Protein AF-D7FQ27-F1 (afdb_monomer)

Solvent-accessible surface area (backbone atoms only — not comparable to full-atom values): 25413 Å² total; per-residue (Å²): 143,83,87,89,86,83,81,86,86,86,84,80,91,81,80,89,83,89,81,88,86,87,84,91,89,88,88,84,84,91,89,86,85,89,80,92,85,90,87,81,89,82,86,86,88,87,86,89,83,84,88,85,88,82,82,84,93,84,79,90,87,87,83,90,86,84,89,85,87,82,87,84,84,90,81,89,81,88,81,91,85,88,88,84,88,77,92,75,63,63,62,58,55,52,53,48,57,51,50,53,50,50,52,51,50,49,53,51,48,52,54,46,53,66,64,62,55,74,78,73,78,45,69,66,61,51,50,57,48,53,60,51,45,51,52,53,36,51,50,27,49,50,64,32,37,82,37,44,47,36,61,59,38,76,33,63,72,68,56,90,71,74,83,53,78,61,25,76,72,72,77,41,68,51,21,54,44,58,48,58,41,47,56,50,46,32,59,40,21,30,75,43,49,64,74,39,96,62,42,76,66,83,58,66,91,67,50,51,78,48,81,54,82,88,77,93,73,79,83,83,64,72,83,76,82,87,75,60,44,71,58,51,54,48,46,40,66,74,51,46,41,68,68,64,18,53,86,54,75,74,86,53,57,72,62,40,45,53,26,48,45,52,30,52,53,37,46,44,33,56,24,54,45,20,45,61,53,34,51,52,53,38,72,74,43,51,61,65,55,44,55,33,43,73,69,65,35,63,64,63,48,52,57,73,72,55,51,67,80,55,50,54,54,47,42,55,48,49,26,55,49,32,51,61,72,24,40,58,82,85,73,56,76,77,83,68,92,82,72,86,85,74,98,69,82,71,75,77,79,78,72,41,77,43,60,29,62,58,57,29,48,46,40,64,73,45,47,50,50,51,17,50,51,37,22,51,47,41,52,18,46,67,66,73,38,82,68,76,87,66,83,70,67,86,67,127

Sequence (396 aa):
MSFYTMSPAVVRRTGFPTTVVPSAGAAGAAAGGGVTGIAAGRQDMLGVNGVDVLQPESSEDLEEEPSSSLSPDIAALNNSGSNANNGGRTNRVRAAAAKDRAAAATAAATTADARNRQPTRSLESVRGSLIRQEETIIFALIEREQFRCNNAIYTDRTFRVNRSDAADIYGRDASFLEYMLSETEKLHATVRRYMSLEELAFFPMFLPEPILPPLDFPRLLAPNDVNVNDQILKRYVSEIVPMICEPGDDDQHGSSVVCDVNALQALSRRVHLGKFVAESKFQEDSKTYQDLCRAGDARGVLELLTNKAVEEKVLKRAFMKASTYGSDINDVPVSTEDAKGGDGAAKAEQNFKVNPQFIVDIYRDTVIPLTKDVEILYLFQRTGYPCPSLEGIHDI

Nearest PDB structures (foldseek):
  4ppu-assembly1_A-2  TM=9.181E-01  e=6.751E-18  Arabidopsis thaliana
  5w6y-assembly1_B  TM=9.352E-01  e=1.942E-17  Physcomitrium patens
  4ppv-assembly1_A-2  TM=9.156E-01  e=1.119E-17  Arabidopsis thaliana
  6h3p-assembly1_B  TM=9.216E-01  e=1.399E-16  Zea mays
  6hjw-assembly1_A  TM=9.129E-01  e=6.669E-16  Zea mays

InterPro domains:
  IPR002701 Chorismate mutase II, prokaryotic-type [PF01817] (259-375)
  IPR008238 Chorismate mutase, AroQ class, eukaryotic type [PS51169] (114-384)
  IPR008238 Chorismate mutase, AroQ class, eukaryotic type [PTHR21145] (99-382)
  IPR008238 Chorismate mutase, AroQ class, eukaryotic type [TIGR01802] (122-382)
  IPR036263 Chorismate mutase type II superfamily [SSF48600] (116-383)
  IPR037039 Chorismate mutase, AroQ class superfamily, eukaryotic [G3DSA:1.10.590.10] (116-383)

Radius of gyration: 35.0 Å; Cα contacts (8 Å, |Δi|>4): 319; chains: 1; bounding box: 78×102×113 Å

Mean predicted aligned error: 17.61 Å

Secondary structure (DSSP, 8-state):
-------PPPPPP-------------------------------------------------------------------------TTSHHHHHHHHHHHHHHHHHHHHHHHHHHHS-----HHHHHHHHHHHHHHHHHHHHHHHTS---GGGTSTTSS-----THHHHHSSPPPHHHHHHHHHHHHHHHTTGGGSTT---SSGGGPPPPSSPP------S-S-----HHHHHHHIIIIIHHHHSPSS--S-HHHHHHHHHHHHHHHHHHHHTHHHHHHHHHHHSHHHHHHHHHHT-HHHHHHHH--HHHHHHHHHHHHHHHHHHHS-GGGS----S-----S---------SS-HHHHHHHIIIIIHHHHHHHHHHHHHHHHTPPPPP-TTTT--

Structure (mmCIF, N/CA/C/O backbone):
data_AF-D7FQ27-F1
#
_entry.id   AF-D7FQ27-F1
#
loop_
_atom_site.group_PDB
_atom_site.id
_atom_site.type_symbol
_atom_site.label_atom_id
_atom_site.label_alt_id
_atom_site.label_comp_id
_atom_site.label_asym_id
_atom_site.label_entity_id
_atom_site.label_seq_id
_atom_site.pdbx_PDB_ins_code
_atom_site.Cartn_x
_atom_site.Cartn_y
_atom_site.Cartn_z
_atom_site.occupancy
_atom_site.B_iso_or_equiv
_atom_site.auth_seq_id
_atom_site.auth_comp_id
_atom_site.auth_asym_id
_atom_site.auth_atom_id
_atom_site.pdbx_PDB_model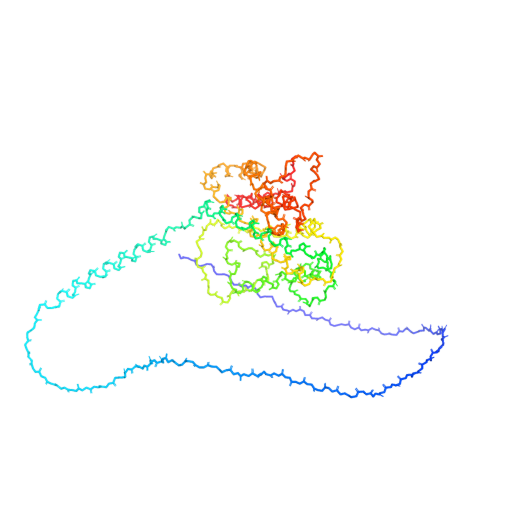_num
ATOM 1 N N . MET A 1 1 ? -2.662 -19.033 41.186 1.00 40.09 1 MET A N 1
ATOM 2 C CA . MET A 1 1 ? -1.761 -20.193 41.030 1.00 40.09 1 MET A CA 1
ATOM 3 C C . MET A 1 1 ? -2.568 -21.384 40.546 1.00 40.09 1 MET A C 1
ATOM 5 O O . MET A 1 1 ? -3.298 -21.952 41.341 1.00 40.09 1 MET A O 1
ATOM 9 N N . SER A 1 2 ? -2.453 -21.740 39.269 1.00 31.52 2 SER A N 1
ATOM 10 C CA . SER A 1 2 ? -2.391 -23.137 38.822 1.00 31.52 2 SER A CA 1
ATOM 11 C C . SER A 1 2 ? -1.921 -23.125 37.369 1.00 31.52 2 SER A C 1
ATOM 13 O O . SER A 1 2 ? -2.433 -22.338 36.576 1.00 31.52 2 SER A O 1
ATOM 15 N N . PHE A 1 3 ? -0.897 -23.908 37.049 1.00 30.98 3 PHE A N 1
ATOM 16 C CA . PHE A 1 3 ? -0.310 -23.957 35.711 1.00 30.98 3 PHE A CA 1
ATOM 17 C C . PHE A 1 3 ? -1.022 -25.024 34.877 1.00 30.98 3 PHE A C 1
ATOM 19 O O . PHE A 1 3 ? -1.246 -26.125 35.371 1.00 30.98 3 PHE A O 1
ATOM 26 N N . TYR A 1 4 ? -1.296 -24.728 33.607 1.00 34.34 4 TYR A N 1
ATOM 27 C CA . TYR A 1 4 ? -1.531 -25.757 32.596 1.00 34.34 4 TYR A CA 1
ATOM 28 C C . TYR A 1 4 ? -0.365 -25.745 31.613 1.00 34.34 4 TYR A C 1
ATOM 30 O O . TYR A 1 4 ? -0.224 -24.837 30.798 1.00 34.34 4 TYR A O 1
ATOM 38 N N . THR A 1 5 ? 0.489 -26.756 31.727 1.00 33.31 5 THR A N 1
ATOM 39 C CA . THR A 1 5 ? 1.552 -27.064 30.775 1.00 33.31 5 THR A CA 1
ATOM 40 C C . THR A 1 5 ? 1.141 -28.292 29.971 1.00 33.31 5 THR A C 1
ATOM 42 O O . THR A 1 5 ? 0.840 -29.341 30.536 1.00 33.31 5 THR A O 1
ATOM 45 N N . MET A 1 6 ? 1.168 -28.193 28.643 1.00 32.47 6 MET A N 1
ATOM 46 C CA . MET A 1 6 ? 1.220 -29.362 27.767 1.00 32.47 6 MET A CA 1
ATOM 47 C C . MET A 1 6 ? 2.307 -29.155 26.716 1.00 32.47 6 MET A C 1
ATOM 49 O O . MET A 1 6 ? 2.423 -28.087 26.123 1.00 32.47 6 MET A O 1
ATOM 53 N N . SER A 1 7 ? 3.134 -30.185 26.553 1.00 31.98 7 SER A N 1
ATOM 54 C CA . SER A 1 7 ? 4.252 -30.248 25.607 1.00 31.98 7 SER A CA 1
ATOM 55 C C . SER A 1 7 ? 3.889 -31.152 24.416 1.00 31.98 7 SER A C 1
ATOM 57 O O . SER A 1 7 ? 2.922 -31.912 24.514 1.00 31.98 7 SER A O 1
ATOM 59 N N . PRO A 1 8 ? 4.609 -31.065 23.283 1.00 37.03 8 PRO A N 1
ATOM 60 C CA . PRO A 1 8 ? 4.125 -31.560 21.996 1.00 37.03 8 PRO A CA 1
ATOM 61 C C . PRO A 1 8 ? 4.276 -33.077 21.811 1.00 37.03 8 PRO A C 1
ATOM 63 O O . PRO A 1 8 ? 5.175 -33.717 22.358 1.00 37.03 8 PRO A O 1
ATOM 66 N N . ALA A 1 9 ? 3.404 -33.648 20.975 1.00 33.50 9 ALA A N 1
ATOM 67 C CA . ALA A 1 9 ? 3.423 -35.064 20.626 1.00 33.50 9 ALA A CA 1
ATOM 68 C C . ALA A 1 9 ? 4.476 -35.388 19.549 1.00 33.50 9 ALA A C 1
ATOM 70 O O . ALA A 1 9 ? 4.582 -34.721 18.522 1.00 33.50 9 ALA A O 1
ATOM 71 N N . VAL A 1 10 ? 5.225 -36.469 19.776 1.00 32.28 10 VAL A N 1
ATOM 72 C CA . VAL A 1 10 ? 6.249 -37.000 18.865 1.00 32.28 10 VAL A CA 1
ATOM 73 C C . VAL A 1 10 ? 5.612 -37.923 17.823 1.00 32.28 10 VAL A C 1
ATOM 75 O O . VAL A 1 10 ? 5.011 -38.931 18.190 1.00 32.28 10 VAL A O 1
ATOM 78 N N . VAL A 1 11 ? 5.830 -37.660 16.531 1.00 35.66 11 VAL A N 1
ATOM 79 C CA . VAL A 1 11 ? 5.485 -38.597 15.444 1.00 35.66 11 VAL A CA 1
ATOM 80 C C . VAL A 1 11 ? 6.742 -39.342 14.986 1.00 35.66 11 VAL A C 1
ATOM 82 O O . VAL A 1 11 ? 7.701 -38.744 14.500 1.00 35.66 11 VAL A O 1
ATOM 85 N N . ARG A 1 12 ? 6.758 -40.671 15.159 1.00 30.08 12 ARG A N 1
ATOM 86 C CA . ARG A 1 12 ? 7.869 -41.547 14.745 1.00 30.08 12 ARG A CA 1
ATOM 87 C C . ARG A 1 12 ? 7.712 -42.031 13.301 1.00 30.08 12 ARG A C 1
ATOM 89 O O . ARG A 1 12 ? 6.626 -42.406 12.876 1.00 30.08 12 ARG A O 1
ATOM 96 N N . ARG A 1 13 ? 8.843 -42.122 12.592 1.00 34.22 13 ARG A N 1
ATOM 97 C CA . ARG A 1 13 ? 8.965 -42.753 11.267 1.00 34.22 13 ARG A CA 1
ATOM 98 C C . ARG A 1 13 ? 8.701 -44.266 11.314 1.00 34.22 13 ARG A C 1
ATOM 100 O O . ARG A 1 13 ? 9.317 -44.968 12.110 1.00 34.22 13 ARG A O 1
ATOM 107 N N . THR A 1 14 ? 7.914 -44.746 10.355 1.00 35.16 14 THR A N 1
ATOM 108 C CA . THR A 1 14 ? 7.923 -46.096 9.746 1.00 35.16 14 THR A CA 1
ATOM 109 C C . THR A 1 14 ? 7.471 -45.897 8.284 1.00 35.16 14 THR A C 1
ATOM 111 O O . THR A 1 14 ? 6.772 -44.925 8.022 1.00 35.16 14 THR A O 1
ATOM 114 N N . GLY A 1 15 ? 7.824 -46.675 7.262 1.00 30.20 15 GLY A N 1
ATOM 115 C CA . GLY A 1 15 ? 8.772 -47.779 7.092 1.00 30.20 15 GLY A CA 1
ATOM 116 C C . GLY A 1 15 ? 8.634 -48.276 5.637 1.00 30.20 15 GLY A C 1
ATOM 117 O O . GLY A 1 15 ? 7.512 -48.412 5.158 1.00 30.20 15 GLY A O 1
ATOM 118 N N . PHE A 1 16 ? 9.734 -48.487 4.906 1.00 33.41 16 PHE A N 1
ATOM 119 C CA . PHE A 1 16 ? 9.689 -48.973 3.512 1.00 33.41 16 PHE A CA 1
ATOM 120 C C . PHE A 1 16 ? 9.173 -50.420 3.420 1.00 33.41 16 PHE A C 1
ATOM 122 O O . PHE A 1 16 ? 9.433 -51.219 4.323 1.00 33.41 16 PHE A O 1
ATOM 129 N N . PRO A 1 17 ? 8.598 -50.797 2.264 1.00 41.12 17 PRO A N 1
ATOM 130 C CA . PRO A 1 17 ? 8.969 -52.080 1.672 1.00 41.12 17 PRO A CA 1
ATOM 131 C C . PRO A 1 17 ? 9.395 -51.970 0.198 1.00 41.12 17 PRO A C 1
ATOM 133 O O . PRO A 1 17 ? 8.747 -51.341 -0.635 1.00 41.12 17 PRO A O 1
ATOM 136 N N . THR A 1 18 ? 10.493 -52.649 -0.121 1.00 33.69 18 THR A N 1
ATOM 137 C CA . THR A 1 18 ? 10.964 -52.979 -1.471 1.00 33.69 18 THR A CA 1
ATOM 138 C C . THR A 1 18 ? 10.206 -54.181 -2.042 1.00 33.69 18 THR A C 1
ATOM 140 O O . THR A 1 18 ? 9.961 -55.146 -1.323 1.00 33.69 18 THR A O 1
ATOM 143 N N . THR A 1 19 ? 9.917 -54.192 -3.348 1.00 31.52 19 THR A N 1
ATOM 144 C CA . THR A 1 19 ? 9.784 -55.415 -4.184 1.00 31.52 19 THR A CA 1
ATOM 145 C C . THR A 1 19 ? 9.756 -54.996 -5.665 1.00 31.52 19 THR A C 1
ATOM 147 O O . THR A 1 19 ? 8.938 -54.180 -6.059 1.00 31.52 19 THR A O 1
ATOM 150 N N . VAL A 1 20 ? 10.820 -55.275 -6.426 1.00 31.94 20 VAL A N 1
ATOM 151 C CA . VAL A 1 20 ? 11.024 -56.440 -7.324 1.00 31.94 20 VAL A CA 1
ATOM 152 C C . VAL A 1 20 ? 10.566 -56.184 -8.769 1.00 31.94 20 VAL A C 1
ATOM 154 O O . VAL A 1 20 ? 9.407 -55.912 -9.057 1.00 31.94 20 VAL A O 1
ATOM 157 N N . VAL A 1 21 ? 11.538 -56.311 -9.674 1.00 37.84 21 VAL A N 1
ATOM 158 C CA . VAL A 1 21 ? 11.440 -56.211 -11.137 1.00 37.84 21 VAL A CA 1
ATOM 159 C C . VAL A 1 21 ? 11.125 -57.589 -11.735 1.00 37.84 21 VAL A C 1
ATOM 161 O O . VAL A 1 21 ? 11.664 -58.583 -11.247 1.00 37.84 21 VAL A O 1
ATOM 164 N N . PRO A 1 22 ? 10.390 -57.658 -12.856 1.00 39.38 22 PRO A N 1
ATOM 165 C CA . PRO A 1 22 ? 10.634 -58.673 -13.875 1.00 39.38 22 PRO A CA 1
ATOM 166 C C . PRO A 1 22 ? 11.103 -58.047 -15.199 1.00 39.38 22 PRO A C 1
ATOM 168 O O . PRO A 1 22 ? 10.721 -56.936 -15.565 1.00 39.38 22 PRO A O 1
ATOM 171 N N . SER A 1 23 ? 11.957 -58.774 -15.914 1.00 30.67 23 SER A N 1
ATOM 172 C CA . SER A 1 23 ? 12.535 -58.389 -17.204 1.00 30.67 23 SER A CA 1
ATOM 173 C C . SER A 1 23 ? 11.988 -59.247 -18.359 1.00 30.67 23 SER A C 1
ATOM 175 O O . SER A 1 23 ? 11.254 -60.206 -18.131 1.00 30.67 23 SER A O 1
ATOM 177 N N . ALA A 1 24 ? 12.453 -58.925 -19.575 1.00 33.84 24 ALA A N 1
ATOM 178 C CA . ALA A 1 24 ? 12.356 -59.674 -20.839 1.00 33.84 24 ALA A CA 1
ATOM 179 C C . ALA A 1 24 ? 11.156 -59.385 -21.770 1.00 33.84 24 ALA A C 1
ATOM 181 O O . ALA A 1 24 ? 9.997 -59.384 -21.370 1.00 33.84 24 ALA A O 1
ATOM 182 N N . GLY A 1 25 ? 11.479 -59.191 -23.058 1.00 27.12 25 GLY A N 1
ATOM 183 C CA . GLY A 1 25 ? 10.533 -58.978 -24.163 1.00 27.12 25 GLY A CA 1
ATOM 184 C C . GLY A 1 25 ? 11.149 -58.144 -25.295 1.00 27.12 25 GLY A C 1
ATOM 185 O O . GLY A 1 25 ? 10.970 -56.933 -25.327 1.00 27.12 25 GLY A O 1
ATOM 186 N N . ALA A 1 26 ? 11.917 -58.770 -26.196 1.00 29.94 26 ALA A N 1
ATOM 187 C CA . ALA A 1 26 ? 12.673 -58.088 -27.257 1.00 29.94 26 ALA A CA 1
ATOM 188 C C . ALA A 1 26 ? 12.098 -58.315 -28.670 1.00 29.94 26 ALA A C 1
ATOM 190 O O . ALA A 1 26 ? 11.632 -59.415 -28.954 1.00 29.94 26 ALA A O 1
ATOM 191 N N . ALA A 1 27 ? 12.213 -57.291 -29.533 1.00 30.86 27 ALA A N 1
ATOM 192 C CA . ALA A 1 27 ? 12.220 -57.251 -31.018 1.00 30.86 27 ALA A CA 1
ATOM 193 C C . ALA A 1 27 ? 11.734 -55.844 -31.439 1.00 30.86 27 ALA A C 1
ATOM 195 O O . ALA A 1 27 ? 10.810 -55.336 -30.818 1.00 30.86 27 ALA A O 1
ATOM 196 N N . GLY A 1 28 ? 12.221 -55.112 -32.442 1.00 27.56 28 GLY A N 1
ATOM 197 C CA . GLY A 1 28 ? 13.230 -55.228 -33.506 1.00 27.56 28 GLY A CA 1
ATOM 198 C C . GLY A 1 28 ? 13.033 -53.945 -34.360 1.00 27.56 28 GLY A C 1
ATOM 199 O O . GLY A 1 28 ? 11.899 -53.510 -34.507 1.00 27.56 28 GLY A O 1
ATOM 200 N N . ALA A 1 29 ? 14.044 -53.143 -34.709 1.00 29.28 29 ALA A N 1
ATOM 201 C CA . ALA A 1 29 ? 15.122 -53.344 -35.692 1.00 29.28 29 ALA A CA 1
ATOM 202 C C . ALA A 1 29 ? 14.848 -52.617 -37.041 1.00 29.28 29 ALA A C 1
ATOM 204 O O . ALA A 1 29 ? 13.771 -52.771 -37.605 1.00 29.28 29 ALA A O 1
ATOM 205 N N . ALA A 1 30 ? 15.875 -51.910 -37.560 1.00 30.28 30 ALA A N 1
ATOM 206 C CA . ALA A 1 30 ? 15.967 -51.182 -38.854 1.00 30.28 30 ALA A CA 1
ATOM 207 C C . ALA A 1 30 ? 15.065 -49.927 -39.045 1.00 30.28 30 ALA A C 1
ATOM 209 O O . ALA A 1 30 ? 14.033 -49.817 -38.399 1.00 30.28 30 ALA A O 1
ATOM 210 N N . ALA A 1 31 ? 15.316 -48.963 -39.954 1.00 32.12 31 ALA A N 1
ATOM 211 C CA . ALA A 1 31 ? 16.516 -48.319 -40.563 1.00 32.12 31 ALA A CA 1
ATOM 212 C C . ALA A 1 31 ? 15.993 -47.178 -41.496 1.00 32.12 31 ALA A C 1
ATOM 214 O O . ALA A 1 31 ? 14.862 -47.289 -41.956 1.00 32.12 31 ALA A O 1
ATOM 215 N N . GLY A 1 32 ? 16.665 -46.078 -41.878 1.00 27.55 32 GLY A N 1
ATOM 216 C CA . GLY A 1 32 ? 17.968 -45.433 -41.592 1.00 27.55 32 GLY A CA 1
ATOM 217 C C . GLY A 1 32 ? 17.823 -43.916 -41.921 1.00 27.55 32 GLY A C 1
ATOM 218 O O . GLY A 1 32 ? 16.707 -43.417 -41.850 1.00 27.55 32 GLY A O 1
ATOM 219 N N . GLY A 1 33 ? 18.812 -43.097 -42.314 1.00 28.41 33 GLY A N 1
ATOM 220 C CA . GLY A 1 33 ? 20.268 -43.242 -42.450 1.00 28.41 33 GLY A CA 1
ATOM 221 C C . GLY A 1 33 ? 20.886 -42.105 -43.311 1.00 28.41 33 GLY A C 1
ATOM 222 O O . GLY A 1 33 ? 20.531 -41.978 -44.476 1.00 28.41 33 GLY A O 1
ATOM 223 N N . GLY A 1 34 ? 21.855 -41.346 -42.770 1.00 27.83 34 GLY A N 1
ATOM 224 C CA . GLY A 1 34 ? 22.835 -40.528 -43.527 1.00 27.83 34 GLY A CA 1
ATOM 225 C C . GLY A 1 34 ? 22.491 -39.061 -43.879 1.00 27.83 34 GLY A C 1
ATOM 226 O O . GLY A 1 34 ? 21.342 -38.658 -43.773 1.00 27.83 34 GLY A O 1
ATOM 227 N N . VAL A 1 35 ? 23.447 -38.210 -44.307 1.00 33.97 35 VAL A N 1
ATOM 228 C CA . VAL A 1 35 ? 24.923 -38.378 -44.421 1.00 33.97 35 VAL A CA 1
ATOM 229 C C . VAL A 1 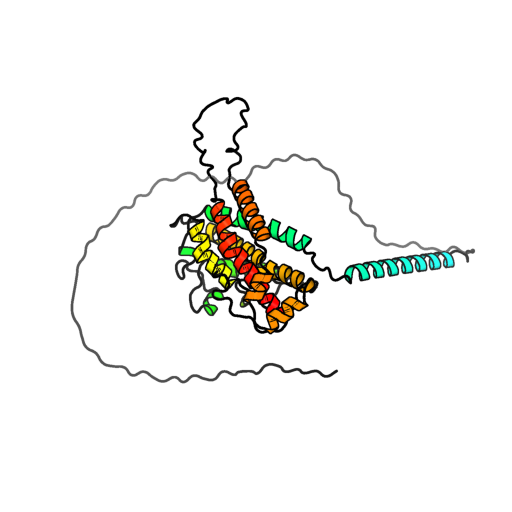35 ? 25.641 -36.997 -44.577 1.00 33.97 35 VAL A C 1
ATOM 231 O O . VAL A 1 35 ? 25.228 -36.189 -45.395 1.00 33.97 35 VAL A O 1
ATOM 234 N N . THR A 1 36 ? 26.708 -36.767 -43.787 1.00 30.84 36 THR A N 1
ATOM 235 C CA . THR A 1 36 ? 27.935 -35.913 -43.962 1.00 30.84 36 THR A CA 1
ATOM 236 C C . THR A 1 36 ? 27.956 -34.467 -44.524 1.00 30.84 36 THR A C 1
ATOM 238 O O . THR A 1 36 ? 27.322 -34.163 -45.525 1.00 30.84 36 THR A O 1
ATOM 241 N N . GLY A 1 37 ? 28.925 -33.666 -44.028 1.00 28.31 37 GLY A N 1
ATOM 242 C CA . GLY A 1 37 ? 29.553 -32.524 -44.741 1.00 28.31 37 GLY A CA 1
ATOM 243 C C . GLY A 1 37 ? 30.063 -31.405 -43.808 1.00 28.31 37 GLY A C 1
ATOM 244 O O . GLY A 1 37 ? 29.329 -30.471 -43.531 1.00 28.31 37 GLY A O 1
ATOM 245 N N . ILE A 1 38 ? 31.195 -31.553 -43.106 1.00 28.12 38 ILE A N 1
ATOM 246 C CA . ILE A 1 38 ? 32.561 -31.115 -43.501 1.00 28.12 38 ILE A CA 1
ATOM 247 C C . ILE A 1 38 ? 32.692 -29.618 -43.862 1.00 28.12 38 ILE A C 1
ATOM 249 O O . ILE A 1 38 ? 32.350 -29.220 -44.969 1.00 28.12 38 ILE A O 1
ATOM 253 N N . ALA A 1 39 ? 33.369 -28.852 -42.995 1.00 29.41 39 ALA A N 1
ATOM 254 C CA . ALA A 1 39 ? 34.344 -27.813 -43.364 1.00 29.41 39 ALA A CA 1
ATOM 255 C C . ALA A 1 39 ? 35.241 -27.495 -42.149 1.00 29.41 39 ALA A C 1
ATOM 257 O O . ALA A 1 39 ? 34.772 -27.531 -41.013 1.00 29.41 39 ALA A O 1
ATOM 258 N N . ALA A 1 40 ? 36.525 -27.207 -42.371 1.00 29.20 40 ALA A N 1
ATOM 259 C CA . ALA A 1 40 ? 37.505 -26.974 -41.310 1.00 29.20 40 ALA A CA 1
ATOM 260 C C . ALA A 1 40 ? 38.336 -25.708 -41.559 1.00 29.20 40 ALA A C 1
ATOM 262 O O . ALA A 1 40 ? 38.627 -25.375 -42.704 1.00 29.20 40 ALA A O 1
ATOM 263 N N . GLY A 1 41 ? 38.811 -25.106 -40.465 1.00 26.94 41 GLY A N 1
ATOM 264 C CA . GLY A 1 41 ? 40.075 -24.369 -40.429 1.00 26.94 41 GLY A CA 1
ATOM 265 C C . GLY A 1 41 ? 40.039 -22.866 -40.722 1.00 26.94 41 GLY A C 1
ATOM 266 O O . GLY A 1 41 ? 39.946 -22.447 -41.871 1.00 26.94 41 GLY A O 1
ATOM 267 N N . ARG A 1 42 ? 40.370 -22.075 -39.694 1.00 29.02 42 ARG A N 1
ATOM 268 C CA . ARG A 1 42 ? 41.592 -21.257 -39.744 1.00 29.02 42 ARG A CA 1
ATOM 269 C C . ARG A 1 42 ? 42.083 -20.888 -38.343 1.00 29.02 42 ARG A C 1
ATOM 271 O O . ARG A 1 42 ? 41.311 -20.423 -37.512 1.00 29.02 42 ARG A O 1
ATOM 278 N N . GLN A 1 43 ? 43.370 -21.115 -38.102 1.00 27.05 43 GLN A N 1
ATOM 279 C CA . GLN A 1 43 ? 44.131 -20.382 -37.094 1.00 27.05 43 GLN A CA 1
ATOM 280 C C . GLN A 1 43 ? 44.539 -19.044 -37.711 1.00 27.05 43 GLN A C 1
ATOM 282 O O . GLN A 1 43 ? 44.827 -19.019 -38.904 1.00 27.05 43 GLN A O 1
ATOM 287 N N . ASP A 1 44 ? 44.666 -18.004 -36.894 1.00 28.20 44 ASP A N 1
ATOM 288 C CA . ASP A 1 44 ? 45.766 -17.048 -37.021 1.00 28.20 44 ASP A CA 1
ATOM 289 C C . ASP A 1 44 ? 46.125 -16.530 -35.618 1.00 28.20 44 ASP A C 1
ATOM 291 O O . ASP A 1 44 ? 45.259 -16.156 -34.826 1.00 28.20 44 ASP A O 1
ATOM 295 N N . MET A 1 45 ? 47.416 -16.579 -35.293 1.00 29.58 45 MET A N 1
ATOM 296 C CA . MET A 1 45 ? 48.020 -15.918 -34.133 1.00 29.58 45 MET A CA 1
ATOM 297 C C . MET A 1 45 ? 48.795 -14.695 -34.624 1.00 29.58 45 MET A C 1
ATOM 299 O O . MET A 1 45 ? 49.388 -14.771 -35.697 1.00 29.58 45 MET A O 1
ATOM 303 N N . LEU A 1 46 ? 48.883 -13.665 -33.771 1.00 29.95 46 LEU A N 1
ATOM 304 C CA . LEU A 1 46 ? 50.039 -12.783 -33.484 1.00 29.95 46 LEU A CA 1
ATOM 305 C C . LEU A 1 46 ? 49.560 -11.349 -33.200 1.00 29.95 46 LEU A C 1
ATOM 307 O O . LEU A 1 46 ? 48.786 -10.790 -33.969 1.00 29.95 46 LEU A O 1
ATOM 311 N N . GLY A 1 47 ? 50.054 -10.735 -32.119 1.00 26.98 47 GLY A N 1
ATOM 312 C CA . GLY A 1 47 ? 49.716 -9.345 -31.777 1.00 26.98 47 GLY A CA 1
ATOM 313 C C . GLY A 1 47 ? 49.925 -8.995 -30.304 1.00 26.98 47 GLY A C 1
ATOM 314 O O . GLY A 1 47 ? 48.970 -8.701 -29.598 1.00 26.98 47 GLY A O 1
ATOM 315 N N . VAL A 1 48 ? 51.168 -9.069 -29.825 1.00 29.53 48 VAL A N 1
ATOM 316 C CA . VAL A 1 48 ? 51.546 -8.681 -28.453 1.00 29.53 48 VAL A CA 1
ATOM 317 C C . VAL A 1 48 ? 51.619 -7.153 -28.342 1.00 29.53 48 VAL A C 1
ATOM 319 O O . VAL A 1 48 ? 52.180 -6.544 -29.250 1.00 29.53 48 VAL A O 1
ATOM 322 N N . ASN A 1 49 ? 51.115 -6.558 -27.249 1.00 29.41 49 ASN A N 1
ATOM 323 C CA . ASN A 1 49 ? 51.750 -5.476 -26.456 1.00 29.41 49 ASN A CA 1
ATOM 324 C C . ASN A 1 49 ? 50.759 -4.808 -25.482 1.00 29.41 49 ASN A C 1
ATOM 326 O O . ASN A 1 49 ? 49.573 -4.717 -25.779 1.00 29.41 49 ASN A O 1
ATOM 330 N N . GLY A 1 50 ? 51.275 -4.267 -24.369 1.00 28.09 50 GLY A N 1
ATOM 331 C CA . GLY A 1 50 ? 50.545 -3.319 -23.512 1.00 28.09 50 GLY A CA 1
ATOM 332 C C . GLY A 1 50 ? 50.088 -3.874 -22.162 1.00 28.09 50 GLY A C 1
ATOM 333 O O . GLY A 1 50 ? 48.895 -4.021 -21.923 1.00 28.09 50 GLY A O 1
ATOM 334 N N . VAL A 1 51 ? 51.038 -4.146 -21.264 1.00 28.58 51 VAL A N 1
ATOM 335 C CA . VAL A 1 51 ? 50.754 -4.156 -19.821 1.00 28.58 51 VAL A CA 1
ATOM 336 C C . VAL A 1 51 ? 50.804 -2.707 -19.357 1.00 28.58 51 VAL A C 1
ATOM 338 O O . VAL A 1 51 ? 51.820 -2.063 -19.595 1.00 28.58 51 VAL A O 1
ATOM 341 N N . ASP A 1 52 ? 49.778 -2.230 -18.657 1.00 28.84 52 ASP A N 1
ATOM 342 C CA . ASP A 1 52 ? 49.963 -1.125 -17.717 1.00 28.84 52 ASP A CA 1
ATOM 343 C C . ASP A 1 52 ? 49.065 -1.304 -16.490 1.00 28.84 52 ASP A C 1
ATOM 345 O O . ASP A 1 52 ? 47.848 -1.472 -16.585 1.00 28.84 52 ASP A O 1
ATOM 349 N N . VAL A 1 53 ? 49.710 -1.328 -15.326 1.00 29.92 53 VAL A N 1
ATOM 350 C CA . VAL A 1 53 ? 49.101 -1.458 -14.002 1.00 29.92 53 VAL A CA 1
ATOM 351 C C . VAL A 1 53 ? 49.524 -0.225 -13.224 1.00 29.92 53 VAL A C 1
ATOM 353 O O . VAL A 1 53 ? 50.695 -0.098 -12.878 1.00 29.92 53 VAL A O 1
ATOM 356 N N . LEU A 1 54 ? 48.576 0.660 -12.922 1.00 26.97 54 LEU A N 1
ATOM 357 C CA . LEU A 1 54 ? 48.814 1.827 -12.076 1.00 26.97 54 LEU A CA 1
ATOM 358 C C . LEU A 1 54 ? 47.751 1.898 -10.973 1.00 26.97 54 LEU A C 1
ATOM 360 O O . LEU A 1 54 ? 46.603 2.274 -11.206 1.00 26.97 54 LEU A O 1
ATOM 364 N N . GLN A 1 55 ? 48.162 1.514 -9.762 1.00 29.64 55 GLN A N 1
ATOM 365 C CA . GLN A 1 55 ? 47.627 2.086 -8.520 1.00 29.64 55 GLN A CA 1
ATOM 366 C C . GLN A 1 55 ? 48.598 3.204 -8.041 1.00 29.64 55 GLN A C 1
ATOM 368 O O . GLN A 1 55 ? 49.449 3.607 -8.834 1.00 29.64 55 GLN A O 1
ATOM 373 N N . PRO A 1 56 ? 48.446 3.830 -6.857 1.00 33.94 56 PRO A N 1
ATOM 374 C CA . PRO A 1 56 ? 48.192 5.264 -6.818 1.00 33.94 56 PRO A CA 1
ATOM 375 C C . PRO A 1 56 ? 49.397 6.068 -6.312 1.00 33.94 56 PRO A C 1
ATOM 377 O O . PRO A 1 56 ? 50.077 5.661 -5.374 1.00 33.94 56 PRO A O 1
ATOM 380 N N . GLU A 1 57 ? 49.603 7.258 -6.871 1.00 28.58 57 GLU A N 1
ATOM 381 C CA . GLU A 1 57 ? 50.578 8.219 -6.345 1.00 28.58 57 GLU A CA 1
ATOM 382 C C . GLU A 1 57 ? 49.992 8.976 -5.142 1.00 28.58 57 GLU A C 1
ATOM 384 O O . GLU A 1 57 ? 48.847 9.436 -5.166 1.00 28.58 57 GLU A O 1
ATOM 389 N N . SER A 1 58 ? 50.799 9.103 -4.091 1.00 27.75 58 SER A N 1
ATOM 390 C CA . SER A 1 58 ? 50.467 9.754 -2.824 1.00 27.75 58 SER A CA 1
ATOM 391 C C . SER A 1 58 ? 51.443 10.887 -2.511 1.00 27.75 58 SER A C 1
ATOM 393 O O . SER A 1 58 ? 52.651 10.667 -2.519 1.00 27.75 58 SER A O 1
ATOM 395 N N . SER A 1 59 ? 50.918 12.045 -2.119 1.00 33.69 59 SER A N 1
ATOM 396 C CA . SER A 1 59 ? 51.628 13.096 -1.375 1.00 33.69 59 SER A CA 1
ATOM 397 C C . SER A 1 59 ? 50.570 13.821 -0.535 1.00 33.69 59 SER A C 1
ATOM 399 O O . SER A 1 59 ? 49.613 14.352 -1.094 1.00 33.69 59 SER A O 1
ATOM 401 N N . GLU A 1 60 ? 50.514 13.622 0.780 1.00 32.72 60 GLU A N 1
ATOM 402 C CA . GLU A 1 60 ? 51.374 14.291 1.772 1.00 32.72 60 GLU A CA 1
ATOM 403 C C . GLU A 1 60 ? 51.241 15.818 1.729 1.00 32.72 60 GLU A C 1
ATOM 405 O O . GLU A 1 60 ? 51.850 16.474 0.895 1.00 32.72 60 GLU A O 1
ATOM 410 N N . ASP A 1 61 ? 50.477 16.352 2.684 1.00 30.62 61 ASP A N 1
ATOM 411 C CA . ASP A 1 61 ? 50.827 17.569 3.416 1.00 30.62 61 ASP A CA 1
ATOM 412 C C . ASP A 1 61 ? 50.307 17.418 4.859 1.00 30.62 61 ASP A C 1
ATOM 414 O O . ASP A 1 61 ? 49.246 16.830 5.098 1.00 30.62 61 ASP A O 1
ATOM 418 N N . LEU A 1 62 ? 51.110 17.866 5.826 1.00 30.31 62 LEU A N 1
ATOM 419 C CA . LEU A 1 62 ? 50.979 17.584 7.260 1.00 30.31 62 LEU A CA 1
ATOM 420 C C . LEU A 1 62 ? 50.658 18.863 8.043 1.00 30.31 62 LEU A C 1
ATOM 422 O O . LEU A 1 62 ? 51.361 19.855 7.880 1.00 30.31 62 LEU A O 1
ATOM 426 N N . GLU A 1 63 ? 49.720 18.796 8.992 1.00 34.06 63 GLU A N 1
ATOM 427 C CA . GLU A 1 63 ? 49.717 19.682 10.168 1.00 34.06 63 GLU A CA 1
ATOM 428 C C . GLU A 1 63 ? 49.434 18.858 11.443 1.00 34.06 63 GLU A C 1
ATOM 430 O O . GLU A 1 63 ? 48.376 18.243 11.591 1.00 34.06 63 GLU A O 1
ATOM 435 N N . GLU A 1 64 ? 50.420 18.816 12.347 1.00 31.62 64 GLU A N 1
ATOM 436 C CA . GLU A 1 64 ? 50.358 18.221 13.696 1.00 31.62 64 GLU A CA 1
ATOM 437 C C . GLU A 1 64 ? 49.681 19.212 14.677 1.00 31.62 64 GLU A C 1
ATOM 439 O O . GLU A 1 64 ? 49.732 20.423 14.474 1.00 31.62 64 GLU A O 1
ATOM 444 N N . GLU A 1 65 ? 48.930 18.795 15.703 1.00 30.52 65 GLU A N 1
ATOM 445 C CA . GLU A 1 65 ? 49.383 18.556 17.097 1.00 30.52 65 GLU A CA 1
ATOM 446 C C . GLU A 1 65 ? 48.115 18.548 18.013 1.00 3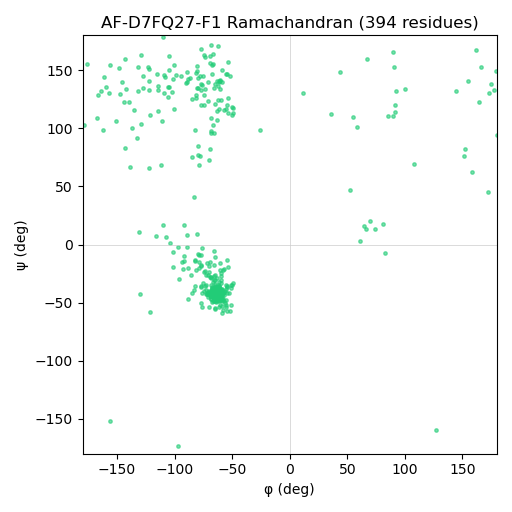0.52 65 GLU A C 1
ATOM 448 O O . GLU A 1 65 ? 47.083 19.102 17.622 1.00 30.52 65 GLU A O 1
ATOM 453 N N . PRO A 1 66 ? 48.144 18.105 19.289 1.00 35.56 66 PRO A N 1
ATOM 454 C CA . PRO A 1 66 ? 48.688 16.849 19.797 1.00 35.56 66 PRO A CA 1
ATOM 455 C C . PRO A 1 66 ? 47.702 16.075 20.705 1.00 35.56 66 PRO A C 1
ATOM 457 O O . PRO A 1 66 ? 46.764 16.609 21.304 1.00 35.56 66 PRO A O 1
ATOM 460 N N . SER A 1 67 ? 47.977 14.787 20.908 1.00 28.72 67 SER A N 1
ATOM 461 C CA . SER A 1 67 ? 47.295 13.947 21.902 1.00 28.72 67 SER A CA 1
ATOM 462 C C . SER A 1 67 ? 47.788 14.190 23.336 1.00 28.72 67 SER A C 1
ATOM 464 O O . SER A 1 67 ? 48.992 14.299 23.559 1.00 28.72 67 SER A O 1
ATOM 466 N N . SER A 1 68 ? 46.901 14.106 24.336 1.00 29.17 68 SER A N 1
ATOM 467 C CA . SER A 1 68 ? 47.312 13.836 25.726 1.00 29.17 68 SER A CA 1
ATOM 468 C C . SER A 1 68 ? 46.392 12.820 26.411 1.00 29.17 68 SER A C 1
ATOM 470 O O . SER A 1 68 ? 45.301 13.121 26.888 1.00 29.17 68 SER A O 1
ATOM 472 N N . SER A 1 69 ? 46.866 11.578 26.468 1.00 28.88 69 SER A N 1
ATOM 473 C CA . SER A 1 69 ? 46.404 10.560 27.408 1.00 28.88 69 SER A CA 1
ATOM 474 C C . SER A 1 69 ? 47.419 10.449 28.546 1.00 28.88 69 SER A C 1
ATOM 476 O O . SER A 1 69 ? 48.616 10.551 28.295 1.00 28.88 69 SER A O 1
ATOM 478 N N . LEU A 1 70 ? 46.950 10.239 29.783 1.00 28.86 70 LEU A N 1
ATOM 479 C CA . LEU A 1 70 ? 47.505 9.272 30.747 1.00 28.86 70 LEU A CA 1
ATOM 480 C C . LEU A 1 70 ? 46.809 9.370 32.115 1.00 28.86 70 LEU A C 1
ATOM 482 O O . LEU A 1 70 ? 46.549 10.449 32.644 1.00 28.86 70 LEU A O 1
ATOM 486 N N . SER A 1 71 ? 46.535 8.200 32.687 1.00 35.56 71 SER A N 1
ATOM 487 C CA . SER A 1 71 ? 46.149 7.999 34.087 1.00 35.56 71 SER A CA 1
ATOM 488 C C . SER A 1 71 ? 47.317 8.298 35.040 1.00 35.56 71 SER A C 1
ATOM 490 O O . SER A 1 71 ? 48.467 8.361 34.604 1.00 35.56 71 SER A O 1
ATOM 492 N N . PRO A 1 72 ? 47.065 8.324 36.359 1.00 36.12 72 PRO A N 1
ATOM 493 C CA . PRO A 1 72 ? 48.071 7.856 37.307 1.00 36.12 72 PRO A CA 1
ATOM 494 C C . PRO A 1 72 ? 47.567 6.719 38.208 1.00 36.12 72 PRO A C 1
ATOM 496 O O . PRO A 1 72 ? 46.432 6.719 38.687 1.00 36.12 72 PRO A O 1
ATOM 499 N N . ASP A 1 73 ? 48.467 5.767 38.444 1.00 28.16 73 ASP A N 1
ATOM 500 C CA . ASP A 1 73 ? 48.290 4.609 39.318 1.00 28.16 73 ASP A CA 1
ATOM 501 C C . ASP A 1 73 ? 48.418 4.926 40.819 1.00 28.16 73 ASP A C 1
ATOM 503 O O . ASP A 1 73 ? 48.880 5.984 41.252 1.00 28.16 73 ASP A O 1
ATOM 507 N N . ILE A 1 74 ? 48.023 3.940 41.625 1.00 32.56 74 ILE A N 1
ATOM 508 C CA . ILE A 1 74 ? 48.116 3.919 43.088 1.00 32.56 74 ILE A CA 1
ATOM 509 C C . ILE A 1 74 ? 49.565 3.687 43.555 1.00 32.56 74 ILE A C 1
ATOM 511 O O . ILE A 1 74 ? 50.137 2.649 43.231 1.00 32.56 74 ILE A O 1
ATOM 515 N N . ALA A 1 75 ? 50.090 4.527 44.462 1.00 28.97 75 ALA A N 1
ATOM 516 C CA . ALA A 1 75 ? 51.023 4.075 45.510 1.00 28.97 75 ALA A CA 1
ATOM 517 C C . ALA A 1 75 ? 51.123 5.024 46.727 1.00 28.97 75 ALA A C 1
ATOM 519 O O . ALA A 1 75 ? 51.237 6.238 46.612 1.00 28.97 75 ALA A O 1
ATOM 520 N N . ALA A 1 76 ? 51.104 4.401 47.904 1.00 30.86 76 ALA A N 1
ATOM 521 C CA . ALA A 1 76 ? 51.119 4.931 49.268 1.00 30.86 76 ALA A CA 1
ATOM 522 C C . ALA A 1 76 ? 52.242 5.914 49.679 1.00 30.86 76 ALA A C 1
ATOM 524 O O . ALA A 1 76 ? 53.382 5.787 49.246 1.00 30.86 76 ALA A O 1
ATOM 525 N N . LEU A 1 77 ? 51.956 6.713 50.723 1.00 30.25 77 LEU A N 1
ATOM 526 C CA . LEU A 1 77 ? 52.922 7.054 51.783 1.00 30.25 77 LEU A CA 1
ATOM 527 C C . LEU A 1 77 ? 52.244 7.119 53.174 1.00 30.25 77 LEU A C 1
ATOM 529 O O . LEU A 1 77 ? 51.189 7.728 53.337 1.00 30.25 77 LEU A O 1
ATOM 533 N N . ASN A 1 78 ? 52.875 6.494 54.178 1.00 29.72 78 ASN A N 1
ATOM 534 C CA . ASN A 1 78 ? 52.580 6.650 55.619 1.00 29.72 78 ASN A CA 1
ATOM 535 C C . ASN A 1 78 ? 53.003 8.069 56.086 1.00 29.72 78 ASN A C 1
ATOM 537 O O . ASN A 1 78 ? 53.907 8.646 55.493 1.00 29.72 78 ASN A O 1
ATOM 541 N N . ASN A 1 79 ? 52.482 8.685 57.159 1.00 32.28 79 ASN A N 1
ATOM 542 C CA . ASN A 1 79 ? 52.652 8.252 58.554 1.00 32.28 79 ASN A CA 1
ATOM 543 C C . ASN A 1 79 ? 51.933 9.208 59.554 1.00 32.28 79 ASN A C 1
ATOM 545 O O . ASN A 1 79 ? 51.859 10.406 59.313 1.00 32.28 79 ASN A O 1
ATOM 549 N N . SER A 1 80 ? 51.474 8.655 60.684 1.00 31.75 80 SER A N 1
ATOM 550 C CA . SER A 1 80 ? 51.197 9.233 62.026 1.00 31.75 80 SER A CA 1
ATOM 551 C C . SER A 1 80 ? 51.171 10.762 62.270 1.00 31.75 80 SER A C 1
ATOM 553 O O . SER A 1 80 ? 52.172 11.446 62.079 1.00 31.75 80 SER A O 1
ATOM 555 N N . GLY A 1 81 ? 50.104 11.267 62.918 1.00 28.98 81 GLY A N 1
ATOM 556 C CA . GLY A 1 81 ? 50.065 12.634 63.479 1.00 28.98 81 GLY A CA 1
ATOM 557 C C . GLY A 1 81 ? 48.765 13.020 64.213 1.00 28.98 81 GLY A C 1
ATOM 558 O O . GLY A 1 81 ? 47.755 13.323 63.594 1.00 28.98 81 GLY A O 1
ATOM 559 N N . SER A 1 82 ? 48.804 13.017 65.543 1.00 31.20 82 SER A N 1
ATOM 560 C CA . SER A 1 82 ? 47.722 13.229 66.521 1.00 31.20 82 SER A CA 1
ATOM 561 C C . SER A 1 82 ? 46.809 14.484 66.421 1.00 31.20 82 SER A C 1
ATOM 563 O O . SER A 1 82 ? 47.294 15.605 66.322 1.00 31.20 82 SER A O 1
ATOM 565 N N . ASN A 1 83 ? 45.529 14.270 66.788 1.00 32.44 83 ASN A N 1
ATOM 566 C CA . ASN A 1 83 ? 44.664 15.118 67.651 1.00 32.44 83 ASN A CA 1
ATOM 567 C C . ASN A 1 83 ? 43.754 16.246 67.063 1.00 32.44 83 ASN A C 1
ATOM 569 O O . ASN A 1 83 ? 44.066 16.901 66.079 1.00 32.44 83 ASN A O 1
ATOM 573 N N . ALA A 1 84 ? 42.664 16.503 67.814 1.00 35.56 84 ALA A N 1
ATOM 574 C CA . ALA A 1 84 ? 41.735 17.654 67.848 1.00 35.56 84 ALA A CA 1
ATOM 575 C C . ALA A 1 84 ? 40.459 17.699 66.951 1.00 35.56 84 ALA A C 1
ATOM 577 O O . ALA A 1 84 ? 40.492 17.956 65.755 1.00 35.56 84 ALA A O 1
ATOM 578 N N . ASN A 1 85 ? 39.302 17.591 67.631 1.00 41.31 85 ASN A N 1
ATOM 579 C CA . ASN A 1 85 ? 38.006 18.272 67.410 1.00 41.31 85 ASN A CA 1
ATOM 580 C C . ASN A 1 85 ? 37.491 18.584 65.981 1.00 41.31 85 ASN A C 1
ATOM 582 O O . ASN A 1 85 ? 37.862 19.609 65.414 1.00 41.31 85 ASN A O 1
ATOM 586 N N . ASN A 1 86 ? 36.398 17.916 65.553 1.00 41.03 86 ASN A N 1
ATOM 587 C CA . ASN A 1 86 ? 35.194 18.636 65.072 1.00 41.03 86 ASN A CA 1
ATOM 588 C C . ASN A 1 86 ? 33.893 17.788 65.031 1.00 41.03 86 ASN A C 1
ATOM 590 O O . ASN A 1 86 ? 33.611 17.095 64.053 1.00 41.03 86 ASN A O 1
ATOM 594 N N . GLY A 1 87 ? 33.035 17.903 66.051 1.00 40.53 87 GLY A N 1
ATOM 595 C CA . GLY A 1 87 ? 31.735 17.208 66.108 1.00 40.53 87 GLY A CA 1
ATOM 596 C C . GLY A 1 87 ? 30.612 17.795 65.230 1.00 40.53 87 GLY A C 1
ATOM 597 O O . GLY A 1 87 ? 29.519 17.237 65.195 1.00 40.53 87 GLY A O 1
ATOM 598 N N . GLY A 1 88 ? 30.836 18.915 64.527 1.00 45.72 88 GLY A N 1
ATOM 599 C CA . GLY A 1 88 ? 29.771 19.653 63.825 1.00 45.72 88 GLY A CA 1
ATOM 600 C C . GLY A 1 88 ? 29.532 19.279 62.355 1.00 45.72 88 GLY A C 1
ATOM 601 O O . GLY A 1 88 ? 28.567 19.749 61.749 1.00 45.72 88 GLY A O 1
ATOM 602 N N . ARG A 1 89 ? 30.405 18.470 61.739 1.00 44.84 89 ARG A N 1
ATOM 603 C CA . ARG A 1 89 ? 30.458 18.321 60.267 1.00 44.84 89 ARG A CA 1
ATOM 604 C C . ARG A 1 89 ? 29.609 17.168 59.706 1.00 44.84 89 ARG A C 1
ATOM 606 O O . ARG A 1 89 ? 29.211 17.215 58.546 1.00 44.84 89 ARG A O 1
ATOM 613 N N . THR A 1 90 ? 29.271 16.169 60.521 1.00 49.97 90 THR A N 1
ATOM 614 C CA . THR A 1 90 ? 28.577 14.934 60.095 1.00 49.97 90 THR A CA 1
ATOM 615 C C . THR A 1 90 ? 27.074 15.112 59.851 1.00 49.97 90 THR A C 1
ATOM 617 O O . THR A 1 90 ? 26.535 14.538 58.903 1.00 49.97 90 THR A O 1
ATOM 620 N N . ASN A 1 91 ? 26.386 15.942 60.643 1.00 48.12 91 ASN A N 1
ATOM 621 C CA . ASN A 1 91 ? 24.935 16.136 60.506 1.00 48.12 91 ASN A CA 1
ATOM 622 C C . ASN A 1 91 ? 24.543 16.948 59.260 1.00 48.12 91 ASN A C 1
ATOM 624 O O . ASN A 1 91 ? 23.535 16.632 58.629 1.00 48.12 91 ASN A O 1
ATOM 628 N N . ARG A 1 92 ? 25.350 17.937 58.840 1.00 49.53 92 ARG A N 1
ATOM 629 C CA . ARG A 1 92 ? 25.095 18.687 57.592 1.00 49.53 92 ARG A CA 1
ATOM 630 C C . ARG A 1 92 ? 25.231 17.810 56.343 1.00 49.53 92 ARG A C 1
ATOM 632 O O . ARG A 1 92 ? 24.393 17.911 55.455 1.00 49.53 92 ARG A O 1
ATOM 639 N N . VAL A 1 93 ? 26.218 16.910 56.305 1.00 52.75 93 VAL A N 1
ATOM 640 C CA . VAL A 1 93 ? 26.404 15.968 55.184 1.00 52.75 93 VAL A CA 1
ATOM 641 C C . VAL A 1 93 ? 25.248 14.962 55.106 1.00 52.75 93 VAL A C 1
ATOM 643 O O . VAL A 1 93 ? 24.739 14.703 54.020 1.00 52.75 93 VAL A O 1
ATOM 646 N N . ARG A 1 94 ? 24.763 14.452 56.249 1.00 53.16 94 ARG A N 1
ATOM 647 C CA . ARG A 1 94 ? 23.579 13.570 56.287 1.00 53.16 94 ARG A CA 1
ATOM 648 C C . ARG A 1 94 ? 22.296 14.277 55.835 1.00 53.16 94 ARG A C 1
ATOM 650 O O . ARG A 1 94 ? 21.517 13.679 55.100 1.00 53.16 94 ARG A O 1
ATOM 657 N N . ALA A 1 95 ? 22.090 15.535 56.229 1.00 55.62 95 ALA A N 1
ATOM 658 C CA . ALA A 1 95 ? 20.930 16.321 55.805 1.00 55.62 95 ALA A CA 1
ATOM 659 C C . ALA A 1 95 ? 20.954 16.652 54.300 1.00 55.62 95 ALA A C 1
ATOM 661 O O . ALA A 1 95 ? 19.916 16.559 53.646 1.00 55.62 95 ALA A O 1
ATOM 662 N N . ALA A 1 96 ? 22.127 16.974 53.740 1.00 55.50 96 ALA A N 1
ATOM 663 C CA . ALA A 1 96 ? 22.303 17.158 52.298 1.00 55.50 96 ALA A CA 1
ATOM 664 C C . ALA A 1 96 ? 21.990 15.861 51.531 1.00 55.50 96 ALA A C 1
ATOM 666 O O . ALA A 1 96 ? 21.064 15.838 50.726 1.00 55.50 96 ALA A O 1
ATOM 667 N N . ALA A 1 97 ? 22.631 14.745 51.897 1.00 55.69 97 ALA A N 1
ATOM 668 C CA . ALA A 1 97 ? 22.408 13.448 51.253 1.00 55.69 97 ALA A CA 1
ATOM 669 C C . ALA A 1 97 ? 20.949 12.948 51.344 1.00 55.69 97 ALA A C 1
ATOM 671 O O . ALA A 1 97 ? 20.476 12.245 50.451 1.00 55.69 97 ALA A O 1
ATOM 672 N N . ALA A 1 98 ? 20.214 13.305 52.405 1.00 61.41 98 ALA A N 1
ATOM 673 C CA . ALA A 1 98 ? 18.782 13.022 52.513 1.00 61.41 98 ALA A CA 1
ATOM 674 C C . ALA A 1 98 ? 17.940 13.882 51.552 1.00 61.41 98 ALA A C 1
ATOM 676 O O . ALA A 1 98 ? 17.018 13.366 50.920 1.00 61.41 98 ALA A O 1
ATOM 677 N N . LYS A 1 99 ? 18.278 15.171 51.400 1.00 64.56 99 LYS A N 1
ATOM 678 C CA . LYS A 1 99 ? 17.619 16.084 50.455 1.00 64.56 99 LYS A CA 1
ATOM 679 C C . LYS A 1 99 ? 17.872 15.672 49.003 1.00 64.56 99 LYS A C 1
ATOM 681 O O . LYS A 1 99 ? 16.932 15.656 48.213 1.00 64.56 99 LYS A O 1
ATOM 686 N N . ASP A 1 100 ? 19.096 15.262 48.680 1.00 62.16 100 ASP A N 1
ATOM 687 C CA . ASP A 1 100 ? 19.473 14.814 47.335 1.00 62.16 100 ASP A CA 1
ATOM 688 C C . ASP A 1 100 ? 18.780 13.491 46.971 1.00 62.16 100 ASP A C 1
ATOM 690 O O . ASP A 1 100 ? 18.275 13.340 45.861 1.00 62.16 100 ASP A O 1
ATOM 694 N N . ARG A 1 101 ? 18.643 12.559 47.929 1.00 65.69 101 ARG A N 1
ATOM 695 C CA . ARG A 1 101 ? 17.827 11.343 47.748 1.00 65.69 101 ARG A CA 1
ATOM 696 C C . ARG A 1 101 ? 16.342 11.646 47.563 1.00 65.69 101 ARG A C 1
ATOM 698 O O . ARG A 1 101 ? 15.710 10.992 46.742 1.00 65.69 101 ARG A O 1
ATOM 705 N N . ALA A 1 102 ? 15.787 12.619 48.287 1.00 63.00 102 ALA A N 1
ATOM 706 C CA . ALA A 1 102 ? 14.399 13.037 48.097 1.00 63.00 102 ALA A CA 1
ATOM 707 C C . ALA A 1 102 ? 14.191 13.688 46.719 1.00 63.00 102 ALA A C 1
ATOM 709 O O . ALA A 1 102 ? 13.231 13.359 46.032 1.00 63.00 102 ALA A O 1
ATOM 710 N N . ALA A 1 103 ? 15.118 14.539 46.268 1.00 65.12 103 ALA A N 1
ATOM 711 C CA . ALA A 1 103 ? 15.086 15.125 44.929 1.00 65.12 103 ALA A CA 1
ATOM 712 C C . ALA A 1 103 ? 15.212 14.057 43.826 1.00 65.12 103 ALA A C 1
ATOM 714 O O . ALA A 1 103 ? 14.439 14.075 42.870 1.00 65.12 103 ALA A O 1
ATOM 715 N N . ALA A 1 104 ? 16.119 13.088 43.986 1.00 61.91 104 ALA A N 1
ATOM 716 C CA . ALA A 1 104 ? 16.272 11.962 43.066 1.00 61.91 104 ALA A CA 1
ATOM 717 C C . ALA A 1 104 ? 15.035 11.046 43.044 1.00 61.91 104 ALA A C 1
ATOM 719 O O . ALA A 1 104 ? 14.614 10.626 41.970 1.00 61.91 104 ALA A O 1
ATOM 720 N N . ALA A 1 105 ? 14.411 10.778 44.197 1.00 62.69 105 ALA A N 1
ATOM 721 C CA . ALA A 1 105 ? 13.168 10.012 44.279 1.00 62.69 105 ALA A CA 1
ATOM 722 C C . ALA A 1 105 ? 11.993 10.749 43.616 1.00 62.69 105 ALA A C 1
ATOM 724 O O . ALA A 1 105 ? 11.222 10.127 42.889 1.00 62.69 105 ALA A O 1
ATOM 725 N N . THR A 1 106 ? 11.889 12.071 43.787 1.00 64.06 106 THR A N 1
ATOM 726 C CA . THR A 1 106 ? 10.891 12.891 43.086 1.00 64.06 106 THR A CA 1
ATOM 727 C C . THR A 1 106 ? 11.148 12.904 41.579 1.00 64.06 106 THR A C 1
ATOM 729 O O . THR A 1 106 ? 10.223 12.673 40.814 1.00 64.06 106 THR A O 1
ATOM 732 N N . ALA A 1 107 ? 12.393 13.076 41.122 1.00 59.56 107 ALA A N 1
ATOM 733 C CA . ALA A 1 107 ? 12.735 13.010 39.697 1.00 59.56 107 ALA A CA 1
ATOM 734 C C . ALA A 1 107 ? 12.477 11.615 39.088 1.00 59.56 107 ALA A C 1
ATOM 736 O O . ALA A 1 107 ? 12.014 11.506 37.949 1.00 59.56 107 ALA A O 1
ATOM 737 N N . ALA A 1 108 ? 12.718 10.544 39.851 1.00 55.34 108 ALA A N 1
ATOM 738 C CA . ALA A 1 108 ? 12.367 9.176 39.476 1.00 55.34 108 ALA A CA 1
ATOM 739 C C . ALA A 1 108 ? 10.843 8.972 39.403 1.00 55.34 108 ALA A C 1
ATOM 741 O O . ALA A 1 108 ? 10.365 8.321 38.478 1.00 55.34 108 ALA A O 1
ATOM 742 N N . ALA A 1 109 ? 10.072 9.571 40.316 1.00 53.12 109 ALA A N 1
ATOM 743 C CA . ALA A 1 109 ? 8.611 9.553 40.277 1.00 53.12 109 ALA A CA 1
ATOM 744 C C . ALA A 1 109 ? 8.056 10.353 39.084 1.00 53.12 109 ALA A C 1
ATOM 746 O O . ALA A 1 109 ? 7.204 9.843 38.365 1.00 53.12 109 ALA A O 1
ATOM 747 N N . THR A 1 110 ? 8.587 11.545 38.792 1.00 52.19 110 THR A N 1
ATOM 748 C CA . THR A 1 110 ? 8.181 12.348 37.624 1.00 52.19 110 THR A CA 1
ATOM 749 C C . THR A 1 110 ? 8.547 11.664 36.303 1.00 52.19 110 THR A C 1
ATOM 751 O O . THR A 1 110 ? 7.768 11.699 35.355 1.00 52.19 110 THR A O 1
ATOM 754 N N . THR A 1 111 ? 9.700 10.985 36.223 1.00 51.41 111 THR A N 1
ATOM 755 C CA . THR A 1 111 ? 10.044 10.169 35.041 1.00 51.41 111 THR A CA 1
ATOM 756 C C . THR A 1 111 ? 9.266 8.856 34.968 1.00 51.41 111 THR A C 1
ATOM 758 O O . THR A 1 111 ? 9.084 8.336 33.871 1.00 51.41 111 THR A O 1
ATOM 761 N N . ALA A 1 112 ? 8.767 8.315 36.083 1.00 44.56 112 ALA A N 1
ATOM 762 C CA . ALA A 1 112 ? 7.817 7.203 36.069 1.00 44.56 112 ALA A CA 1
ATOM 763 C C . ALA A 1 112 ? 6.425 7.654 35.592 1.00 44.56 112 ALA A C 1
ATOM 765 O O . ALA A 1 112 ? 5.845 6.990 34.741 1.00 44.56 112 ALA A O 1
ATOM 766 N N . ASP A 1 113 ? 5.928 8.806 36.046 1.00 41.62 113 ASP A N 1
ATOM 767 C CA . ASP A 1 113 ? 4.645 9.378 35.610 1.00 41.62 113 ASP A CA 1
ATOM 768 C C . ASP A 1 113 ? 4.667 9.753 34.114 1.00 41.62 113 ASP A C 1
ATOM 770 O O . ASP A 1 113 ? 3.760 9.407 33.356 1.00 41.62 113 ASP A O 1
ATOM 774 N N . ALA A 1 114 ? 5.782 10.323 33.638 1.00 47.81 114 ALA A N 1
ATOM 775 C CA . ALA A 1 114 ? 6.016 10.572 32.213 1.00 47.81 114 ALA A CA 1
ATOM 776 C C . ALA A 1 114 ? 6.071 9.288 31.356 1.00 47.81 114 ALA A C 1
ATOM 778 O O . ALA A 1 114 ? 5.712 9.336 30.182 1.00 47.81 114 ALA A O 1
ATOM 779 N N . ARG A 1 115 ? 6.483 8.143 31.924 1.00 46.09 115 ARG A N 1
ATOM 780 C CA . ARG A 1 115 ? 6.408 6.819 31.268 1.00 46.09 115 ARG A CA 1
ATOM 781 C C . ARG A 1 115 ? 5.020 6.175 31.369 1.00 46.09 115 ARG A C 1
ATOM 783 O O . ARG A 1 115 ? 4.718 5.288 30.580 1.00 46.09 115 ARG A O 1
ATOM 790 N N . ASN A 1 116 ? 4.196 6.584 32.336 1.00 40.91 116 ASN A N 1
ATOM 791 C CA . ASN A 1 116 ? 2.907 5.954 32.631 1.00 40.91 116 ASN A CA 1
ATOM 792 C C . ASN A 1 116 ? 1.724 6.587 31.876 1.00 40.91 116 ASN A C 1
ATOM 794 O O . ASN A 1 116 ? 0.664 5.972 31.753 1.00 40.91 116 ASN A O 1
ATOM 798 N N . ARG A 1 117 ? 1.898 7.779 31.286 1.00 43.66 117 ARG A N 1
ATOM 799 C CA . ARG A 1 117 ? 1.030 8.203 30.179 1.00 43.66 117 ARG A CA 1
ATOM 800 C C . ARG A 1 117 ? 1.296 7.303 28.977 1.00 43.66 117 ARG A C 1
ATOM 802 O O . ARG A 1 117 ? 2.265 7.514 28.254 1.00 43.66 117 ARG A O 1
ATOM 809 N N . GLN A 1 118 ? 0.396 6.346 28.740 1.00 46.09 118 GLN A N 1
ATOM 810 C CA . GLN A 1 118 ? 0.304 5.648 27.457 1.00 46.09 118 GLN A CA 1
ATOM 811 C C . GLN A 1 118 ? 0.291 6.707 26.339 1.00 46.09 118 GLN A C 1
ATOM 813 O O . GLN A 1 118 ? -0.615 7.550 26.329 1.00 46.09 118 GLN A O 1
ATOM 818 N N . PRO A 1 119 ? 1.287 6.731 25.434 1.00 48.28 119 PRO A N 1
ATOM 819 C CA . PRO A 1 119 ? 1.411 7.777 24.431 1.00 48.28 119 PRO A CA 1
ATOM 820 C C . PRO A 1 119 ? 0.411 7.522 23.303 1.00 48.28 119 PRO A C 1
ATOM 822 O O . PRO A 1 119 ? 0.776 7.062 22.225 1.00 48.28 119 PRO A O 1
ATOM 825 N N . THR A 1 120 ? -0.865 7.814 23.565 1.00 51.56 120 THR A N 1
ATOM 826 C CA . THR A 1 120 ? -1.914 7.854 22.540 1.00 51.56 120 THR A CA 1
ATOM 827 C C . THR A 1 120 ? -1.411 8.698 21.372 1.00 51.56 120 THR A C 1
ATOM 829 O O . THR A 1 120 ? -1.150 9.896 21.509 1.00 51.56 120 THR A O 1
ATOM 832 N N . ARG A 1 121 ? -1.188 8.060 20.219 1.00 63.28 121 ARG A N 1
ATOM 833 C CA . ARG A 1 121 ? -0.732 8.773 19.028 1.00 63.28 121 ARG A CA 1
ATOM 834 C C . ARG A 1 121 ? -1.883 9.657 18.578 1.00 63.28 121 ARG A C 1
ATOM 836 O O . ARG A 1 121 ? -2.899 9.150 18.117 1.00 63.28 121 ARG A O 1
ATOM 843 N N . SER A 1 122 ? -1.734 10.965 18.752 1.00 67.06 122 SER A N 1
ATOM 844 C CA . SER A 1 122 ? -2.780 11.913 18.383 1.00 67.06 122 SER A CA 1
ATOM 845 C C . SER A 1 122 ? -3.108 11.806 16.893 1.00 67.06 122 SER A C 1
ATOM 847 O O . SER A 1 122 ? -2.224 11.528 16.075 1.00 67.06 122 SER A O 1
ATOM 849 N N . LEU A 1 123 ? -4.361 12.099 16.526 1.00 69.31 123 LEU A N 1
ATOM 850 C CA . LEU A 1 123 ? -4.766 12.204 15.120 1.00 69.31 123 LEU A CA 1
ATOM 851 C C . LEU A 1 123 ? -3.848 13.122 14.319 1.00 69.31 123 LEU A C 1
ATOM 853 O O . LEU A 1 123 ? -3.568 12.831 13.164 1.00 69.31 123 LEU A O 1
ATOM 857 N N . GLU A 1 124 ? -3.328 14.185 14.931 1.00 73.94 124 GLU A N 1
ATOM 858 C CA . GLU A 1 124 ? -2.394 15.096 14.273 1.00 73.94 124 GLU A CA 1
ATOM 859 C C . GLU A 1 124 ? -1.050 14.418 13.945 1.00 73.94 124 GLU A C 1
ATOM 861 O O . GLU A 1 124 ? -0.510 14.585 12.853 1.00 73.94 124 GLU A O 1
ATOM 866 N N . SER A 1 125 ? -0.541 13.559 14.835 1.00 78.25 125 SER A N 1
ATOM 867 C CA . SER A 1 125 ? 0.653 12.746 14.570 1.00 78.25 125 SER A CA 1
ATOM 868 C C . SER A 1 125 ? 0.406 11.682 13.490 1.00 78.25 125 SER A C 1
ATOM 870 O O . SER A 1 125 ? 1.273 11.444 12.644 1.00 78.25 125 SER A O 1
ATOM 872 N N . VAL A 1 126 ? -0.785 11.068 13.461 1.00 82.31 126 VAL A N 1
ATOM 873 C CA . VAL A 1 126 ? -1.199 10.170 12.365 1.00 82.31 126 VAL A CA 1
ATOM 874 C C . VAL A 1 126 ? -1.285 10.948 11.046 1.00 82.31 126 VAL A C 1
ATOM 876 O O . VAL A 1 126 ? -0.675 10.543 10.061 1.00 82.31 126 VAL A O 1
ATOM 879 N N . ARG A 1 127 ? -1.949 12.108 11.037 1.00 82.19 127 ARG A N 1
ATOM 880 C CA . ARG A 1 127 ? -2.124 12.997 9.878 1.00 82.19 127 ARG A CA 1
ATOM 881 C C . ARG A 1 127 ? -0.790 13.440 9.280 1.00 82.19 127 ARG A C 1
ATOM 883 O O . ARG A 1 127 ? -0.597 13.306 8.074 1.00 82.19 127 ARG A O 1
ATOM 890 N N . GLY A 1 128 ? 0.145 13.908 10.108 1.00 86.50 128 GLY A N 1
ATOM 891 C CA . GLY A 1 128 ? 1.493 14.268 9.664 1.00 86.50 128 GLY A CA 1
ATOM 892 C C . GLY A 1 128 ? 2.257 13.080 9.066 1.00 86.50 128 GLY A C 1
ATOM 893 O O . GLY A 1 128 ? 2.976 13.237 8.082 1.00 86.50 128 GLY A O 1
ATOM 894 N N . SER A 1 129 ? 2.057 11.872 9.602 1.00 88.38 129 SER A N 1
ATOM 895 C CA . SER A 1 129 ? 2.639 1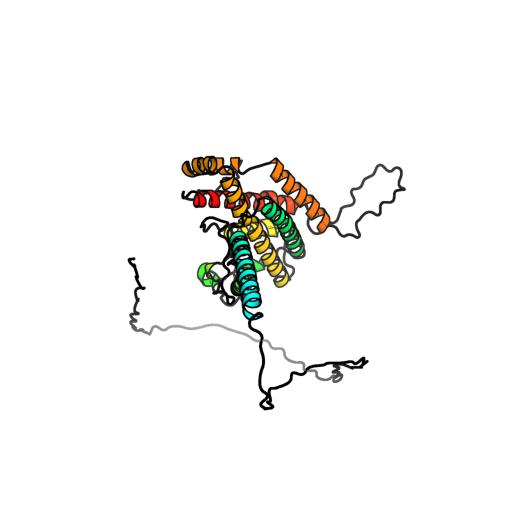0.644 9.046 1.00 88.38 129 SER A CA 1
ATOM 896 C C . SER A 1 129 ? 2.025 10.270 7.689 1.00 88.38 129 SER A C 1
ATOM 898 O O . SER A 1 129 ? 2.774 10.001 6.754 1.00 88.38 129 SER A O 1
ATOM 900 N N . LEU A 1 130 ? 0.696 10.352 7.536 1.00 90.44 130 LEU A N 1
ATOM 901 C CA . LEU A 1 130 ? -0.005 10.108 6.264 1.00 90.44 130 LEU A CA 1
ATOM 902 C C . LEU A 1 130 ? 0.478 11.047 5.144 1.00 90.44 130 LEU A C 1
ATOM 904 O O . LEU A 1 130 ? 0.680 10.598 4.019 1.00 90.44 130 LEU A O 1
ATOM 908 N N . ILE A 1 131 ? 0.692 12.334 5.450 1.00 90.38 131 ILE A N 1
ATOM 909 C CA . ILE A 1 131 ? 1.166 13.339 4.478 1.00 90.38 131 ILE A CA 1
ATOM 910 C C . ILE A 1 131 ? 2.609 13.056 4.028 1.00 90.38 131 ILE A C 1
ATOM 912 O O . ILE A 1 131 ? 2.919 13.239 2.852 1.00 90.38 131 ILE A O 1
ATOM 916 N N . ARG A 1 132 ? 3.475 12.576 4.931 1.00 91.69 132 ARG A N 1
ATOM 917 C CA . ARG A 1 132 ? 4.858 12.187 4.600 1.00 91.69 132 ARG A CA 1
ATOM 918 C C . ARG A 1 132 ? 4.927 10.887 3.798 1.00 91.69 132 ARG A C 1
ATOM 920 O O . ARG A 1 132 ? 5.679 10.804 2.837 1.00 91.69 132 ARG A O 1
ATOM 927 N N . GLN A 1 133 ? 4.135 9.880 4.164 1.00 94.44 133 GLN A N 1
ATOM 928 C CA . GLN A 1 133 ? 4.091 8.608 3.428 1.00 94.44 133 GLN A CA 1
ATOM 929 C C . GLN A 1 133 ? 3.535 8.788 2.006 1.00 94.44 133 GLN A C 1
ATOM 931 O O . GLN A 1 133 ? 3.915 8.058 1.096 1.00 94.44 133 GLN A O 1
ATOM 936 N N . GLU A 1 134 ? 2.690 9.800 1.792 1.00 94.44 134 GLU A N 1
ATOM 937 C CA . GLU A 1 134 ? 2.231 10.199 0.460 1.00 94.44 134 GLU A CA 1
ATOM 938 C C . GLU A 1 134 ? 3.372 10.689 -0.442 1.00 94.44 134 GLU A C 1
ATOM 940 O O . GLU A 1 134 ? 3.424 10.295 -1.602 1.00 94.44 134 GLU A O 1
ATOM 945 N N . GLU A 1 135 ? 4.326 11.465 0.084 1.00 93.75 135 GLU A N 1
ATOM 946 C CA . GLU A 1 135 ? 5.547 11.832 -0.655 1.00 93.75 135 GLU A CA 1
ATOM 947 C C . GLU A 1 135 ? 6.396 10.597 -0.975 1.00 93.75 135 GLU A C 1
ATOM 949 O O . GLU A 1 135 ? 6.825 10.433 -2.113 1.00 93.75 135 GLU A O 1
ATOM 954 N N . THR A 1 136 ? 6.583 9.690 -0.009 1.00 96.69 136 THR A N 1
ATOM 955 C CA . THR A 1 136 ? 7.343 8.443 -0.213 1.00 96.69 136 THR A CA 1
ATOM 956 C C . THR A 1 136 ? 6.762 7.580 -1.335 1.00 96.69 136 THR A C 1
ATOM 958 O O . THR A 1 136 ? 7.521 7.060 -2.146 1.00 96.69 136 THR A O 1
ATOM 961 N N . ILE A 1 137 ? 5.432 7.457 -1.417 1.00 97.44 137 ILE A N 1
ATOM 962 C CA . ILE A 1 137 ? 4.768 6.725 -2.507 1.00 97.44 137 ILE A CA 1
ATOM 963 C C . ILE A 1 137 ? 4.975 7.432 -3.848 1.00 97.44 137 ILE A C 1
ATOM 965 O O . ILE A 1 137 ? 5.310 6.768 -4.821 1.00 97.44 137 ILE A O 1
ATOM 969 N N . ILE A 1 138 ? 4.807 8.758 -3.911 1.00 95.75 138 ILE A N 1
ATOM 970 C CA . ILE A 1 138 ? 4.978 9.506 -5.166 1.00 95.75 138 ILE A CA 1
ATOM 971 C C . ILE A 1 138 ? 6.403 9.331 -5.706 1.00 95.75 138 ILE A C 1
ATOM 973 O O . ILE A 1 138 ? 6.558 8.989 -6.874 1.00 95.75 138 ILE A O 1
ATOM 977 N N . PHE A 1 139 ? 7.429 9.479 -4.862 1.00 96.25 139 PHE A N 1
ATOM 978 C CA . PHE A 1 139 ? 8.812 9.241 -5.283 1.00 96.25 139 PHE A CA 1
ATOM 979 C C . PHE A 1 139 ? 9.052 7.785 -5.698 1.00 96.25 139 PHE A C 1
ATOM 981 O O . PHE A 1 139 ? 9.614 7.560 -6.760 1.00 96.25 139 PHE A O 1
ATOM 988 N N . ALA A 1 140 ? 8.574 6.791 -4.941 1.00 97.56 140 ALA A N 1
ATOM 989 C CA . ALA A 1 140 ? 8.759 5.383 -5.308 1.00 97.56 140 ALA A CA 1
ATOM 990 C C . ALA A 1 140 ? 8.111 5.013 -6.659 1.00 97.56 140 ALA A C 1
ATOM 992 O O . ALA A 1 140 ? 8.636 4.164 -7.375 1.00 97.56 140 ALA A O 1
ATOM 993 N N . LEU A 1 141 ? 6.994 5.653 -7.025 1.00 96.81 141 LEU A N 1
ATOM 994 C CA . LEU A 1 141 ? 6.345 5.457 -8.324 1.00 96.81 141 LEU A CA 1
ATOM 995 C C . LEU A 1 141 ? 7.071 6.202 -9.461 1.00 96.81 141 LEU A C 1
ATOM 997 O O . LEU A 1 141 ? 7.178 5.645 -10.548 1.00 96.81 141 LEU A O 1
ATOM 1001 N N . ILE A 1 142 ? 7.635 7.391 -9.206 1.00 94.38 142 ILE A N 1
ATOM 1002 C CA . ILE A 1 142 ? 8.516 8.103 -10.159 1.00 94.38 142 ILE A CA 1
ATOM 1003 C C . ILE A 1 142 ? 9.815 7.318 -10.413 1.00 94.38 142 ILE A C 1
ATOM 1005 O O . ILE A 1 142 ? 10.265 7.215 -11.549 1.00 94.38 142 ILE A O 1
ATOM 1009 N N . GLU A 1 143 ? 10.401 6.694 -9.388 1.00 96.31 143 GLU A N 1
ATOM 1010 C CA . GLU A 1 143 ? 11.575 5.826 -9.569 1.00 96.31 143 GLU A CA 1
ATOM 1011 C C . GLU A 1 143 ? 11.243 4.506 -10.286 1.00 96.31 143 GLU A C 1
ATOM 1013 O O . GLU A 1 143 ? 12.124 3.894 -10.888 1.00 96.31 143 GLU A O 1
ATOM 1018 N N . ARG A 1 144 ? 9.983 4.044 -10.251 1.00 97.62 144 ARG A N 1
ATOM 1019 C CA . ARG A 1 144 ? 9.562 2.838 -10.982 1.00 97.62 144 ARG A CA 1
ATOM 1020 C C . ARG A 1 144 ? 9.241 3.109 -12.453 1.00 97.62 144 ARG A C 1
ATOM 1022 O O . ARG A 1 144 ? 9.506 2.238 -13.281 1.00 97.62 144 ARG A O 1
ATOM 1029 N N . GLU A 1 145 ? 8.665 4.265 -12.769 1.00 94.88 145 GLU A N 1
ATOM 1030 C CA . GLU A 1 145 ? 8.231 4.626 -14.128 1.00 94.88 145 GLU A CA 1
ATOM 1031 C C . GLU A 1 145 ? 9.394 4.763 -15.125 1.00 94.88 145 GLU A C 1
ATOM 1033 O O . GLU A 1 145 ? 9.218 4.423 -16.290 1.00 94.88 145 GLU A O 1
ATOM 1038 N N . GLN A 1 146 ? 10.606 5.083 -14.653 1.00 94.62 146 GLN A N 1
ATOM 1039 C CA . GLN A 1 146 ? 11.846 5.100 -15.451 1.00 94.62 146 GLN A CA 1
ATOM 1040 C C . GLN A 1 146 ? 12.170 3.783 -16.190 1.00 94.62 146 GLN A C 1
ATOM 1042 O O . GLN A 1 146 ? 13.049 3.773 -17.053 1.00 94.62 146 GLN A O 1
ATOM 1047 N N . PHE A 1 147 ? 11.497 2.678 -15.851 1.00 97.44 147 PHE A N 1
ATOM 1048 C CA . PHE A 1 147 ? 11.657 1.373 -16.491 1.00 97.44 147 PHE A CA 1
ATOM 1049 C C . PHE A 1 147 ? 10.328 0.859 -17.044 1.00 97.44 147 PHE A C 1
ATOM 1051 O O . PHE A 1 147 ? 9.249 1.106 -16.494 1.00 97.44 147 PHE A O 1
ATOM 1058 N N . ARG A 1 148 ? 10.404 0.036 -18.087 1.00 97.62 148 ARG A N 1
ATOM 1059 C CA . ARG A 1 148 ? 9.248 -0.623 -18.702 1.00 97.62 148 ARG A CA 1
ATOM 1060 C C . ARG A 1 148 ? 8.523 -1.572 -17.750 1.00 97.62 148 ARG A C 1
ATOM 1062 O O . ARG A 1 148 ? 8.976 -1.893 -16.647 1.00 97.62 148 ARG A O 1
ATOM 1069 N N . CYS A 1 149 ? 7.362 -2.048 -18.195 1.00 97.25 149 CYS A N 1
ATOM 1070 C CA . CYS A 1 149 ? 6.561 -3.037 -17.475 1.00 97.25 149 CYS A CA 1
ATOM 1071 C C . CYS A 1 149 ? 7.383 -4.267 -17.062 1.00 97.25 149 CYS A C 1
ATOM 1073 O O . CYS A 1 149 ? 7.178 -4.762 -15.962 1.00 97.25 149 CYS A O 1
ATOM 1075 N N . ASN A 1 150 ? 8.329 -4.735 -17.891 1.00 96.69 150 ASN A N 1
ATOM 1076 C CA . ASN A 1 150 ? 9.290 -5.782 -17.524 1.00 96.69 150 ASN A CA 1
ATOM 1077 C C . ASN A 1 150 ? 8.610 -7.042 -16.946 1.00 96.69 150 ASN A C 1
ATOM 1079 O O . ASN A 1 150 ? 9.011 -7.593 -15.922 1.00 96.69 150 ASN A O 1
ATOM 1083 N N . ASN A 1 151 ? 7.558 -7.513 -17.632 1.00 95.06 151 ASN A N 1
ATOM 1084 C CA . ASN A 1 151 ? 6.656 -8.591 -17.185 1.00 95.06 151 ASN A CA 1
ATOM 1085 C C . ASN A 1 151 ? 7.362 -9.907 -16.790 1.00 95.06 151 ASN A C 1
ATOM 1087 O O . ASN A 1 151 ? 6.793 -10.720 -16.057 1.00 95.06 151 ASN A O 1
ATOM 1091 N N . ALA A 1 152 ? 8.602 -10.114 -17.244 1.00 92.62 152 ALA A N 1
ATOM 1092 C CA . ALA A 1 152 ? 9.502 -11.168 -16.786 1.00 92.62 152 ALA A CA 1
ATOM 1093 C C . ALA A 1 152 ? 9.641 -11.228 -15.249 1.00 92.62 152 ALA A C 1
ATOM 1095 O O . ALA A 1 152 ? 9.777 -12.316 -14.690 1.00 92.62 152 ALA A O 1
ATOM 1096 N N . ILE A 1 153 ? 9.600 -10.077 -14.564 1.00 94.88 153 ILE A N 1
ATOM 1097 C CA . ILE A 1 153 ? 9.788 -9.944 -13.109 1.00 94.88 153 ILE A CA 1
ATOM 1098 C C . ILE A 1 153 ? 8.649 -10.615 -12.326 1.00 94.88 153 ILE A C 1
ATOM 1100 O O . ILE A 1 153 ? 8.889 -11.240 -11.291 1.00 94.88 153 ILE A O 1
ATOM 1104 N N . TYR A 1 154 ? 7.417 -10.489 -12.827 1.00 92.81 154 TYR A N 1
ATOM 1105 C CA . TYR A 1 154 ? 6.179 -10.898 -12.149 1.00 92.81 154 TYR A CA 1
ATOM 1106 C C . TYR A 1 154 ? 5.679 -12.282 -12.572 1.00 92.81 154 TYR A C 1
ATOM 1108 O O . TYR A 1 154 ? 4.656 -12.751 -12.078 1.00 92.81 154 TYR A O 1
ATOM 1116 N N . THR A 1 155 ? 6.370 -12.925 -13.512 1.00 84.44 155 THR A N 1
ATOM 1117 C CA . THR A 1 155 ? 5.979 -14.215 -14.080 1.00 84.44 155 THR A CA 1
ATOM 1118 C C . THR A 1 155 ? 6.860 -15.340 -13.558 1.00 84.44 155 THR A C 1
ATOM 1120 O O . THR A 1 155 ? 8.087 -15.240 -13.507 1.00 84.44 155 THR A O 1
ATOM 1123 N N . ASP A 1 156 ? 6.221 -16.446 -13.187 1.00 66.94 156 ASP A N 1
ATOM 1124 C CA . ASP A 1 156 ? 6.923 -17.652 -12.765 1.00 66.94 156 ASP A CA 1
ATOM 1125 C C . ASP A 1 156 ? 7.814 -18.173 -13.901 1.00 66.94 156 ASP A C 1
ATOM 1127 O O . ASP A 1 156 ? 7.381 -18.257 -15.054 1.00 66.94 156 ASP A O 1
ATOM 1131 N N . ARG A 1 157 ? 9.012 -18.655 -13.542 1.00 60.34 157 ARG A N 1
ATOM 1132 C CA . ARG A 1 157 ? 9.977 -19.390 -14.394 1.00 60.34 157 ARG A CA 1
ATOM 1133 C C . ARG A 1 157 ? 10.901 -18.563 -15.295 1.00 60.34 157 ARG A C 1
ATOM 1135 O O . ARG A 1 157 ? 11.809 -19.165 -15.869 1.00 60.34 157 ARG A O 1
ATOM 1142 N N . THR A 1 158 ? 10.741 -17.244 -15.420 1.00 60.16 158 THR A N 1
ATOM 1143 C CA . THR A 1 158 ? 11.644 -16.442 -16.278 1.00 60.16 158 THR A CA 1
ATOM 1144 C C . THR A 1 158 ? 13.055 -16.366 -15.690 1.00 60.16 158 THR A C 1
ATOM 1146 O O . THR A 1 158 ? 14.044 -16.605 -16.385 1.00 60.16 158 THR A O 1
ATOM 1149 N N . PHE A 1 159 ? 13.153 -16.140 -14.378 1.00 66.62 159 PHE A N 1
ATOM 1150 C CA . PHE A 1 159 ? 14.416 -16.119 -13.645 1.00 66.62 159 PHE A CA 1
ATOM 1151 C C . PHE A 1 159 ? 14.618 -17.418 -12.869 1.00 66.62 159 PHE A C 1
ATOM 1153 O O . PHE A 1 159 ? 13.749 -17.856 -12.118 1.00 66.62 159 PHE A O 1
ATOM 1160 N N . ARG A 1 160 ? 15.804 -18.025 -13.004 1.00 61.81 160 ARG A N 1
ATOM 1161 C CA . ARG A 1 160 ? 16.218 -19.182 -12.194 1.00 61.81 160 ARG A CA 1
ATOM 1162 C C . ARG A 1 160 ? 16.673 -18.741 -10.807 1.00 61.81 160 ARG A C 1
ATOM 1164 O O . ARG A 1 160 ? 17.847 -18.845 -10.458 1.00 61.81 160 ARG A O 1
ATOM 1171 N N . VAL A 1 161 ? 15.722 -18.258 -10.020 1.00 61.22 161 VAL A N 1
ATOM 1172 C CA . VAL A 1 161 ? 15.895 -18.102 -8.580 1.00 61.22 161 VAL A CA 1
ATOM 1173 C C . VAL A 1 161 ? 16.049 -19.503 -7.980 1.00 61.22 161 VAL A C 1
ATOM 1175 O O . VAL A 1 161 ? 15.171 -20.352 -8.136 1.00 61.22 161 VAL A O 1
ATOM 1178 N N . ASN A 1 162 ? 17.173 -19.780 -7.312 1.00 52.47 162 ASN A N 1
ATOM 1179 C CA . ASN A 1 162 ? 17.298 -21.008 -6.524 1.00 52.47 162 ASN A CA 1
ATOM 1180 C C . ASN A 1 162 ? 16.256 -20.962 -5.406 1.00 52.47 162 ASN A C 1
ATOM 1182 O O . ASN A 1 162 ? 16.265 -19.998 -4.648 1.00 52.47 162 ASN A O 1
ATOM 1186 N N . ARG A 1 163 ? 15.397 -21.992 -5.332 1.00 51.78 163 ARG A N 1
ATOM 1187 C CA . ARG A 1 163 ? 14.281 -22.141 -4.379 1.00 51.78 163 ARG A CA 1
ATOM 1188 C C . ARG A 1 163 ? 14.491 -21.370 -3.071 1.00 51.78 163 ARG A C 1
ATOM 1190 O O . ARG A 1 163 ? 15.159 -21.864 -2.164 1.00 51.78 163 ARG A O 1
ATOM 1197 N N . SER A 1 164 ? 13.883 -20.192 -2.983 1.00 53.72 164 SER A N 1
ATOM 1198 C CA . SER A 1 164 ? 13.562 -19.584 -1.699 1.00 53.72 164 SER A CA 1
ATOM 1199 C C . SER A 1 164 ? 12.379 -20.327 -1.084 1.00 53.72 164 SER A C 1
ATOM 1201 O O . SER A 1 164 ? 11.609 -20.987 -1.789 1.00 53.72 164 SER A O 1
ATOM 1203 N N . ASP A 1 165 ? 12.197 -20.177 0.226 1.00 54.78 165 ASP A N 1
ATOM 1204 C CA . ASP A 1 165 ? 11.101 -20.811 0.973 1.00 54.78 165 ASP A CA 1
ATOM 1205 C C . ASP A 1 165 ? 9.707 -20.439 0.409 1.00 54.78 165 ASP A C 1
ATOM 1207 O O . ASP A 1 165 ? 8.744 -21.188 0.564 1.00 54.78 165 ASP A O 1
ATOM 1211 N N . ALA A 1 166 ? 9.608 -19.324 -0.334 1.00 50.12 166 ALA A N 1
ATOM 1212 C CA . ALA A 1 166 ? 8.417 -18.904 -1.079 1.00 50.12 166 ALA A CA 1
ATOM 1213 C C . ALA A 1 166 ? 7.893 -19.968 -2.062 1.00 50.12 166 ALA A C 1
ATOM 1215 O O . ALA A 1 166 ? 6.677 -20.108 -2.216 1.00 50.12 166 ALA A O 1
ATOM 1216 N N . ALA A 1 167 ? 8.780 -20.751 -2.686 1.00 54.25 167 ALA A N 1
ATOM 1217 C CA . ALA A 1 167 ? 8.383 -21.789 -3.638 1.00 54.25 167 ALA A CA 1
ATOM 1218 C C . ALA A 1 167 ? 7.587 -22.934 -2.976 1.00 54.25 167 ALA A C 1
ATOM 1220 O O . ALA A 1 167 ? 6.695 -23.517 -3.597 1.00 54.25 167 ALA A O 1
ATOM 1221 N N . ASP A 1 168 ? 7.863 -23.224 -1.700 1.00 54.62 168 ASP A N 1
ATOM 1222 C CA . ASP A 1 168 ? 7.180 -24.283 -0.951 1.00 54.62 168 ASP A CA 1
ATOM 1223 C C . ASP A 1 168 ? 5.768 -23.865 -0.489 1.00 54.62 168 ASP A C 1
ATOM 1225 O O . ASP A 1 168 ? 4.941 -24.731 -0.201 1.00 54.62 168 ASP A O 1
ATOM 1229 N N . ILE A 1 169 ? 5.451 -22.561 -0.465 1.00 54.75 169 ILE A N 1
ATOM 1230 C CA . ILE A 1 169 ? 4.123 -22.049 -0.072 1.00 54.75 169 ILE A CA 1
ATOM 1231 C C . ILE A 1 169 ? 3.153 -21.966 -1.243 1.00 54.75 169 ILE A C 1
ATOM 1233 O O . ILE A 1 169 ? 2.014 -22.418 -1.125 1.00 54.75 169 ILE A O 1
ATOM 1237 N N . TYR A 1 170 ? 3.577 -21.408 -2.377 1.00 58.88 170 TYR A N 1
ATOM 1238 C CA . TYR A 1 170 ? 2.679 -21.247 -3.524 1.00 58.88 170 TYR A CA 1
ATOM 1239 C C . TYR A 1 170 ? 2.506 -22.534 -4.343 1.00 58.88 170 TYR A C 1
ATOM 1241 O O . TYR A 1 170 ? 1.675 -22.573 -5.250 1.00 58.88 170 TYR A O 1
ATOM 1249 N N . GLY A 1 171 ? 3.282 -23.589 -4.056 1.00 63.28 171 GLY A N 1
ATOM 1250 C CA . GLY A 1 171 ? 3.285 -24.830 -4.842 1.00 63.28 171 GLY A CA 1
ATOM 1251 C C . GLY A 1 171 ? 3.789 -24.636 -6.280 1.00 63.28 171 GLY A C 1
ATOM 1252 O O . GLY A 1 171 ? 3.561 -25.488 -7.141 1.00 63.28 171 GLY A O 1
ATOM 1253 N N . ARG A 1 172 ? 4.456 -23.507 -6.536 1.00 72.31 172 ARG A N 1
ATOM 1254 C CA . ARG A 1 172 ? 5.038 -23.068 -7.808 1.00 72.31 172 ARG A CA 1
ATOM 1255 C C . ARG A 1 172 ? 6.354 -22.349 -7.530 1.00 72.31 172 ARG A C 1
ATOM 1257 O O . ARG A 1 172 ? 6.566 -21.858 -6.425 1.00 72.31 172 ARG A O 1
ATOM 1264 N N . ASP A 1 173 ? 7.213 -22.259 -8.539 1.00 72.12 173 ASP A N 1
ATOM 1265 C CA . ASP A 1 173 ? 8.395 -21.402 -8.462 1.00 72.12 173 ASP A CA 1
ATOM 1266 C C . ASP A 1 173 ? 7.955 -19.944 -8.250 1.00 72.12 173 ASP A C 1
ATOM 1268 O O . ASP A 1 173 ? 7.038 -19.473 -8.923 1.00 72.12 173 ASP A O 1
ATOM 1272 N N . ALA A 1 174 ? 8.595 -19.247 -7.310 1.00 78.69 174 ALA A N 1
ATOM 1273 C CA . ALA A 1 174 ? 8.316 -17.841 -7.044 1.00 78.69 174 ALA A CA 1
ATOM 1274 C C . ALA A 1 174 ? 8.761 -16.957 -8.222 1.00 78.69 174 ALA A C 1
ATOM 1276 O O . ALA A 1 174 ? 9.777 -17.226 -8.872 1.00 78.69 174 ALA A O 1
ATOM 1277 N N . SER A 1 175 ? 8.029 -15.871 -8.460 1.00 88.44 175 SER A N 1
ATOM 1278 C CA . SER A 1 175 ? 8.455 -14.800 -9.361 1.00 88.44 175 SER A CA 1
ATOM 1279 C C . SER A 1 175 ? 9.685 -14.069 -8.805 1.00 88.44 175 SER A C 1
ATOM 1281 O O . SER A 1 175 ? 10.018 -14.162 -7.616 1.00 88.44 175 SER A O 1
ATOM 1283 N N . PHE A 1 176 ? 10.376 -13.307 -9.655 1.00 91.56 176 PHE A N 1
ATOM 1284 C CA . PHE A 1 176 ? 11.559 -12.559 -9.225 1.00 91.56 176 PHE A CA 1
ATOM 1285 C C . PHE A 1 176 ? 11.201 -11.449 -8.224 1.00 91.56 176 PHE A C 1
ATOM 1287 O O . PHE A 1 176 ? 11.960 -11.220 -7.281 1.00 91.56 176 PHE A O 1
ATOM 1294 N N . LEU A 1 177 ? 10.011 -10.847 -8.353 1.00 93.94 177 LEU A N 1
ATOM 1295 C CA . LEU A 1 177 ? 9.465 -9.927 -7.352 1.00 93.94 177 LEU A CA 1
ATOM 1296 C C . LEU A 1 177 ? 9.282 -10.591 -5.984 1.00 93.94 177 LEU A C 1
ATOM 1298 O O . LEU A 1 177 ? 9.765 -10.070 -4.982 1.00 93.94 177 LEU A O 1
ATOM 1302 N N . GLU A 1 178 ? 8.603 -11.738 -5.926 1.00 91.19 178 GLU A N 1
ATOM 1303 C CA . GLU A 1 178 ? 8.328 -12.433 -4.659 1.00 91.19 178 GLU A CA 1
ATOM 1304 C C . GLU A 1 178 ? 9.625 -12.874 -3.968 1.00 91.19 178 GLU A C 1
ATOM 1306 O O . GLU A 1 178 ? 9.762 -12.728 -2.751 1.00 91.19 178 GLU A O 1
ATOM 1311 N N . TYR A 1 179 ? 10.615 -13.332 -4.740 1.00 89.19 179 TYR A N 1
ATOM 1312 C CA . TYR A 1 179 ? 11.958 -13.599 -4.229 1.00 89.19 179 TYR A CA 1
ATOM 1313 C C . TYR A 1 179 ? 12.606 -12.349 -3.619 1.00 89.19 179 TYR A C 1
ATOM 1315 O O . TYR A 1 179 ? 12.927 -12.344 -2.431 1.00 89.19 179 TYR A O 1
ATOM 1323 N N . MET A 1 180 ? 12.766 -11.281 -4.406 1.00 93.38 180 MET A N 1
ATOM 1324 C CA . MET A 1 180 ? 13.462 -10.065 -3.970 1.00 93.38 180 MET A CA 1
ATOM 1325 C C . MET A 1 180 ? 12.780 -9.406 -2.773 1.00 93.38 180 MET A C 1
ATOM 1327 O O . MET A 1 180 ? 13.458 -8.940 -1.854 1.00 93.38 180 MET A O 1
ATOM 1331 N N . LEU A 1 181 ? 11.446 -9.412 -2.748 1.00 94.69 181 LEU A N 1
ATOM 1332 C CA . LEU A 1 181 ? 10.664 -8.936 -1.619 1.00 94.69 181 LEU A CA 1
ATOM 1333 C C . LEU A 1 181 ? 10.910 -9.815 -0.385 1.00 94.69 181 LEU A C 1
ATOM 1335 O O . LEU A 1 181 ? 11.362 -9.284 0.626 1.00 94.69 181 LEU A O 1
ATOM 1339 N N . SER A 1 182 ? 10.711 -11.138 -0.467 1.00 91.88 182 SER A N 1
ATOM 1340 C CA . SER A 1 182 ? 10.862 -12.055 0.679 1.00 91.88 182 SER A CA 1
ATOM 1341 C C . SER A 1 182 ? 12.264 -12.045 1.308 1.00 91.88 182 SER A C 1
ATOM 1343 O O . SER A 1 182 ? 12.377 -11.976 2.533 1.00 91.88 182 SER A O 1
ATOM 1345 N N . GLU A 1 183 ? 13.339 -12.022 0.514 1.00 92.38 183 GLU A N 1
ATOM 1346 C CA . GLU A 1 183 ? 14.710 -11.916 1.040 1.00 92.38 183 GLU A CA 1
ATOM 1347 C C . GLU A 1 183 ? 14.986 -10.540 1.673 1.00 92.38 183 GLU A C 1
ATOM 1349 O O . GLU A 1 183 ? 15.643 -10.444 2.715 1.00 92.38 183 GLU A O 1
ATOM 1354 N N . THR A 1 184 ? 14.406 -9.470 1.119 1.00 96.31 184 THR A N 1
ATOM 1355 C CA . THR A 1 184 ? 14.449 -8.134 1.733 1.00 96.31 184 THR A CA 1
ATOM 1356 C C . THR A 1 184 ? 13.700 -8.105 3.071 1.00 96.31 184 THR A C 1
ATOM 1358 O O . THR A 1 184 ? 14.156 -7.470 4.026 1.00 96.31 184 THR A O 1
ATOM 1361 N N . GLU A 1 185 ? 12.574 -8.813 3.190 1.00 96.69 185 GLU A N 1
ATOM 1362 C CA . GLU A 1 185 ? 11.833 -8.924 4.452 1.00 96.69 185 GLU A CA 1
ATOM 1363 C C . GLU A 1 185 ? 12.626 -9.710 5.501 1.00 96.69 185 GLU A C 1
ATOM 1365 O O . GLU A 1 185 ? 12.740 -9.263 6.645 1.00 96.69 185 GLU A O 1
ATOM 1370 N N . LYS A 1 186 ? 13.257 -10.827 5.116 1.00 94.81 186 LYS A N 1
ATOM 1371 C CA . LYS A 1 186 ? 14.147 -11.594 6.001 1.00 94.81 186 LYS A CA 1
ATOM 1372 C C . LYS A 1 186 ? 15.262 -10.719 6.570 1.00 94.81 186 LYS A C 1
ATOM 1374 O O . LYS A 1 186 ? 15.460 -10.699 7.785 1.00 94.81 186 LYS A O 1
ATOM 1379 N N . LEU A 1 187 ? 15.941 -9.944 5.719 1.00 96.38 187 LEU A N 1
ATOM 1380 C CA . LEU A 1 187 ? 16.982 -9.005 6.144 1.00 96.38 187 LEU A CA 1
ATOM 1381 C C . LEU A 1 187 ? 16.432 -7.970 7.140 1.00 96.38 187 LEU A C 1
ATOM 1383 O O . LEU A 1 187 ? 17.000 -7.780 8.218 1.00 96.38 187 LEU A O 1
ATOM 1387 N N . HIS A 1 188 ? 15.298 -7.341 6.829 1.00 97.56 188 HIS A N 1
ATOM 1388 C CA . HIS A 1 188 ? 14.683 -6.331 7.692 1.00 97.56 188 HIS A CA 1
ATOM 1389 C C . HIS A 1 188 ? 14.115 -6.881 9.015 1.00 97.56 188 HIS A C 1
ATOM 1391 O O . HIS A 1 188 ? 14.076 -6.158 10.018 1.00 97.56 188 HIS A O 1
ATOM 1397 N N . ALA A 1 189 ? 13.702 -8.149 9.060 1.00 96.50 189 ALA A N 1
ATOM 1398 C CA . ALA A 1 189 ? 13.259 -8.804 10.287 1.00 96.50 189 ALA A CA 1
ATOM 1399 C C . ALA A 1 189 ? 14.388 -8.904 11.322 1.00 96.50 189 ALA A C 1
ATOM 1401 O O . ALA A 1 189 ? 14.155 -8.610 12.497 1.00 96.50 189 ALA A O 1
ATOM 1402 N N . THR A 1 190 ? 15.625 -9.193 10.888 1.00 96.25 190 THR A N 1
ATOM 1403 C CA . THR A 1 190 ? 16.790 -9.275 11.793 1.00 96.25 190 THR A CA 1
ATOM 1404 C C . THR A 1 190 ? 16.970 -7.994 12.622 1.00 96.25 190 THR A C 1
ATOM 1406 O O . THR A 1 190 ? 17.266 -8.057 13.817 1.00 96.25 190 THR A O 1
ATOM 1409 N N . VAL A 1 191 ? 16.689 -6.825 12.032 1.00 95.94 191 VAL A N 1
ATOM 1410 C CA . VAL A 1 191 ? 16.793 -5.502 12.674 1.00 95.94 191 VAL A CA 1
ATOM 1411 C C . VAL A 1 191 ? 15.489 -5.017 13.335 1.00 95.94 191 VAL A C 1
ATOM 1413 O O . VAL A 1 191 ? 15.380 -3.847 13.708 1.00 95.94 191 VAL A O 1
ATOM 1416 N N . ARG A 1 192 ? 14.526 -5.924 13.571 1.00 94.06 192 ARG A N 1
ATOM 1417 C CA . ARG A 1 192 ? 13.221 -5.703 14.238 1.00 94.06 192 ARG A CA 1
ATOM 1418 C C . ARG A 1 192 ? 12.203 -4.859 13.459 1.00 94.06 192 ARG A C 1
ATOM 1420 O O . ARG A 1 192 ? 11.269 -4.355 14.083 1.00 94.06 192 ARG A O 1
ATOM 1427 N N . ARG A 1 193 ? 12.318 -4.705 12.131 1.00 94.94 193 ARG A N 1
ATOM 1428 C CA . ARG A 1 193 ? 11.371 -3.878 11.347 1.00 94.94 193 ARG A CA 1
ATOM 1429 C C . ARG A 1 193 ? 9.910 -4.246 11.634 1.00 94.94 193 ARG A C 1
ATOM 1431 O O . ARG A 1 193 ? 9.133 -3.392 12.047 1.00 94.94 193 ARG A O 1
ATOM 1438 N N . TYR A 1 194 ? 9.585 -5.532 11.529 1.00 93.75 194 TYR A N 1
ATOM 1439 C CA . TYR A 1 194 ? 8.235 -6.077 11.715 1.00 93.75 194 TYR A CA 1
ATOM 1440 C C . TYR A 1 194 ? 7.819 -6.281 13.185 1.00 93.75 194 TYR A C 1
ATOM 1442 O O . TYR A 1 194 ? 6.768 -6.852 13.455 1.00 93.75 194 TYR A O 1
ATOM 1450 N N . MET A 1 195 ? 8.609 -5.798 14.157 1.00 89.31 195 MET A N 1
ATOM 1451 C CA . MET A 1 195 ? 8.112 -5.585 15.527 1.00 89.31 195 MET A CA 1
ATOM 1452 C C . MET A 1 195 ? 7.370 -4.243 15.664 1.00 89.31 195 MET A C 1
ATOM 1454 O O . MET A 1 195 ? 6.701 -4.007 16.670 1.00 89.31 195 MET A O 1
ATOM 1458 N N . SER A 1 196 ? 7.499 -3.348 14.677 1.00 88.69 196 SER A N 1
ATOM 1459 C CA . SER A 1 196 ? 6.750 -2.095 14.605 1.00 88.69 196 SER A CA 1
ATOM 1460 C C . SER A 1 196 ? 5.294 -2.350 14.218 1.00 88.69 196 SER A C 1
ATOM 1462 O O . SER A 1 196 ? 5.022 -3.008 13.220 1.00 88.69 196 SER A O 1
ATOM 1464 N N . LEU A 1 197 ? 4.355 -1.725 14.932 1.00 87.94 197 LEU A N 1
ATOM 1465 C CA . LEU A 1 197 ? 2.923 -1.759 14.596 1.00 87.94 197 LEU A CA 1
ATOM 1466 C C . LEU A 1 197 ? 2.579 -1.079 13.250 1.00 87.94 197 LEU A C 1
ATOM 1468 O O . LEU A 1 197 ? 1.445 -1.193 12.791 1.00 87.94 197 LEU A O 1
ATOM 1472 N N . GLU A 1 198 ? 3.519 -0.346 12.639 1.00 88.06 198 GLU A N 1
ATOM 1473 C CA . GLU A 1 198 ? 3.347 0.290 11.321 1.00 88.06 198 GLU A CA 1
ATOM 1474 C C . GLU A 1 198 ? 3.853 -0.562 10.141 1.00 88.06 198 GLU A C 1
ATOM 1476 O O . GLU A 1 198 ? 3.542 -0.238 8.999 1.00 88.06 198 GLU A O 1
ATOM 1481 N N . GLU A 1 199 ? 4.648 -1.609 10.378 1.00 92.88 199 GLU A N 1
ATOM 1482 C CA . GLU A 1 199 ? 5.347 -2.354 9.320 1.00 92.88 199 GLU A CA 1
ATOM 1483 C C . GLU A 1 199 ? 4.805 -3.788 9.241 1.00 92.88 199 GLU A C 1
ATOM 1485 O O . GLU A 1 199 ? 4.972 -4.566 10.180 1.00 92.88 199 GLU A O 1
ATOM 1490 N N . LEU A 1 200 ? 4.170 -4.154 8.123 1.00 95.81 200 LEU A N 1
ATOM 1491 C CA . LEU A 1 200 ? 3.638 -5.502 7.898 1.00 95.81 200 LEU A CA 1
ATOM 1492 C C . LEU A 1 200 ? 4.381 -6.198 6.764 1.00 95.81 200 LEU A C 1
ATOM 1494 O O . LEU A 1 200 ? 4.557 -5.627 5.689 1.00 95.81 200 LEU A O 1
ATOM 1498 N N . ALA A 1 201 ? 4.764 -7.449 7.005 1.00 96.06 201 ALA A N 1
ATOM 1499 C CA . ALA A 1 201 ? 5.397 -8.292 6.004 1.00 96.06 201 ALA A CA 1
ATOM 1500 C C . ALA A 1 201 ? 4.388 -8.808 4.971 1.00 96.06 201 ALA A C 1
ATOM 1502 O O . ALA A 1 201 ? 3.227 -9.085 5.299 1.00 96.06 201 ALA A O 1
ATOM 1503 N N . PHE A 1 202 ? 4.832 -8.943 3.726 1.00 95.69 202 PHE A N 1
ATOM 1504 C CA . PHE A 1 202 ? 4.120 -9.674 2.676 1.00 95.69 202 PHE A CA 1
ATOM 1505 C C . PHE A 1 202 ? 4.223 -11.188 2.911 1.00 95.69 202 PHE A C 1
ATOM 1507 O O . PHE A 1 202 ? 3.241 -11.898 2.729 1.00 95.69 202 PHE A O 1
ATOM 1514 N N . PHE A 1 203 ? 5.359 -11.669 3.427 1.00 92.69 203 PHE A N 1
ATOM 1515 C CA . PHE A 1 203 ? 5.601 -13.083 3.727 1.00 92.69 203 PHE A CA 1
ATOM 1516 C C . PHE A 1 203 ? 5.948 -13.299 5.216 1.00 92.69 203 PHE A C 1
ATOM 1518 O O . PHE A 1 203 ? 7.066 -13.701 5.557 1.00 92.69 203 PHE A O 1
ATOM 1525 N N . PRO A 1 204 ? 5.002 -13.044 6.146 1.00 92.06 204 PRO A N 1
ATOM 1526 C CA . PRO A 1 204 ? 5.259 -13.065 7.592 1.00 92.06 204 PRO A CA 1
ATOM 1527 C C . PRO A 1 204 ? 5.746 -14.422 8.126 1.00 92.06 204 PRO A C 1
ATOM 1529 O O . PRO A 1 204 ? 6.374 -14.485 9.179 1.00 92.06 204 PRO A O 1
ATOM 1532 N N . MET A 1 205 ? 5.475 -15.508 7.404 1.00 87.94 205 MET A N 1
ATOM 1533 C CA . MET A 1 205 ? 5.852 -16.873 7.766 1.00 87.94 205 MET A CA 1
ATOM 1534 C C . MET A 1 205 ? 7.322 -17.232 7.481 1.00 87.94 205 MET A C 1
ATOM 1536 O O . MET A 1 205 ? 7.771 -18.281 7.936 1.00 87.94 205 MET A O 1
ATOM 1540 N N . PHE A 1 206 ? 8.075 -16.381 6.772 1.00 86.50 206 PHE A N 1
ATOM 1541 C CA . PHE A 1 206 ? 9.513 -16.579 6.512 1.00 86.50 206 PHE A CA 1
ATOM 1542 C C . PHE A 1 206 ? 10.428 -15.685 7.354 1.00 86.50 206 PHE A C 1
ATOM 1544 O O . PHE A 1 206 ? 11.646 -15.724 7.179 1.00 86.50 206 PHE A O 1
ATOM 1551 N N . LEU A 1 207 ? 9.871 -14.850 8.233 1.00 92.00 207 LEU A N 1
ATOM 1552 C CA . LEU A 1 207 ? 10.669 -13.887 8.986 1.00 92.00 207 LEU A CA 1
ATOM 1553 C C . LEU A 1 207 ? 11.528 -14.602 10.050 1.00 92.00 207 LEU A C 1
ATOM 1555 O O . LEU A 1 207 ? 10.972 -15.294 10.906 1.00 92.00 207 LEU A O 1
ATOM 1559 N N . PRO A 1 208 ? 12.864 -14.430 10.047 1.00 94.12 208 PRO A N 1
ATOM 1560 C CA . PRO A 1 208 ? 13.725 -14.931 11.112 1.00 94.12 208 PRO A CA 1
ATOM 1561 C C . PRO A 1 208 ? 13.510 -14.163 12.424 1.00 94.12 208 PRO A C 1
ATOM 1563 O O . PRO A 1 208 ? 13.021 -13.030 12.437 1.00 94.12 208 PRO A O 1
ATOM 1566 N N . GLU A 1 209 ? 13.950 -14.755 13.538 1.00 93.56 209 GLU A N 1
ATOM 1567 C CA . GLU A 1 209 ? 14.004 -14.047 14.820 1.00 93.56 209 GLU A CA 1
ATOM 1568 C C . GLU A 1 209 ? 14.948 -12.825 14.741 1.00 93.56 209 GLU A C 1
ATOM 1570 O O . GLU A 1 209 ? 16.027 -12.912 14.141 1.00 93.56 209 GLU A O 1
ATOM 1575 N N . PRO A 1 210 ? 14.591 -11.676 15.348 1.00 95.50 210 PRO A N 1
ATOM 1576 C CA . PRO A 1 210 ? 15.464 -10.509 15.363 1.00 95.50 210 PRO A CA 1
ATOM 1577 C C . PRO A 1 210 ? 16.764 -10.742 16.142 1.00 95.50 210 PRO A C 1
ATOM 1579 O O . PRO A 1 210 ? 16.747 -11.251 17.261 1.00 95.50 210 PRO A O 1
ATOM 1582 N N . ILE A 1 211 ? 17.892 -10.268 15.603 1.00 95.56 211 ILE A N 1
ATOM 1583 C CA . ILE A 1 211 ? 19.202 -10.325 16.283 1.00 95.56 211 ILE A CA 1
ATOM 1584 C C . ILE A 1 211 ? 19.361 -9.236 17.356 1.00 95.56 211 ILE A C 1
ATOM 1586 O O . ILE A 1 211 ? 20.276 -9.287 18.177 1.00 95.56 211 ILE A O 1
ATOM 1590 N N . LEU A 1 212 ? 18.495 -8.219 17.333 1.00 92.69 212 LEU A N 1
ATOM 1591 C CA . LEU A 1 212 ? 18.496 -7.117 18.291 1.00 92.69 212 LEU A CA 1
ATOM 1592 C C . LEU A 1 212 ? 17.510 -7.398 19.442 1.00 92.69 212 LEU A C 1
ATOM 1594 O O . LEU A 1 212 ? 16.421 -7.913 19.182 1.00 92.69 212 LEU A O 1
ATOM 1598 N N . PRO A 1 213 ? 17.810 -6.986 20.692 1.00 91.12 213 PRO A N 1
ATOM 1599 C CA . PRO A 1 213 ? 16.920 -7.204 21.836 1.00 91.12 213 PRO A CA 1
ATOM 1600 C C . PRO A 1 213 ? 15.498 -6.651 21.619 1.00 91.12 213 PRO A C 1
ATOM 1602 O O . PRO A 1 213 ? 15.358 -5.598 20.985 1.00 91.12 213 PRO A O 1
ATOM 1605 N N . PRO A 1 214 ? 14.444 -7.282 22.173 1.00 86.31 214 PRO A N 1
ATOM 1606 C CA . PRO A 1 214 ? 13.076 -6.775 22.074 1.00 86.31 214 PRO A CA 1
ATOM 1607 C C . PRO A 1 214 ? 12.928 -5.329 22.568 1.00 86.31 214 PRO A C 1
ATOM 1609 O O . PRO A 1 214 ? 13.600 -4.906 23.510 1.00 86.31 214 PRO A O 1
ATOM 1612 N N . LEU A 1 215 ? 12.016 -4.582 21.945 1.00 84.25 215 LEU A N 1
ATOM 1613 C CA . LEU A 1 215 ? 11.585 -3.262 22.405 1.00 84.25 215 LEU A CA 1
ATOM 1614 C C . LEU A 1 215 ? 10.200 -3.376 23.044 1.00 84.25 215 LEU A C 1
ATOM 1616 O O . LEU A 1 215 ? 9.314 -4.022 22.486 1.00 84.25 215 LEU A O 1
ATOM 1620 N N . ASP A 1 216 ? 10.012 -2.726 24.191 1.00 81.69 216 ASP A N 1
ATOM 1621 C CA . ASP A 1 216 ? 8.694 -2.580 24.809 1.00 81.69 216 ASP A CA 1
ATOM 1622 C C . ASP A 1 216 ? 7.961 -1.408 24.142 1.00 81.69 216 ASP A C 1
ATOM 1624 O O . ASP A 1 216 ? 8.234 -0.236 24.416 1.00 81.69 216 ASP A O 1
ATOM 1628 N N . PHE A 1 217 ? 7.088 -1.728 23.186 1.00 73.94 217 PHE A N 1
ATOM 1629 C CA . PHE A 1 217 ? 6.275 -0.741 22.482 1.00 73.94 217 PHE A CA 1
ATOM 1630 C C . PHE A 1 217 ? 4.944 -0.506 23.214 1.00 73.94 217 PHE A C 1
ATOM 1632 O O . PHE A 1 217 ? 4.296 -1.464 23.645 1.00 73.94 217 PHE A O 1
ATOM 1639 N N . PRO A 1 218 ? 4.467 0.751 23.302 1.00 79.31 218 PRO A N 1
ATOM 1640 C CA . PRO A 1 218 ? 3.154 1.042 23.863 1.00 79.31 218 PRO A CA 1
ATOM 1641 C C . PRO A 1 218 ? 2.053 0.358 23.042 1.00 79.31 218 PRO A C 1
ATOM 1643 O O . PRO A 1 218 ? 2.096 0.328 21.809 1.00 79.31 218 PRO A O 1
ATOM 1646 N N . ARG A 1 219 ? 1.034 -0.177 23.723 1.00 80.69 219 ARG A N 1
ATOM 1647 C CA . ARG A 1 219 ? -0.085 -0.891 23.085 1.00 80.69 219 ARG A CA 1
ATOM 1648 C C . ARG A 1 219 ? -1.098 0.101 22.514 1.00 80.69 219 ARG A C 1
ATOM 1650 O O . ARG A 1 219 ? -2.133 0.359 23.117 1.00 80.69 219 ARG A O 1
ATOM 1657 N N . LEU A 1 220 ? -0.756 0.686 21.366 1.00 87.12 220 LEU A N 1
ATOM 1658 C CA . LEU A 1 220 ? -1.557 1.720 20.696 1.00 87.12 220 LEU A CA 1
ATOM 1659 C C . LEU A 1 220 ? -2.756 1.175 19.913 1.00 87.12 220 LEU A C 1
ATOM 1661 O O . LEU A 1 220 ? -3.672 1.932 19.615 1.00 87.12 220 LEU A O 1
ATOM 1665 N N . LEU A 1 221 ? -2.729 -0.111 19.564 1.00 91.94 221 LEU A N 1
ATOM 1666 C CA . LEU A 1 221 ? -3.785 -0.814 18.842 1.00 91.94 221 LEU A CA 1
ATOM 1667 C C . LEU A 1 221 ? -4.266 -1.999 19.684 1.00 91.94 221 LEU A C 1
ATOM 1669 O O . LEU A 1 221 ? -3.489 -2.589 20.444 1.00 91.94 221 LEU A O 1
ATOM 1673 N N . ALA A 1 222 ? -5.529 -2.383 19.520 1.00 92.75 222 ALA A N 1
ATOM 1674 C CA . ALA A 1 222 ? -6.017 -3.656 20.032 1.00 92.75 222 ALA A CA 1
ATOM 1675 C C . ALA A 1 222 ? -5.354 -4.832 19.285 1.00 92.75 222 ALA A C 1
ATOM 1677 O O . ALA A 1 222 ? -4.936 -4.663 18.134 1.00 92.75 222 ALA A O 1
ATOM 1678 N N . PRO A 1 223 ? -5.261 -6.027 19.899 1.00 93.25 223 PRO A N 1
ATOM 1679 C CA . PRO A 1 223 ? -4.807 -7.231 19.207 1.00 93.25 223 PRO A CA 1
ATOM 1680 C C . PRO A 1 223 ? -5.628 -7.475 17.936 1.00 93.25 223 PRO A C 1
ATOM 1682 O O . PRO A 1 223 ? -6.855 -7.486 17.988 1.00 93.25 223 PRO A O 1
ATOM 1685 N N . ASN A 1 224 ? -4.940 -7.625 16.807 1.00 94.38 224 ASN A N 1
ATOM 1686 C CA . ASN A 1 224 ? -5.519 -7.811 15.479 1.00 94.38 224 ASN A CA 1
ATOM 1687 C C . ASN A 1 224 ? -4.500 -8.529 14.580 1.00 94.38 224 ASN A C 1
ATOM 1689 O O . ASN A 1 224 ? -3.295 -8.388 14.801 1.00 94.38 224 ASN A O 1
ATOM 1693 N N . ASP A 1 225 ? -4.973 -9.238 13.558 1.00 94.19 225 ASP A N 1
ATOM 1694 C CA . ASP A 1 225 ? -4.143 -9.891 12.531 1.00 94.19 225 ASP A CA 1
ATOM 1695 C C . ASP A 1 225 ? -4.359 -9.310 11.118 1.00 94.19 225 ASP A C 1
ATOM 1697 O O . ASP A 1 225 ? -3.776 -9.794 10.151 1.00 94.19 225 ASP A O 1
ATOM 1701 N N . VAL A 1 226 ? -5.134 -8.220 11.006 1.00 96.38 226 VAL A N 1
ATOM 1702 C CA . VAL A 1 226 ? -5.480 -7.542 9.743 1.00 96.38 226 VAL A CA 1
ATOM 1703 C C . VAL A 1 226 ? -4.238 -7.261 8.893 1.00 96.38 226 VAL A C 1
ATOM 1705 O O . VAL A 1 226 ? -3.431 -6.390 9.229 1.00 96.38 226 VAL A O 1
ATOM 1708 N N . ASN A 1 227 ? -4.116 -7.952 7.764 1.00 95.94 227 ASN A N 1
ATOM 1709 C CA . ASN A 1 227 ? -3.085 -7.731 6.759 1.00 95.94 227 ASN A CA 1
ATOM 1710 C C . ASN A 1 227 ? -3.721 -7.866 5.368 1.00 95.94 227 ASN A C 1
ATOM 1712 O O . ASN A 1 227 ? -4.310 -8.897 5.058 1.00 95.94 227 ASN A O 1
ATOM 1716 N N . VAL A 1 228 ? -3.626 -6.821 4.543 1.00 97.06 228 VAL A N 1
ATOM 1717 C CA . VAL A 1 228 ? -4.140 -6.794 3.161 1.00 97.06 228 VAL A CA 1
ATOM 1718 C C . VAL A 1 228 ? -3.015 -6.775 2.118 1.00 97.06 228 VAL A C 1
ATOM 1720 O O . VAL A 1 228 ? -3.260 -6.456 0.956 1.00 97.06 228 VAL A O 1
ATOM 1723 N N . ASN A 1 229 ? -1.783 -7.127 2.506 1.00 97.56 229 ASN A N 1
ATOM 1724 C CA . ASN A 1 229 ? -0.617 -7.140 1.616 1.00 97.56 229 ASN A CA 1
ATOM 1725 C C . ASN A 1 229 ? -0.820 -7.974 0.339 1.00 97.56 229 ASN A C 1
ATOM 1727 O O . ASN A 1 229 ? -0.400 -7.524 -0.722 1.00 97.56 229 ASN A O 1
ATOM 1731 N N . ASP A 1 230 ? -1.541 -9.098 0.391 1.00 95.06 230 ASP A N 1
ATOM 1732 C CA . ASP A 1 230 ? -1.888 -9.887 -0.805 1.00 95.06 230 ASP A CA 1
ATOM 1733 C C . ASP A 1 230 ? -2.695 -9.071 -1.832 1.00 95.06 230 ASP A C 1
ATOM 1735 O O . ASP A 1 230 ? -2.467 -9.154 -3.040 1.00 95.06 230 ASP A O 1
ATOM 1739 N N . GLN A 1 231 ? -3.624 -8.236 -1.354 1.00 96.38 231 GLN A N 1
ATOM 1740 C CA . GLN A 1 231 ? -4.429 -7.359 -2.205 1.00 96.38 231 GLN A CA 1
ATOM 1741 C C . GLN A 1 231 ? -3.592 -6.200 -2.754 1.00 96.38 231 GLN A C 1
ATOM 1743 O O . GLN A 1 231 ? -3.727 -5.863 -3.928 1.00 96.38 231 GLN A O 1
ATOM 1748 N N . ILE A 1 232 ? -2.699 -5.630 -1.935 1.00 98.25 232 ILE A N 1
ATOM 1749 C CA . ILE A 1 232 ? -1.758 -4.580 -2.358 1.00 98.25 232 ILE A CA 1
ATOM 1750 C C . ILE A 1 232 ? -0.826 -5.113 -3.450 1.00 98.25 232 ILE A C 1
ATOM 1752 O O . ILE A 1 232 ? -0.705 -4.476 -4.490 1.00 98.25 232 ILE A O 1
ATOM 1756 N N . LEU A 1 233 ? -0.219 -6.288 -3.250 1.00 97.50 233 LEU A N 1
ATOM 1757 C CA . LEU A 1 233 ? 0.674 -6.931 -4.216 1.00 97.50 233 LEU A CA 1
ATOM 1758 C C . LEU A 1 233 ? -0.048 -7.215 -5.536 1.00 97.50 233 LEU A C 1
ATOM 1760 O O . LEU A 1 233 ? 0.455 -6.863 -6.602 1.00 97.50 233 LEU A O 1
ATOM 1764 N N . LYS A 1 234 ? -1.258 -7.789 -5.463 1.00 96.12 234 LYS A N 1
ATOM 1765 C CA . LYS A 1 234 ? -2.092 -8.058 -6.638 1.00 96.12 234 LYS A CA 1
ATOM 1766 C C . LYS A 1 234 ? -2.394 -6.774 -7.415 1.00 96.12 234 LYS A C 1
ATOM 1768 O O . LYS A 1 234 ? -2.057 -6.707 -8.591 1.00 96.12 234 LYS A O 1
ATOM 1773 N N . ARG A 1 235 ? -2.974 -5.756 -6.760 1.00 97.44 235 ARG A N 1
ATOM 1774 C CA . ARG A 1 235 ? -3.308 -4.454 -7.375 1.00 97.44 235 ARG A CA 1
ATOM 1775 C C . ARG A 1 235 ? -2.065 -3.774 -7.954 1.00 97.44 235 ARG A C 1
ATOM 1777 O O . ARG A 1 235 ? -2.114 -3.235 -9.054 1.00 97.44 235 ARG A O 1
ATOM 1784 N N . TYR A 1 236 ? -0.937 -3.836 -7.247 1.00 98.50 236 TYR A N 1
ATOM 1785 C CA . TYR A 1 236 ? 0.318 -3.251 -7.704 1.00 98.50 236 TYR A CA 1
ATOM 1786 C C . TYR A 1 236 ? 0.765 -3.832 -9.052 1.00 98.50 236 TYR A C 1
ATOM 1788 O O . TYR A 1 236 ? 0.962 -3.086 -10.009 1.00 98.50 236 TYR A O 1
ATOM 1796 N N . VAL A 1 237 ? 0.845 -5.161 -9.147 1.00 97.56 237 VAL A N 1
ATOM 1797 C CA . VAL A 1 237 ? 1.290 -5.854 -10.363 1.00 97.56 237 VAL A CA 1
ATOM 1798 C C . VAL A 1 237 ? 0.261 -5.760 -11.495 1.00 97.56 237 VAL A C 1
ATOM 1800 O O . VAL A 1 237 ? 0.646 -5.560 -12.644 1.00 97.56 237 VAL A O 1
ATOM 1803 N N . SER A 1 238 ? -1.040 -5.907 -11.210 1.00 96.69 238 SER A N 1
ATOM 1804 C CA . SER A 1 238 ? -2.064 -5.992 -12.264 1.00 96.69 238 SER A CA 1
ATOM 1805 C C . SER A 1 238 ? -2.638 -4.652 -12.725 1.00 96.69 238 SER A C 1
ATOM 1807 O O . SER A 1 238 ? -3.230 -4.606 -13.800 1.00 96.69 238 SER A O 1
ATOM 1809 N N . GLU A 1 239 ? -2.516 -3.587 -11.928 1.00 96.75 239 GLU A N 1
ATOM 1810 C CA . GLU A 1 239 ? -3.167 -2.294 -12.196 1.00 96.75 239 GLU A CA 1
ATOM 1811 C C . GLU A 1 239 ? -2.197 -1.110 -12.108 1.00 96.75 239 GLU A C 1
ATOM 1813 O O . GLU A 1 239 ? -2.233 -0.250 -12.983 1.00 96.75 239 GLU A O 1
ATOM 1818 N N . ILE A 1 240 ? -1.303 -1.060 -11.111 1.00 97.81 240 ILE A N 1
ATOM 1819 C CA . ILE A 1 240 ? -0.396 0.091 -10.928 1.00 97.81 240 ILE A CA 1
ATOM 1820 C C . ILE A 1 240 ? 0.754 0.074 -11.943 1.00 97.81 240 ILE A C 1
ATOM 1822 O O . ILE A 1 240 ? 0.940 1.061 -12.653 1.00 97.81 240 ILE A O 1
ATOM 1826 N N . VAL A 1 241 ? 1.512 -1.025 -12.044 1.00 97.88 241 VAL A N 1
ATOM 1827 C CA . VAL A 1 241 ? 2.658 -1.109 -12.971 1.00 97.88 241 VAL A CA 1
ATOM 1828 C C . VAL A 1 241 ? 2.234 -0.879 -14.434 1.00 97.88 241 VAL A C 1
ATOM 1830 O O . VAL A 1 241 ? 2.845 -0.026 -15.076 1.00 97.88 241 VAL A O 1
ATOM 1833 N N . PRO A 1 242 ? 1.160 -1.506 -14.966 1.00 96.69 242 PRO A N 1
ATOM 1834 C CA . PRO A 1 242 ? 0.711 -1.259 -16.342 1.00 96.69 242 PRO A CA 1
ATOM 1835 C C . PRO A 1 242 ? 0.109 0.134 -16.583 1.00 96.69 242 PRO A C 1
ATOM 1837 O O . PRO A 1 242 ? -0.077 0.515 -17.736 1.00 96.69 242 PRO A O 1
ATOM 1840 N N . MET A 1 243 ? -0.247 0.874 -15.524 1.00 95.38 243 MET A N 1
ATOM 1841 C CA . MET A 1 243 ? -0.749 2.249 -15.625 1.00 95.38 243 MET A CA 1
ATOM 1842 C C . MET A 1 243 ? 0.391 3.266 -15.724 1.00 95.38 243 MET A C 1
ATOM 1844 O O . MET A 1 243 ? 0.255 4.240 -16.459 1.00 95.38 243 MET A O 1
ATOM 1848 N N . ILE A 1 244 ? 1.483 3.068 -14.975 1.00 94.94 244 ILE A N 1
ATOM 1849 C CA . ILE A 1 244 ? 2.577 4.049 -14.895 1.00 94.94 244 ILE A CA 1
ATOM 1850 C C . ILE A 1 244 ? 3.740 3.757 -15.847 1.00 94.94 244 ILE A C 1
ATOM 1852 O O . ILE A 1 244 ? 4.385 4.702 -16.274 1.00 94.94 244 ILE A O 1
ATOM 1856 N N . CYS A 1 245 ? 4.017 2.493 -16.181 1.00 96.06 245 CYS A N 1
ATOM 1857 C CA . CYS A 1 245 ? 5.184 2.104 -16.980 1.00 96.06 245 CYS A CA 1
ATOM 1858 C C . CYS A 1 245 ? 4.837 1.885 -18.458 1.00 96.06 245 CYS A C 1
ATOM 1860 O O . CYS A 1 245 ? 3.798 1.309 -18.784 1.00 96.06 245 CYS A O 1
ATOM 1862 N N . GLU A 1 246 ? 5.761 2.216 -19.366 1.00 95.69 246 GLU A N 1
ATOM 1863 C CA . GLU A 1 246 ? 5.612 1.833 -20.775 1.00 95.69 246 GLU A CA 1
ATOM 1864 C C . GLU A 1 246 ? 5.546 0.297 -20.954 1.00 95.69 246 GLU A C 1
ATOM 1866 O O . GLU A 1 246 ? 6.298 -0.445 -20.306 1.00 95.69 246 GLU A O 1
ATOM 1871 N N . PRO A 1 247 ? 4.702 -0.224 -21.867 1.00 97.06 247 PRO A N 1
ATOM 1872 C CA . PRO A 1 247 ? 4.700 -1.640 -22.216 1.00 97.06 247 PRO A CA 1
ATOM 1873 C C . PRO A 1 247 ? 6.016 -2.104 -22.852 1.00 97.06 247 PRO A C 1
ATOM 1875 O O . PRO A 1 247 ? 6.578 -1.445 -23.725 1.00 97.06 247 PRO A O 1
ATOM 1878 N N . GLY A 1 248 ? 6.447 -3.311 -22.490 1.00 96.62 248 GLY A N 1
ATOM 1879 C CA . GLY A 1 248 ? 7.581 -3.995 -23.108 1.00 96.62 248 GLY A CA 1
ATOM 1880 C C . GLY A 1 248 ? 8.614 -4.464 -22.093 1.00 96.62 248 GLY A C 1
ATOM 1881 O O . GLY A 1 248 ? 8.312 -4.615 -20.907 1.00 96.62 248 GLY A O 1
ATOM 1882 N N . ASP A 1 249 ? 9.817 -4.696 -22.607 1.00 96.50 249 ASP A N 1
ATOM 1883 C CA . ASP A 1 249 ? 11.007 -5.059 -21.847 1.00 96.50 249 ASP A CA 1
ATOM 1884 C C . ASP A 1 249 ? 12.157 -4.101 -22.224 1.00 96.50 249 ASP A C 1
ATOM 1886 O O . ASP A 1 249 ? 12.212 -3.624 -23.370 1.00 96.50 249 ASP A O 1
ATOM 1890 N N . ASP A 1 250 ? 13.008 -3.761 -21.259 1.00 97.38 250 ASP A N 1
ATOM 1891 C CA . ASP A 1 250 ? 14.215 -2.929 -21.409 1.00 97.38 250 ASP A CA 1
ATOM 1892 C C . ASP A 1 250 ? 15.472 -3.556 -20.766 1.00 97.38 250 ASP A C 1
ATOM 1894 O O . ASP A 1 250 ? 16.498 -2.886 -20.631 1.00 97.38 250 ASP A O 1
ATOM 1898 N N . ASP A 1 251 ? 15.392 -4.831 -20.367 1.00 95.56 251 ASP A N 1
ATOM 1899 C CA . ASP A 1 251 ? 16.417 -5.592 -19.643 1.00 95.56 251 ASP A CA 1
ATOM 1900 C C . ASP A 1 251 ? 16.811 -5.033 -18.248 1.00 95.56 251 ASP A C 1
ATOM 1902 O O . ASP A 1 251 ? 17.654 -5.615 -17.557 1.00 95.56 251 ASP A O 1
ATOM 1906 N N . GLN A 1 252 ? 16.178 -3.960 -17.744 1.00 97.12 252 GLN A N 1
ATOM 1907 C CA . GLN A 1 252 ? 16.459 -3.361 -16.423 1.00 97.12 252 GLN A CA 1
ATOM 1908 C C . GLN A 1 252 ? 15.722 -4.072 -15.273 1.00 97.12 252 GLN A C 1
ATOM 1910 O O . GLN A 1 252 ? 15.217 -3.440 -14.336 1.00 97.12 252 GLN A O 1
ATOM 1915 N N . HIS A 1 253 ? 15.663 -5.407 -15.308 1.00 95.88 253 HIS A N 1
ATOM 1916 C CA . HIS A 1 253 ? 14.875 -6.215 -14.365 1.00 95.88 253 HIS A CA 1
ATOM 1917 C C . HIS A 1 253 ? 15.299 -6.014 -12.906 1.00 95.88 253 HIS A C 1
ATOM 1919 O O . HIS A 1 253 ? 14.452 -5.940 -12.017 1.00 95.88 253 HIS A O 1
ATOM 1925 N N . GLY A 1 254 ? 16.609 -5.902 -12.660 1.00 95.94 254 GLY A N 1
ATOM 1926 C CA . GLY A 1 254 ? 17.176 -5.697 -11.323 1.00 95.94 254 GLY A CA 1
ATOM 1927 C C . GLY A 1 254 ? 16.862 -4.319 -10.733 1.00 95.94 254 GLY A C 1
ATOM 1928 O O . GLY A 1 254 ? 16.532 -4.217 -9.555 1.00 95.94 254 GLY A O 1
ATOM 1929 N N . SER A 1 255 ? 16.911 -3.267 -11.552 1.00 98.12 255 SER A N 1
ATOM 1930 C CA . SER A 1 255 ? 16.561 -1.902 -11.142 1.00 98.12 255 SER A CA 1
ATOM 1931 C C . SER A 1 255 ? 15.056 -1.794 -10.867 1.00 98.12 255 SER A C 1
ATOM 1933 O O . SER A 1 255 ? 14.641 -1.345 -9.798 1.00 98.12 255 SER A O 1
ATOM 1935 N N . SER A 1 256 ? 14.246 -2.328 -11.786 1.00 98.31 256 SER A N 1
ATOM 1936 C CA . SER A 1 256 ? 12.782 -2.367 -11.694 1.00 98.31 256 SER A CA 1
ATOM 1937 C C . SER A 1 256 ? 12.294 -3.046 -10.412 1.00 98.31 256 SER A C 1
ATOM 1939 O O . SER A 1 256 ? 11.506 -2.459 -9.676 1.00 98.31 256 SER A O 1
ATOM 1941 N N . VAL A 1 257 ? 12.804 -4.245 -10.093 1.00 97.62 257 VAL A N 1
ATOM 1942 C CA . VAL A 1 257 ? 12.340 -5.011 -8.923 1.00 97.62 257 VAL A CA 1
ATOM 1943 C C . VAL A 1 257 ? 12.737 -4.365 -7.588 1.00 97.62 257 VAL A C 1
ATOM 1945 O O . VAL A 1 257 ? 12.024 -4.502 -6.596 1.00 97.62 257 VAL A O 1
ATOM 1948 N N . VAL A 1 258 ? 13.841 -3.610 -7.544 1.00 98.38 258 VAL A N 1
ATOM 1949 C CA . VAL A 1 258 ? 14.210 -2.812 -6.361 1.00 98.38 258 VAL A CA 1
ATOM 1950 C C . VAL A 1 258 ? 13.238 -1.642 -6.181 1.00 98.38 258 VAL A C 1
ATOM 1952 O O . VAL A 1 258 ? 12.789 -1.392 -5.058 1.00 98.38 258 VAL A O 1
ATOM 1955 N N . CYS A 1 259 ? 12.841 -0.970 -7.267 1.00 98.62 259 CYS A N 1
ATOM 1956 C CA . CYS A 1 259 ? 11.782 0.041 -7.221 1.00 98.62 259 CYS A CA 1
ATOM 1957 C C . CYS A 1 259 ? 10.428 -0.563 -6.808 1.00 98.62 259 CYS A C 1
ATOM 1959 O O . CYS A 1 259 ? 9.749 0.015 -5.957 1.00 98.62 259 CYS A O 1
ATOM 1961 N N . ASP A 1 260 ? 10.079 -1.753 -7.312 1.00 98.69 260 ASP A N 1
ATOM 1962 C CA . ASP A 1 260 ? 8.858 -2.478 -6.934 1.00 98.69 260 ASP A CA 1
ATOM 1963 C C . ASP A 1 260 ? 8.807 -2.768 -5.423 1.00 98.69 260 ASP A C 1
ATOM 1965 O O . ASP A 1 260 ? 7.811 -2.472 -4.760 1.00 98.69 260 ASP A O 1
ATOM 1969 N N . VAL A 1 261 ? 9.896 -3.291 -4.841 1.00 98.56 261 VAL A N 1
ATOM 1970 C CA . VAL A 1 261 ? 9.994 -3.573 -3.396 1.00 98.56 261 VAL A CA 1
ATOM 1971 C C . VAL A 1 261 ? 9.830 -2.298 -2.559 1.00 98.56 261 VAL A C 1
ATOM 1973 O O . VAL A 1 261 ? 9.117 -2.311 -1.550 1.00 98.56 261 VAL A O 1
ATOM 1976 N N . ASN A 1 262 ? 10.433 -1.183 -2.983 1.00 98.56 262 ASN A N 1
ATOM 1977 C CA . ASN A 1 262 ? 10.292 0.109 -2.306 1.00 98.56 262 ASN A CA 1
ATOM 1978 C C . ASN A 1 262 ? 8.848 0.637 -2.374 1.00 98.56 262 ASN A C 1
ATOM 1980 O O . ASN A 1 262 ? 8.295 1.062 -1.354 1.00 98.56 262 ASN A O 1
ATOM 1984 N N . ALA A 1 263 ? 8.214 0.571 -3.549 1.00 98.50 263 ALA A N 1
ATOM 1985 C CA . ALA A 1 263 ? 6.833 0.999 -3.749 1.00 98.50 263 ALA A CA 1
ATOM 1986 C C . ALA A 1 263 ? 5.847 0.150 -2.931 1.00 98.50 263 ALA A C 1
ATOM 1988 O O . ALA A 1 263 ? 5.005 0.701 -2.220 1.00 98.50 263 ALA A O 1
ATOM 1989 N N . LEU A 1 264 ? 5.988 -1.179 -2.949 1.00 98.75 264 LEU A N 1
ATOM 1990 C CA . LEU A 1 264 ? 5.151 -2.109 -2.184 1.00 98.75 264 LEU A CA 1
ATOM 1991 C C . LEU A 1 264 ? 5.251 -1.887 -0.672 1.00 98.75 264 LEU A C 1
ATOM 1993 O O . LEU A 1 264 ? 4.228 -1.865 0.013 1.00 98.75 264 LEU A O 1
ATOM 1997 N N . GLN A 1 265 ? 6.455 -1.661 -0.140 1.00 98.44 265 GLN A N 1
ATOM 1998 C CA . GLN A 1 265 ? 6.638 -1.349 1.281 1.00 98.44 265 GLN A CA 1
ATOM 1999 C C . GLN A 1 265 ? 6.014 0.004 1.662 1.00 98.44 265 GLN A C 1
ATOM 2001 O O . GLN A 1 265 ? 5.371 0.110 2.710 1.00 98.44 265 GLN A O 1
ATOM 2006 N N . ALA A 1 266 ? 6.154 1.028 0.813 1.00 98.31 266 ALA A N 1
ATOM 2007 C CA . ALA A 1 266 ? 5.543 2.339 1.039 1.00 98.31 266 ALA A CA 1
ATOM 2008 C C . ALA A 1 266 ? 4.003 2.274 0.998 1.00 98.31 266 ALA A C 1
ATOM 2010 O O . ALA A 1 266 ? 3.335 2.816 1.884 1.00 98.31 266 ALA A O 1
ATOM 2011 N N . LEU A 1 267 ? 3.441 1.557 0.017 1.00 98.50 267 LEU A N 1
ATOM 2012 C CA . LEU A 1 267 ? 2.005 1.292 -0.110 1.00 98.50 267 LEU A CA 1
ATOM 2013 C C . LEU A 1 267 ? 1.469 0.500 1.088 1.00 98.50 267 LEU A C 1
ATOM 2015 O O . LEU A 1 267 ? 0.479 0.916 1.690 1.00 98.50 267 LEU A O 1
AT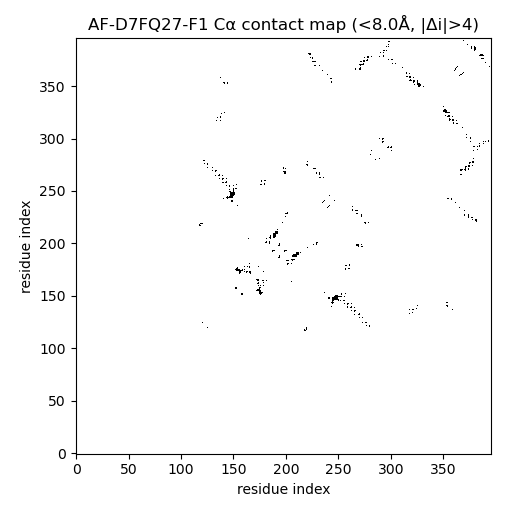OM 2019 N N . SER A 1 268 ? 2.148 -0.585 1.479 1.00 98.50 268 SER A N 1
ATOM 2020 C CA . SER A 1 268 ? 1.780 -1.408 2.637 1.00 98.50 268 SER A CA 1
ATOM 2021 C C . SER A 1 268 ? 1.673 -0.578 3.908 1.00 98.50 268 SER A C 1
ATOM 2023 O O . SER A 1 268 ? 0.617 -0.565 4.546 1.00 98.50 268 SER A O 1
ATOM 2025 N N . ARG A 1 269 ? 2.720 0.185 4.243 1.00 97.50 269 ARG A N 1
ATOM 2026 C CA . ARG A 1 269 ? 2.729 1.044 5.431 1.00 97.50 269 ARG A CA 1
ATOM 2027 C C . ARG A 1 269 ? 1.608 2.084 5.394 1.00 97.50 269 ARG A C 1
ATOM 2029 O O . ARG A 1 269 ? 0.925 2.282 6.399 1.00 97.50 269 ARG A O 1
ATOM 2036 N N . ARG A 1 270 ? 1.375 2.713 4.236 1.00 97.56 270 ARG A N 1
ATOM 2037 C CA . ARG A 1 270 ? 0.341 3.745 4.070 1.00 97.56 270 ARG A CA 1
ATOM 2038 C C . ARG A 1 270 ? -1.071 3.202 4.203 1.00 97.56 270 ARG A C 1
ATOM 2040 O O . ARG A 1 270 ? -1.888 3.848 4.859 1.00 97.56 270 ARG A O 1
ATOM 2047 N N . VAL A 1 271 ? -1.365 2.062 3.589 1.00 97.88 271 VAL A N 1
ATOM 2048 C CA . VAL A 1 271 ? -2.674 1.404 3.674 1.00 97.88 271 VAL A CA 1
ATOM 2049 C C . VAL A 1 271 ? -2.924 0.923 5.105 1.00 97.88 271 VAL A C 1
ATOM 2051 O O . VAL A 1 271 ? -3.948 1.253 5.703 1.00 97.88 271 VAL A O 1
ATOM 2054 N N . HIS A 1 272 ? -1.949 0.245 5.717 1.00 97.62 272 HIS A N 1
ATOM 2055 C CA . HIS A 1 272 ? -2.098 -0.295 7.068 1.00 97.62 272 HIS A CA 1
ATOM 2056 C C . HIS A 1 272 ? -2.094 0.758 8.183 1.00 97.62 272 HIS A C 1
ATOM 2058 O O . HIS A 1 272 ? -2.602 0.482 9.273 1.00 97.62 272 HIS A O 1
ATOM 2064 N N . LEU A 1 273 ? -1.641 1.991 7.922 1.00 95.06 273 LEU A N 1
ATOM 2065 C CA . LEU A 1 273 ? -1.833 3.104 8.858 1.00 95.06 273 LEU A CA 1
ATOM 2066 C C . LEU A 1 273 ? -3.323 3.408 9.124 1.00 95.06 273 LEU A C 1
ATOM 2068 O O . LEU A 1 273 ? -3.640 4.023 10.145 1.00 95.06 273 LEU A O 1
ATOM 2072 N N . GLY A 1 274 ? -4.234 2.898 8.280 1.00 95.88 274 GLY A N 1
ATOM 2073 C CA . GLY A 1 274 ? -5.674 2.839 8.538 1.00 95.88 274 GLY A CA 1
ATOM 2074 C C . GLY A 1 274 ? -6.027 2.259 9.914 1.00 95.88 274 GLY A C 1
ATOM 2075 O O . GLY A 1 274 ? -6.929 2.774 10.561 1.00 95.88 274 GLY A O 1
ATOM 2076 N N . LYS A 1 275 ? -5.259 1.302 10.462 1.00 96.06 275 LYS A N 1
ATOM 2077 C CA . LYS A 1 275 ? -5.492 0.773 11.826 1.00 96.06 275 LYS A CA 1
ATOM 2078 C C . LYS A 1 275 ? -5.481 1.867 12.903 1.00 96.06 275 LYS A C 1
ATOM 2080 O O . LYS A 1 275 ? -6.310 1.860 13.807 1.00 96.06 275 LYS A O 1
ATOM 2085 N N . PHE A 1 276 ? -4.567 2.836 12.793 1.00 94.31 276 PHE A N 1
ATOM 2086 C CA . PHE A 1 276 ? -4.469 3.959 13.734 1.00 94.31 276 PHE A CA 1
ATOM 2087 C C . PHE A 1 276 ? -5.572 5.000 13.511 1.00 94.31 276 PHE A C 1
ATOM 2089 O O . PHE A 1 276 ? -6.043 5.609 14.471 1.00 94.31 276 PHE A O 1
ATOM 2096 N N . VAL A 1 277 ? -5.999 5.191 12.258 1.00 93.56 277 VAL A N 1
ATOM 2097 C CA . VAL A 1 277 ? -7.154 6.037 11.919 1.00 93.56 277 VAL A CA 1
ATOM 2098 C C . VAL A 1 277 ? -8.431 5.436 12.515 1.00 93.56 277 VAL A C 1
ATOM 2100 O O . VAL A 1 277 ? -9.168 6.136 13.207 1.00 93.56 277 VAL A O 1
ATOM 2103 N N . ALA A 1 278 ? -8.646 4.133 12.321 1.00 95.38 278 ALA A N 1
ATOM 2104 C CA . ALA A 1 278 ? -9.775 3.384 12.854 1.00 95.38 278 ALA A CA 1
ATOM 2105 C C . ALA A 1 278 ? -9.804 3.352 14.385 1.00 95.38 278 ALA A C 1
ATOM 2107 O O . ALA A 1 278 ? -10.850 3.643 14.957 1.00 95.38 278 ALA A O 1
ATOM 2108 N N . GLU A 1 279 ? -8.684 3.066 15.066 1.00 95.12 279 GLU A N 1
ATOM 2109 C CA . GLU A 1 279 ? -8.649 3.121 16.535 1.00 95.12 279 GLU A CA 1
ATOM 2110 C C . GLU A 1 279 ? -9.010 4.520 17.036 1.00 95.12 279 GLU A C 1
ATOM 2112 O O . GLU A 1 279 ? -9.812 4.644 17.955 1.00 95.12 279 GLU A O 1
ATOM 2117 N N . SER A 1 280 ? -8.492 5.586 16.420 1.00 92.31 280 SER A N 1
ATOM 2118 C CA . SER A 1 280 ? -8.825 6.934 16.879 1.00 92.31 280 SER A CA 1
ATOM 2119 C C . SER A 1 280 ? -10.291 7.300 16.634 1.00 92.31 280 SER A C 1
ATOM 2121 O O . SER A 1 280 ? -10.925 7.833 17.541 1.00 92.31 280 SER A O 1
ATOM 2123 N N . LYS A 1 281 ? -10.856 6.972 15.463 1.00 92.31 281 LYS A N 1
ATOM 2124 C CA . LYS A 1 281 ? -12.296 7.139 15.194 1.00 92.31 281 LYS A CA 1
ATOM 2125 C C . LYS A 1 281 ? -13.141 6.320 16.180 1.00 92.31 281 LYS A C 1
ATOM 2127 O O . LYS A 1 281 ? -14.161 6.797 16.672 1.00 92.31 281 LYS A O 1
ATOM 2132 N N . PHE A 1 282 ? -12.698 5.107 16.521 1.00 95.12 282 PHE A N 1
ATOM 2133 C CA . PHE A 1 282 ? -13.351 4.259 17.516 1.00 95.12 282 PHE A CA 1
ATOM 2134 C C . PHE A 1 282 ? -13.317 4.873 18.918 1.00 95.12 282 PHE A C 1
ATOM 2136 O O . PHE A 1 282 ? -14.292 4.748 19.649 1.00 95.12 282 PHE A O 1
ATOM 2143 N N . GLN A 1 283 ? -12.234 5.538 19.319 1.00 92.25 283 GLN A N 1
ATOM 2144 C CA . GLN A 1 283 ? -12.170 6.227 20.615 1.00 92.25 283 GLN A CA 1
ATOM 2145 C C . GLN A 1 283 ? -13.062 7.483 20.659 1.00 92.25 283 GLN A C 1
ATOM 2147 O O . GLN A 1 283 ? -13.525 7.855 21.734 1.00 92.25 283 GLN A O 1
ATOM 2152 N N . GLU A 1 284 ? -13.339 8.113 19.512 1.00 92.25 284 GLU A N 1
ATOM 2153 C CA . GLU A 1 284 ? -14.252 9.263 19.404 1.00 92.25 284 GLU A CA 1
ATOM 2154 C C . GLU A 1 284 ? -15.738 8.864 19.484 1.00 92.25 284 GLU A C 1
ATOM 2156 O O . GLU A 1 284 ? -16.500 9.528 20.186 1.00 92.25 284 GLU A O 1
ATOM 2161 N N . ASP A 1 285 ? -16.154 7.770 18.830 1.00 94.38 285 ASP A N 1
ATOM 2162 C CA . ASP A 1 285 ? -17.534 7.251 18.899 1.00 94.38 285 ASP A CA 1
ATOM 2163 C C . ASP A 1 285 ? -17.595 5.717 19.000 1.00 94.38 285 ASP A C 1
ATOM 2165 O O . ASP A 1 285 ? -18.076 5.002 18.116 1.00 94.38 285 ASP A O 1
ATOM 2169 N N . SER A 1 286 ? -17.119 5.176 20.125 1.00 95.88 286 SER A N 1
ATOM 2170 C CA . SER A 1 286 ? -17.060 3.722 20.335 1.00 95.88 286 SER A CA 1
ATOM 2171 C C . SER A 1 286 ? -18.423 3.038 20.259 1.00 95.88 286 SER A C 1
ATOM 2173 O O . SER A 1 286 ? -18.476 1.830 20.021 1.00 95.88 286 SER A O 1
ATOM 2175 N N . LYS A 1 287 ? -19.517 3.765 20.522 1.00 97.19 287 LYS A N 1
ATOM 2176 C CA . LYS A 1 287 ? -20.859 3.186 20.593 1.00 97.19 287 LYS A CA 1
ATOM 2177 C C . LYS A 1 287 ? -21.404 2.911 19.195 1.00 97.19 287 LYS A C 1
ATOM 2179 O O . LYS A 1 287 ? -21.813 1.782 18.938 1.00 97.19 287 LYS A O 1
ATOM 2184 N N . THR A 1 288 ? -21.360 3.893 18.295 1.00 97.00 288 THR A N 1
ATOM 2185 C CA . THR A 1 288 ? -21.894 3.725 16.936 1.00 97.00 288 THR A CA 1
ATOM 2186 C C . THR A 1 288 ? -21.152 2.619 16.186 1.00 97.00 288 THR A C 1
ATOM 2188 O O . THR A 1 288 ? -21.793 1.736 15.617 1.00 97.00 288 THR A O 1
ATOM 2191 N N . TYR A 1 289 ? -19.816 2.563 16.276 1.00 97.38 289 TYR A N 1
ATOM 2192 C CA . TYR A 1 289 ? -19.048 1.463 15.676 1.00 97.38 289 TYR A CA 1
ATOM 2193 C C . TYR A 1 289 ? -19.370 0.094 16.299 1.00 97.38 289 TYR A C 1
ATOM 2195 O O . TYR A 1 289 ? -19.461 -0.889 15.568 1.00 97.38 289 TYR A O 1
ATOM 2203 N N . GLN A 1 290 ? -19.586 -0.000 17.619 1.00 96.94 290 GLN A N 1
ATOM 2204 C CA . GLN A 1 290 ? -20.008 -1.258 18.259 1.00 96.94 290 GLN A CA 1
ATOM 2205 C C . GLN A 1 290 ? -21.386 -1.727 17.793 1.00 96.94 290 GLN A C 1
ATOM 2207 O O . GLN A 1 290 ? -21.576 -2.927 17.593 1.00 96.94 290 GLN A O 1
ATOM 2212 N N . ASP A 1 291 ? -22.342 -0.810 17.645 1.00 97.69 291 ASP A N 1
ATOM 2213 C CA . ASP A 1 291 ? -23.704 -1.142 17.231 1.00 97.69 291 ASP A CA 1
ATOM 2214 C C . ASP A 1 291 ? -23.739 -1.572 15.746 1.00 97.69 291 ASP A C 1
ATOM 2216 O O . ASP A 1 291 ? -24.373 -2.582 15.432 1.00 97.69 291 ASP A O 1
ATOM 2220 N N . LEU A 1 292 ? -22.969 -0.914 14.865 1.00 97.31 292 LEU A N 1
ATOM 2221 C CA . LEU A 1 292 ? -22.784 -1.319 13.459 1.00 97.31 292 LEU A CA 1
ATOM 2222 C C . LEU A 1 292 ? -22.076 -2.679 13.318 1.00 97.31 292 LEU A C 1
ATOM 2224 O O . LEU A 1 292 ? -22.567 -3.563 12.614 1.00 97.31 292 LEU A O 1
ATOM 2228 N N . CYS A 1 293 ? -20.958 -2.894 14.025 1.00 97.06 293 CYS A N 1
ATOM 2229 C CA . CYS A 1 293 ? -20.230 -4.168 13.962 1.00 97.06 293 CYS A CA 1
ATOM 2230 C C . CYS A 1 293 ? -21.068 -5.331 14.524 1.00 97.06 293 CYS A C 1
ATOM 2232 O O . CYS A 1 293 ? -21.046 -6.426 13.965 1.00 97.06 293 CYS A O 1
ATOM 2234 N N . ARG A 1 294 ? -21.881 -5.092 15.570 1.00 96.50 294 ARG A N 1
ATOM 2235 C CA . ARG A 1 294 ? -22.838 -6.086 16.095 1.00 96.50 294 ARG A CA 1
ATOM 2236 C C . ARG A 1 294 ? -23.903 -6.468 15.067 1.00 96.50 294 ARG A C 1
ATOM 2238 O O . ARG A 1 294 ? -24.339 -7.616 15.052 1.00 96.50 294 ARG A O 1
ATOM 2245 N N . ALA A 1 295 ? -24.333 -5.521 14.235 1.00 96.25 295 ALA A N 1
ATOM 2246 C CA . ALA A 1 295 ? -25.295 -5.759 13.163 1.00 96.25 295 ALA A CA 1
ATOM 2247 C C . ALA A 1 295 ? -24.685 -6.460 11.932 1.00 96.25 295 ALA A C 1
ATOM 2249 O O . ALA A 1 295 ? -25.430 -6.866 11.043 1.00 96.25 295 ALA A O 1
ATOM 2250 N N . GLY A 1 296 ? -23.354 -6.610 11.864 1.00 95.19 296 GLY A N 1
ATOM 2251 C CA . GLY A 1 296 ? -22.663 -7.087 10.662 1.00 95.19 296 GLY A CA 1
ATOM 2252 C C . GLY A 1 296 ? -22.594 -6.045 9.539 1.00 95.19 296 GLY A C 1
ATOM 2253 O O . GLY A 1 296 ? -22.279 -6.393 8.403 1.00 95.19 296 GLY A O 1
ATOM 2254 N N . ASP A 1 297 ? -22.901 -4.777 9.830 1.00 95.38 297 ASP A N 1
ATOM 2255 C CA . ASP A 1 297 ? -23.137 -3.746 8.818 1.00 95.38 297 ASP A CA 1
ATOM 2256 C C . ASP A 1 297 ? -21.838 -3.086 8.333 1.00 95.38 297 ASP A C 1
ATOM 2258 O O . ASP A 1 297 ? -21.493 -1.955 8.682 1.00 95.38 297 ASP A O 1
ATOM 2262 N N . ALA A 1 298 ? -21.094 -3.818 7.505 1.00 95.19 298 ALA A N 1
ATOM 2263 C CA . ALA A 1 298 ? -19.864 -3.329 6.889 1.00 95.19 298 ALA A CA 1
ATOM 2264 C C . ALA A 1 298 ? -20.088 -2.082 6.009 1.00 95.19 298 ALA A C 1
ATOM 2266 O O . ALA A 1 298 ? -19.215 -1.215 5.951 1.00 95.19 298 ALA A O 1
ATOM 2267 N N . ARG A 1 299 ? -21.255 -1.968 5.352 1.00 94.06 299 ARG A N 1
ATOM 2268 C CA . ARG A 1 299 ? -21.607 -0.825 4.493 1.00 94.06 299 ARG A CA 1
ATOM 2269 C C . ARG A 1 299 ? -21.866 0.422 5.345 1.00 94.06 299 ARG A C 1
ATOM 2271 O O . ARG A 1 299 ? -21.281 1.460 5.058 1.00 94.06 299 ARG A O 1
ATOM 2278 N N . GLY A 1 300 ? -22.621 0.308 6.437 1.00 95.19 300 GLY A N 1
ATOM 2279 C CA . GLY A 1 300 ? -22.818 1.394 7.402 1.00 95.19 300 GLY A CA 1
ATOM 2280 C C . GLY A 1 300 ? -21.514 1.852 8.067 1.00 95.19 300 GLY A C 1
ATOM 2281 O O . GLY A 1 300 ? -21.310 3.053 8.255 1.00 95.19 300 GLY A O 1
ATOM 2282 N N . VAL A 1 301 ? -20.574 0.934 8.344 1.00 96.12 301 VAL A N 1
ATOM 2283 C CA . VAL A 1 301 ? -19.210 1.318 8.762 1.00 96.12 301 VAL A CA 1
ATOM 2284 C C . VAL A 1 301 ? -18.496 2.085 7.642 1.00 96.12 301 VAL A C 1
ATOM 2286 O O . VAL A 1 301 ? -17.981 3.169 7.901 1.00 96.12 301 VAL A O 1
ATOM 2289 N N . LEU A 1 302 ? -18.491 1.589 6.398 1.00 95.62 302 LEU A N 1
ATOM 2290 C CA . LEU A 1 302 ? -17.859 2.272 5.259 1.00 95.62 302 LEU A CA 1
ATOM 2291 C C . LEU A 1 302 ? -18.413 3.692 5.040 1.00 95.62 302 LEU A C 1
ATOM 2293 O O . LEU A 1 302 ? -17.641 4.628 4.808 1.00 95.62 302 LEU A O 1
ATOM 2297 N N . GLU A 1 303 ? -19.731 3.863 5.131 1.00 95.25 303 GLU A N 1
ATOM 2298 C CA . GLU A 1 303 ? -20.413 5.155 5.018 1.00 95.25 303 GLU A CA 1
ATOM 2299 C C . GLU A 1 303 ? -19.989 6.115 6.136 1.00 95.25 303 GLU A C 1
ATOM 2301 O O . GLU A 1 303 ? -19.605 7.249 5.849 1.00 95.25 303 GLU A O 1
ATOM 2306 N N . LEU A 1 304 ? -19.963 5.649 7.391 1.00 95.31 304 LEU A N 1
ATOM 2307 C CA . LEU A 1 304 ? -19.536 6.444 8.548 1.00 95.31 304 LEU A CA 1
ATOM 2308 C C . LEU A 1 304 ? -18.047 6.834 8.492 1.00 95.31 304 LEU A C 1
ATOM 2310 O O . LEU A 1 304 ? -17.668 7.926 8.920 1.00 95.31 304 LEU A O 1
ATOM 2314 N N . LEU A 1 305 ? -17.191 5.967 7.943 1.00 93.44 305 LEU A N 1
ATOM 2315 C CA . LEU A 1 305 ? -15.764 6.245 7.756 1.00 93.44 305 LEU A CA 1
ATOM 2316 C C . LEU A 1 305 ? -15.478 7.231 6.613 1.00 93.44 305 LEU A C 1
ATOM 2318 O O . LEU A 1 305 ? -14.400 7.837 6.604 1.00 93.44 305 LEU A O 1
ATOM 2322 N N . THR A 1 306 ? -16.398 7.363 5.652 1.00 92.62 306 THR A N 1
ATOM 2323 C CA . THR A 1 306 ? -16.209 8.103 4.398 1.00 92.62 306 THR A CA 1
ATOM 2324 C C . THR A 1 306 ? -16.425 9.601 4.584 1.00 92.62 306 THR A C 1
ATOM 2326 O O . THR A 1 306 ? -17.483 10.060 5.006 1.00 92.62 306 THR A O 1
ATOM 2329 N N . ASN A 1 307 ? -15.437 10.402 4.181 1.00 92.75 307 ASN A N 1
ATOM 2330 C CA . ASN A 1 307 ? -15.548 11.857 4.183 1.00 92.75 307 ASN A CA 1
ATOM 2331 C C . ASN A 1 307 ? -15.062 12.401 2.839 1.00 92.75 307 ASN A C 1
ATOM 2333 O O . ASN A 1 307 ? -13.879 12.698 2.658 1.00 92.75 307 ASN A O 1
ATOM 2337 N N . LYS A 1 308 ? -16.006 12.560 1.903 1.00 92.44 308 LYS A N 1
ATOM 2338 C CA . LYS A 1 308 ? -15.737 12.985 0.519 1.00 92.44 308 LYS A CA 1
ATOM 2339 C C . LYS A 1 308 ? -14.907 14.274 0.449 1.00 92.44 308 LYS A C 1
ATOM 2341 O O . LYS A 1 308 ? -13.922 14.327 -0.276 1.00 92.44 308 LYS A O 1
ATOM 2346 N N . ALA A 1 309 ? -15.201 15.261 1.298 1.00 93.75 309 ALA A N 1
ATOM 2347 C CA . ALA A 1 309 ? -14.462 16.527 1.346 1.00 93.75 309 ALA A CA 1
ATOM 2348 C C . ALA A 1 309 ? -13.026 16.405 1.907 1.00 93.75 309 ALA A C 1
ATOM 2350 O O . ALA A 1 309 ? -12.209 17.309 1.711 1.00 93.75 309 ALA A O 1
ATOM 2351 N N . VAL A 1 310 ? -12.699 15.330 2.634 1.00 90.81 310 VAL A N 1
ATOM 2352 C CA . VAL A 1 310 ? -11.318 14.990 3.021 1.00 90.81 310 VAL A CA 1
ATOM 2353 C C . VAL A 1 310 ? -10.634 14.202 1.906 1.00 90.81 310 VAL A C 1
ATOM 2355 O O . VAL A 1 310 ? -9.489 14.510 1.584 1.00 90.81 310 VAL A O 1
ATOM 2358 N N . GLU A 1 311 ? -11.331 13.255 1.281 1.00 93.56 311 GLU A N 1
ATOM 2359 C CA . GLU A 1 311 ? -10.827 12.450 0.159 1.00 93.56 311 GLU A CA 1
ATOM 2360 C C . GLU A 1 311 ? -10.462 13.337 -1.046 1.00 93.56 311 GLU A C 1
ATOM 2362 O O . GLU A 1 311 ? -9.326 13.295 -1.511 1.00 93.56 311 GLU A O 1
ATOM 2367 N N . GLU A 1 312 ? -11.329 14.270 -1.448 1.00 94.69 312 GLU A N 1
ATOM 2368 C CA . GLU A 1 312 ? -11.041 15.295 -2.467 1.00 94.69 312 GLU A CA 1
ATOM 2369 C C . GLU A 1 312 ? -9.788 16.129 -2.138 1.00 94.69 312 GLU A C 1
ATOM 2371 O O . GLU A 1 312 ? -8.986 16.444 -3.019 1.00 94.69 312 GLU A O 1
ATOM 2376 N N . LYS A 1 313 ? -9.570 16.467 -0.857 1.00 94.69 313 LYS A N 1
ATOM 2377 C CA . LYS A 1 313 ? -8.367 17.193 -0.402 1.00 94.69 313 LYS A CA 1
ATOM 2378 C C . LYS A 1 313 ? -7.110 16.323 -0.403 1.00 94.69 313 LYS A C 1
ATOM 2380 O O . LYS A 1 313 ? -6.015 16.874 -0.502 1.00 94.69 313 LYS A O 1
ATOM 2385 N N . VAL A 1 314 ? -7.236 15.002 -0.262 1.00 94.00 314 VAL A N 1
ATOM 2386 C CA . VAL A 1 314 ? -6.129 14.052 -0.458 1.00 94.00 314 VAL A CA 1
ATOM 2387 C C . VAL A 1 314 ? -5.785 13.992 -1.943 1.00 94.00 314 VAL A C 1
ATOM 2389 O O . VAL A 1 314 ? -4.650 14.299 -2.292 1.00 94.00 314 VAL A O 1
ATOM 2392 N N . LEU A 1 315 ? -6.764 13.727 -2.813 1.00 96.19 315 LEU A N 1
ATOM 2393 C CA . LEU A 1 315 ? -6.560 13.630 -4.264 1.00 96.19 315 LEU A CA 1
ATOM 2394 C C . LEU A 1 315 ? -5.973 14.921 -4.855 1.00 96.19 315 LEU A C 1
ATOM 2396 O O . LEU A 1 315 ? -4.961 14.878 -5.550 1.00 96.19 315 LEU A O 1
ATOM 2400 N N . LYS A 1 316 ? -6.525 16.091 -4.501 1.00 95.44 316 LYS A N 1
ATOM 2401 C CA . LYS A 1 316 ? -5.990 17.386 -4.951 1.00 95.44 316 LYS A CA 1
ATOM 2402 C C . LYS A 1 316 ? -4.554 17.630 -4.475 1.00 95.44 316 LYS A C 1
ATOM 2404 O O . LYS A 1 316 ? -3.765 18.217 -5.208 1.00 95.44 316 LYS A O 1
ATOM 2409 N N . ARG A 1 317 ? -4.194 17.200 -3.261 1.00 94.81 317 ARG A N 1
ATOM 2410 C CA . ARG A 1 317 ? -2.822 17.341 -2.745 1.00 94.81 317 ARG A CA 1
ATOM 2411 C C . ARG A 1 317 ? -1.858 16.379 -3.441 1.00 94.81 317 ARG A C 1
ATOM 2413 O O . ARG A 1 317 ? -0.766 16.810 -3.797 1.00 94.81 317 ARG A O 1
ATOM 2420 N N . ALA A 1 318 ? -2.272 15.131 -3.659 1.00 94.06 318 ALA A N 1
ATOM 2421 C CA . ALA A 1 318 ? -1.499 14.135 -4.394 1.00 94.06 318 ALA A CA 1
ATOM 2422 C C . ALA A 1 318 ? -1.196 14.616 -5.823 1.00 94.06 318 ALA A C 1
ATOM 2424 O O . ALA A 1 318 ? -0.034 14.601 -6.218 1.00 94.06 318 ALA A O 1
ATOM 2425 N N . PHE A 1 319 ? -2.197 15.168 -6.527 1.00 94.56 319 PHE A N 1
ATOM 2426 C CA . PHE A 1 319 ? -2.014 15.815 -7.831 1.00 94.56 319 PHE A CA 1
ATOM 2427 C C . PHE A 1 319 ? -0.948 16.919 -7.777 1.00 94.56 319 PHE A C 1
ATOM 2429 O O . PHE A 1 319 ? 0.058 16.833 -8.470 1.00 94.56 319 PHE A O 1
ATOM 2436 N N . MET A 1 320 ? -1.119 17.926 -6.907 1.00 92.81 320 MET A N 1
ATOM 2437 C CA . MET A 1 320 ? -0.189 19.064 -6.828 1.00 92.81 320 MET A CA 1
ATOM 2438 C C . MET A 1 320 ? 1.250 18.637 -6.500 1.00 92.81 320 MET A C 1
ATOM 2440 O O . MET A 1 320 ? 2.197 19.204 -7.045 1.00 92.81 320 MET A O 1
ATOM 2444 N N . LYS A 1 321 ? 1.428 17.643 -5.620 1.00 92.81 321 LYS A N 1
ATOM 2445 C CA . LYS A 1 321 ? 2.742 17.070 -5.298 1.00 92.81 321 LYS A CA 1
ATOM 2446 C C . LYS A 1 321 ? 3.350 16.336 -6.489 1.00 92.81 321 LYS A C 1
ATOM 2448 O O . LYS A 1 321 ? 4.493 16.612 -6.829 1.00 92.81 321 LYS A O 1
ATOM 2453 N N . ALA A 1 322 ? 2.587 15.462 -7.145 1.00 91.81 322 ALA A N 1
ATOM 2454 C CA . ALA A 1 322 ? 3.042 14.742 -8.330 1.00 91.81 322 ALA A CA 1
ATOM 2455 C C . ALA A 1 322 ? 3.430 15.703 -9.467 1.00 91.81 322 ALA A C 1
ATOM 2457 O O . ALA A 1 322 ? 4.511 15.562 -10.024 1.00 91.81 322 ALA A O 1
ATOM 2458 N N . SER A 1 323 ? 2.636 16.750 -9.729 1.00 90.31 323 SER A N 1
ATOM 2459 C CA . SER A 1 323 ? 3.004 17.810 -10.680 1.00 90.31 323 SER A CA 1
ATOM 2460 C C . SER A 1 323 ? 4.306 18.521 -10.295 1.00 90.31 323 SER A C 1
ATOM 2462 O O . SER A 1 323 ? 5.104 18.850 -11.166 1.00 90.31 323 SER A O 1
ATOM 2464 N N . THR A 1 324 ? 4.538 18.753 -8.999 1.00 89.75 324 THR A N 1
ATOM 2465 C CA . THR A 1 324 ? 5.729 19.465 -8.505 1.00 89.75 324 THR A CA 1
ATOM 2466 C C . THR A 1 324 ? 6.993 18.603 -8.580 1.00 89.75 324 THR A C 1
ATOM 2468 O O . THR A 1 324 ? 8.046 19.116 -8.938 1.00 89.75 324 THR A O 1
ATOM 2471 N N . TYR A 1 325 ? 6.910 17.310 -8.252 1.00 87.00 325 TYR A N 1
ATOM 2472 C CA . TYR A 1 325 ? 8.065 16.398 -8.260 1.00 87.00 325 TYR A CA 1
ATOM 2473 C C . TYR A 1 325 ? 8.341 15.775 -9.635 1.00 87.00 325 TYR A C 1
ATOM 2475 O O . TYR A 1 325 ? 9.478 15.416 -9.923 1.00 87.00 325 TYR A O 1
ATOM 2483 N N . GLY A 1 326 ? 7.314 15.649 -10.482 1.00 79.62 326 GLY A N 1
ATOM 2484 C CA . GLY A 1 326 ? 7.428 15.105 -11.835 1.00 79.62 326 GLY A CA 1
ATOM 2485 C C . GLY A 1 326 ? 7.910 16.106 -12.888 1.00 79.62 326 GLY A C 1
ATOM 2486 O O . GLY A 1 326 ? 8.286 15.673 -13.970 1.00 79.62 326 GLY A O 1
ATOM 2487 N N . SER A 1 327 ? 7.911 17.412 -12.600 1.00 77.50 327 SER A N 1
ATOM 2488 C CA . SER A 1 327 ? 8.422 18.445 -13.519 1.00 77.50 327 SER A CA 1
ATOM 2489 C C . SER A 1 327 ? 9.929 18.642 -13.352 1.00 77.50 327 SER A C 1
ATOM 2491 O O . SER A 1 327 ? 10.428 18.644 -12.225 1.00 77.50 327 SER A O 1
ATOM 2493 N N . ASP A 1 328 ? 10.655 18.899 -14.441 1.00 70.81 328 ASP A N 1
ATOM 2494 C CA . ASP A 1 328 ? 12.029 19.394 -14.338 1.00 70.81 328 ASP A CA 1
ATOM 2495 C C . ASP A 1 328 ? 12.058 20.883 -13.967 1.00 70.81 328 ASP A C 1
ATOM 2497 O O . ASP A 1 328 ? 11.324 21.708 -14.505 1.00 70.81 328 ASP A O 1
ATOM 2501 N N . ILE A 1 329 ? 12.953 21.252 -13.046 1.00 64.56 329 ILE A N 1
ATOM 2502 C CA . ILE A 1 329 ? 13.080 22.633 -12.535 1.00 64.56 329 ILE A CA 1
ATOM 2503 C C . ILE A 1 329 ? 13.549 23.609 -13.637 1.00 64.56 329 ILE A C 1
ATOM 2505 O O . ILE A 1 329 ? 13.351 24.817 -13.526 1.00 64.56 329 ILE A O 1
ATOM 2509 N N . ASN A 1 330 ? 14.110 23.08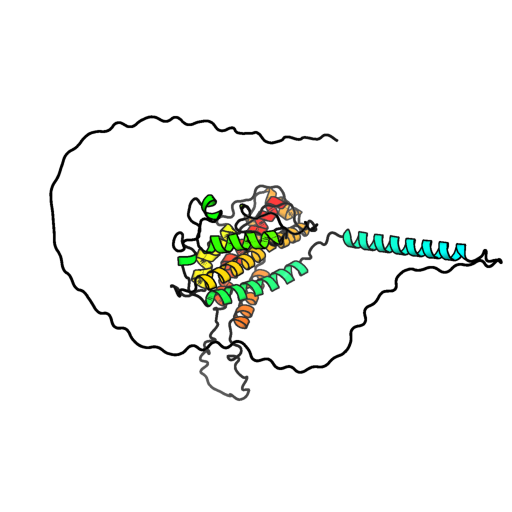9 -14.731 1.00 60.22 330 ASN A N 1
ATOM 2510 C CA . ASN A 1 330 ? 14.500 23.874 -15.903 1.00 60.22 330 ASN A CA 1
ATOM 2511 C C . ASN A 1 330 ? 13.305 24.273 -16.795 1.00 60.22 330 ASN A C 1
ATOM 2513 O O . ASN A 1 330 ? 13.432 25.232 -17.550 1.00 60.22 330 ASN A O 1
ATOM 2517 N N . ASP A 1 331 ? 12.153 23.601 -16.664 1.00 54.94 331 ASP A N 1
ATOM 2518 C CA . ASP A 1 331 ? 10.901 23.932 -17.367 1.00 54.94 331 ASP A CA 1
ATOM 2519 C C . ASP A 1 331 ? 10.027 24.929 -16.584 1.00 54.94 331 ASP A C 1
ATOM 2521 O O . ASP A 1 331 ? 8.889 25.219 -16.966 1.00 54.94 331 ASP A O 1
ATOM 2525 N N . VAL A 1 332 ? 10.543 25.495 -15.485 1.00 51.41 332 VAL A N 1
ATOM 2526 C CA . VAL A 1 332 ? 9.923 26.667 -14.860 1.00 51.41 332 VAL A CA 1
ATOM 2527 C C . VAL A 1 332 ? 9.959 27.801 -15.887 1.00 51.41 332 VAL A C 1
ATOM 2529 O O . VAL A 1 332 ? 11.053 28.247 -16.247 1.00 51.41 332 VAL A O 1
ATOM 2532 N N . PRO A 1 333 ? 8.805 28.319 -16.354 1.00 47.22 333 PRO A N 1
ATOM 2533 C CA . PRO A 1 333 ? 8.820 29.478 -17.223 1.00 47.22 333 PRO A CA 1
ATOM 2534 C C . PRO A 1 333 ? 9.416 30.632 -16.423 1.00 47.22 333 PRO A C 1
ATOM 2536 O O . PRO A 1 333 ? 8.828 31.082 -15.435 1.00 47.22 333 PRO A O 1
ATOM 2539 N N . VAL A 1 334 ? 10.585 31.116 -16.855 1.00 43.81 334 VAL A N 1
ATOM 2540 C CA . VAL A 1 334 ? 11.090 32.420 -16.426 1.00 43.81 334 VAL A CA 1
ATOM 2541 C C . VAL A 1 334 ? 9.946 33.398 -16.638 1.00 43.81 334 VAL A C 1
ATOM 2543 O O . VAL A 1 334 ? 9.460 33.552 -17.759 1.00 43.81 334 VAL A O 1
ATOM 2546 N N . SER A 1 335 ? 9.485 34.017 -15.555 1.00 46.34 335 SER A N 1
ATOM 2547 C CA . SER A 1 335 ? 8.398 34.983 -15.586 1.00 46.34 335 SER A CA 1
ATOM 2548 C C . SER A 1 335 ? 8.877 36.248 -16.293 1.00 46.34 335 SER A C 1
ATOM 2550 O O . SER A 1 335 ? 9.289 37.218 -15.661 1.00 46.34 335 SER A O 1
ATOM 2552 N N . THR A 1 336 ? 8.850 36.225 -17.624 1.00 39.84 336 THR A N 1
ATOM 2553 C CA . THR A 1 336 ? 8.981 37.413 -18.455 1.00 39.84 336 THR A CA 1
ATOM 2554 C C . THR A 1 336 ? 7.729 38.252 -18.240 1.00 39.84 336 THR A C 1
ATOM 2556 O O . THR A 1 336 ? 6.689 37.990 -18.843 1.00 39.84 336 THR A O 1
ATOM 2559 N N . GLU A 1 337 ? 7.821 39.260 -17.372 1.00 42.34 337 GLU A N 1
ATOM 2560 C CA . GLU A 1 337 ? 6.728 40.209 -17.111 1.00 42.34 337 GLU A CA 1
ATOM 2561 C C . GLU A 1 337 ? 6.386 41.084 -18.345 1.00 42.34 337 GLU A C 1
ATOM 2563 O O . GLU A 1 337 ? 5.383 41.796 -18.348 1.00 42.34 337 GLU A O 1
ATOM 2568 N N . ASP A 1 338 ? 7.160 40.964 -19.432 1.00 44.28 338 ASP A N 1
ATOM 2569 C CA . ASP A 1 338 ? 7.056 41.741 -20.670 1.00 44.28 338 ASP A CA 1
ATOM 2570 C C . ASP A 1 338 ? 6.584 40.916 -21.888 1.00 44.28 338 ASP A C 1
ATOM 2572 O O . ASP A 1 338 ? 7.318 40.718 -22.857 1.00 44.28 338 ASP A O 1
ATOM 2576 N N . ALA A 1 339 ? 5.321 40.474 -21.889 1.00 39.81 339 ALA A N 1
ATOM 2577 C CA . ALA A 1 339 ? 4.665 39.947 -23.096 1.00 39.81 339 ALA A CA 1
ATOM 2578 C C . ALA A 1 339 ? 3.177 40.340 -23.173 1.00 39.81 339 ALA A C 1
ATOM 2580 O O . ALA A 1 339 ? 2.274 39.578 -22.826 1.00 39.81 339 ALA A O 1
ATOM 2581 N N . LYS A 1 340 ? 2.897 41.556 -23.663 1.00 42.28 340 LYS A N 1
ATOM 2582 C CA . LYS A 1 340 ? 1.528 41.976 -24.007 1.00 42.28 340 LYS A CA 1
ATOM 2583 C C . LYS A 1 340 ? 1.079 41.368 -25.338 1.00 42.28 340 LYS A C 1
ATOM 2585 O O . LYS A 1 340 ? 1.603 41.748 -26.378 1.00 42.28 340 LYS A O 1
ATOM 2590 N N . GLY A 1 341 ? -0.007 40.595 -25.295 1.00 41.16 341 GLY A N 1
ATOM 2591 C CA . GLY A 1 341 ? -0.911 40.378 -26.430 1.00 41.16 341 GLY A CA 1
ATOM 2592 C C . GLY A 1 341 ? -0.507 39.265 -27.401 1.00 41.16 341 GLY A C 1
ATOM 2593 O O . GLY A 1 341 ? 0.414 39.418 -28.195 1.00 41.16 341 GLY A O 1
ATOM 2594 N N . GLY A 1 342 ? -1.282 38.180 -27.396 1.00 34.12 342 GLY A N 1
ATOM 2595 C CA . GLY A 1 342 ? -1.173 37.092 -28.365 1.00 34.12 342 GLY A CA 1
ATOM 2596 C C . GLY A 1 342 ? -2.202 36.002 -28.083 1.00 34.12 342 GLY A C 1
ATOM 2597 O O . GLY A 1 342 ? -1.954 35.119 -27.265 1.00 34.12 342 GLY A O 1
ATOM 2598 N N . ASP A 1 343 ? -3.358 36.062 -28.748 1.00 42.69 343 ASP A N 1
ATOM 2599 C CA . ASP A 1 343 ? -4.375 35.007 -28.682 1.00 42.69 343 ASP A CA 1
ATOM 2600 C C . ASP A 1 343 ? -3.848 33.740 -29.368 1.00 42.69 343 ASP A C 1
ATOM 2602 O O . ASP A 1 343 ? -3.886 33.595 -30.589 1.00 42.69 343 ASP A O 1
ATOM 2606 N N . GLY A 1 344 ? -3.298 32.837 -28.562 1.00 43.91 344 GLY A N 1
ATOM 2607 C CA . GLY A 1 344 ? -2.582 31.668 -29.062 1.00 43.91 344 GLY A CA 1
ATOM 2608 C C . GLY A 1 344 ? -1.898 30.893 -27.948 1.00 43.91 344 GLY A C 1
ATOM 2609 O O . GLY A 1 344 ? -0.739 30.517 -28.091 1.00 43.91 344 GLY A O 1
ATOM 2610 N N . ALA A 1 345 ? -2.599 30.667 -26.832 1.00 42.16 345 ALA A N 1
ATOM 2611 C CA . ALA A 1 345 ? -2.114 29.834 -25.735 1.00 42.16 345 ALA A CA 1
ATOM 2612 C C . ALA A 1 345 ? -2.083 28.352 -26.150 1.00 42.16 345 ALA A C 1
ATOM 2614 O O . ALA A 1 345 ? -2.892 27.537 -25.699 1.00 42.16 345 ALA A O 1
ATOM 2615 N N . ALA A 1 346 ? -1.125 28.000 -27.010 1.00 42.28 346 ALA A N 1
ATOM 2616 C CA . ALA A 1 346 ? -0.602 26.650 -27.059 1.00 42.28 346 ALA A CA 1
ATOM 2617 C C . ALA A 1 346 ? -0.166 26.312 -25.631 1.00 42.28 346 ALA A C 1
ATOM 2619 O O . ALA A 1 346 ? 0.729 26.956 -25.080 1.00 42.28 346 ALA A O 1
ATOM 2620 N N . LYS A 1 347 ? -0.854 25.354 -25.002 1.00 43.84 347 LYS A N 1
ATOM 2621 C CA . LYS A 1 347 ? -0.383 24.792 -23.740 1.00 43.84 347 LYS A CA 1
ATOM 2622 C C . LYS A 1 347 ? 1.016 24.264 -24.023 1.00 43.84 347 LYS A C 1
ATOM 2624 O O . LYS A 1 347 ? 1.145 23.353 -24.836 1.00 43.84 347 LYS A O 1
ATOM 2629 N N . ALA A 1 348 ? 2.033 24.833 -23.380 1.00 46.97 348 ALA A N 1
ATOM 2630 C CA . ALA A 1 348 ? 3.307 24.148 -23.283 1.00 46.97 348 ALA A CA 1
ATOM 2631 C C . ALA A 1 348 ? 3.001 22.773 -22.681 1.00 46.97 348 ALA A C 1
ATOM 2633 O O . ALA A 1 348 ? 2.387 22.695 -21.611 1.00 46.97 348 ALA A O 1
ATOM 2634 N N . GLU A 1 349 ? 3.322 21.709 -23.412 1.00 50.19 349 GLU A N 1
ATOM 2635 C CA . GLU A 1 349 ? 3.198 20.349 -22.907 1.00 50.19 349 GLU A CA 1
ATOM 2636 C C . GLU A 1 349 ? 4.213 20.220 -21.774 1.00 50.19 349 GLU A C 1
ATOM 2638 O O . GLU A 1 349 ? 5.405 20.043 -22.007 1.00 50.19 349 GLU A O 1
ATOM 2643 N N . GLN A 1 350 ? 3.746 20.415 -20.536 1.00 56.72 350 GLN A N 1
ATOM 2644 C CA . GLN A 1 350 ? 4.558 20.183 -19.351 1.00 56.72 350 GLN A CA 1
ATOM 2645 C C . GLN A 1 350 ? 4.906 18.700 -19.338 1.00 56.72 350 GLN A C 1
ATOM 2647 O O . GLN A 1 350 ? 4.037 17.852 -19.119 1.00 56.72 350 GLN A O 1
ATOM 2652 N N . ASN A 1 351 ? 6.167 18.405 -19.640 1.00 66.25 351 ASN A N 1
ATOM 2653 C CA . ASN A 1 351 ? 6.659 17.049 -19.766 1.00 66.25 351 ASN A CA 1
ATOM 2654 C C . ASN A 1 351 ? 6.912 16.491 -18.361 1.00 66.25 351 ASN A C 1
ATOM 2656 O O . ASN A 1 351 ? 8.005 16.604 -17.809 1.00 66.25 351 ASN A O 1
ATOM 2660 N N . PHE A 1 352 ? 5.859 15.964 -17.737 1.00 73.38 352 PHE A N 1
ATOM 2661 C CA . PHE A 1 352 ? 5.966 15.317 -16.435 1.00 73.38 352 PHE A CA 1
ATOM 2662 C C . PHE A 1 352 ? 6.568 13.921 -16.598 1.00 73.38 352 PHE A C 1
ATOM 2664 O O . PHE A 1 352 ? 6.064 13.149 -17.408 1.00 73.38 352 PHE A O 1
ATOM 2671 N N . LYS A 1 353 ? 7.556 13.577 -15.763 1.00 73.38 353 LYS A N 1
ATOM 2672 C CA . LYS A 1 353 ? 8.125 12.220 -15.652 1.00 73.38 353 LYS A CA 1
ATOM 2673 C C . LYS A 1 353 ? 7.017 11.187 -15.431 1.00 73.38 353 LYS A C 1
ATOM 2675 O O . LYS A 1 353 ? 6.764 10.352 -16.279 1.00 73.38 353 LYS A O 1
ATOM 2680 N N . VAL A 1 354 ? 6.221 11.370 -14.376 1.00 76.50 354 VAL A N 1
ATOM 2681 C CA . VAL A 1 354 ? 4.958 10.637 -14.193 1.00 76.50 354 VAL A CA 1
ATOM 2682 C C . VAL A 1 354 ? 3.786 11.582 -14.393 1.00 76.50 354 VAL A C 1
ATOM 2684 O O . VAL A 1 354 ? 3.717 12.625 -13.738 1.00 76.50 354 VAL A O 1
ATOM 2687 N N . ASN A 1 355 ? 2.816 11.189 -15.224 1.00 87.75 355 ASN A N 1
ATOM 2688 C CA . ASN A 1 355 ? 1.550 11.907 -15.354 1.00 87.75 355 ASN A CA 1
ATOM 2689 C C . ASN A 1 355 ? 0.868 12.035 -13.970 1.00 87.75 355 ASN A C 1
ATOM 2691 O O . ASN A 1 355 ? 0.464 11.019 -13.392 1.00 87.75 355 ASN A O 1
ATOM 2695 N N . PRO A 1 356 ? 0.669 13.259 -13.436 1.00 92.31 356 PRO A N 1
ATOM 2696 C CA . PRO A 1 356 ? 0.084 13.469 -12.110 1.00 92.31 356 PRO A CA 1
ATOM 2697 C C . PRO A 1 356 ? -1.317 12.866 -11.940 1.00 92.31 356 PRO A C 1
ATOM 2699 O O . PRO A 1 356 ? -1.736 12.594 -10.813 1.00 92.31 356 PRO A O 1
ATOM 2702 N N . GLN A 1 357 ? -2.036 12.630 -13.043 1.00 94.06 357 GLN A N 1
ATOM 2703 C CA . GLN A 1 357 ? -3.337 11.973 -13.024 1.00 94.06 357 GLN A CA 1
ATOM 2704 C C . GLN A 1 357 ? -3.242 10.493 -12.619 1.00 94.06 357 GLN A C 1
ATOM 2706 O O . GLN A 1 357 ? -4.060 10.058 -11.815 1.00 94.06 357 GLN A O 1
ATOM 2711 N N . PHE A 1 358 ? -2.213 9.751 -13.048 1.00 94.31 358 PHE A N 1
ATOM 2712 C CA . PHE A 1 358 ? -2.038 8.347 -12.645 1.00 94.31 358 PHE A CA 1
ATOM 2713 C C . PHE A 1 358 ? -1.855 8.218 -11.129 1.00 94.31 358 PHE A C 1
ATOM 2715 O O . PHE A 1 358 ? -2.445 7.345 -10.500 1.00 94.31 358 PHE A O 1
ATOM 2722 N N . ILE A 1 359 ? -1.128 9.149 -10.501 1.00 95.62 359 ILE A N 1
ATOM 2723 C CA . ILE A 1 359 ? -1.014 9.208 -9.036 1.00 95.62 359 ILE A CA 1
ATOM 2724 C C . ILE A 1 359 ? -2.388 9.429 -8.381 1.00 95.62 359 ILE A C 1
ATOM 2726 O O . ILE A 1 359 ? -2.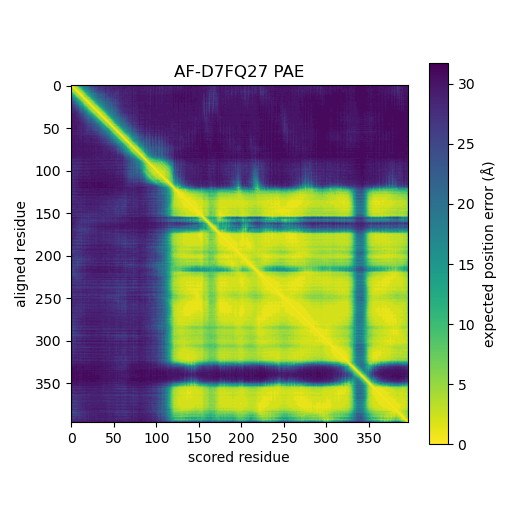703 8.779 -7.385 1.00 95.62 359 ILE A O 1
ATOM 2730 N N . VAL A 1 360 ? -3.225 10.319 -8.926 1.00 96.62 360 VAL A N 1
ATOM 2731 C CA . VAL A 1 360 ? -4.598 10.535 -8.429 1.00 96.62 360 VAL A CA 1
ATOM 2732 C C . VAL A 1 360 ? -5.450 9.277 -8.578 1.00 96.62 360 VAL A C 1
ATOM 2734 O O . VAL A 1 360 ? -6.183 8.938 -7.648 1.00 96.62 360 VAL A O 1
ATOM 2737 N N . ASP A 1 361 ? -5.340 8.584 -9.708 1.00 96.94 361 ASP A N 1
ATOM 2738 C CA . ASP A 1 361 ? -6.096 7.370 -10.011 1.00 96.94 361 ASP A CA 1
ATOM 2739 C C . ASP A 1 361 ? -5.698 6.226 -9.063 1.00 96.94 361 ASP A C 1
ATOM 2741 O O . ASP A 1 361 ? -6.555 5.677 -8.373 1.00 96.94 361 ASP A O 1
ATOM 2745 N N . ILE A 1 362 ? -4.396 5.975 -8.877 1.00 97.00 362 ILE A N 1
ATOM 2746 C CA . ILE A 1 362 ? -3.862 5.021 -7.884 1.00 97.00 362 ILE A CA 1
ATOM 2747 C C . ILE A 1 362 ? -4.374 5.340 -6.471 1.00 97.00 362 ILE A C 1
ATOM 2749 O O . ILE A 1 362 ? -4.754 4.439 -5.714 1.00 97.00 362 ILE A O 1
ATOM 2753 N N . TYR A 1 363 ? -4.417 6.621 -6.091 1.00 97.25 363 TYR A N 1
ATOM 2754 C CA . TYR A 1 363 ? -4.927 7.018 -4.779 1.00 97.25 363 TYR A CA 1
ATOM 2755 C C . TYR A 1 363 ? -6.430 6.787 -4.622 1.00 97.25 363 TYR A C 1
ATOM 2757 O O . TYR A 1 363 ? -6.855 6.311 -3.567 1.00 97.25 363 TYR A O 1
ATOM 2765 N N . ARG A 1 364 ? -7.218 7.132 -5.644 1.00 96.62 364 ARG A N 1
ATOM 2766 C CA . ARG A 1 364 ? -8.680 7.009 -5.657 1.00 96.62 364 ARG A CA 1
ATOM 2767 C C . ARG A 1 364 ? -9.130 5.550 -5.703 1.00 96.62 364 ARG A C 1
ATOM 2769 O O . ARG A 1 364 ? -10.023 5.188 -4.946 1.00 96.62 364 ARG A O 1
ATOM 2776 N N . ASP A 1 365 ? -8.494 4.741 -6.544 1.00 95.44 365 ASP A N 1
ATOM 2777 C CA . ASP A 1 365 ? -8.993 3.419 -6.933 1.00 95.44 365 ASP A CA 1
ATOM 2778 C C . ASP A 1 365 ? -8.287 2.271 -6.188 1.00 95.44 365 ASP A C 1
ATOM 2780 O O . ASP A 1 365 ? -8.831 1.175 -6.091 1.00 95.44 365 ASP A O 1
ATOM 2784 N N . THR A 1 366 ? -7.098 2.509 -5.610 1.00 95.75 366 THR A N 1
ATOM 2785 C CA . THR A 1 366 ? -6.359 1.501 -4.819 1.00 95.75 366 THR A CA 1
ATOM 2786 C C . THR A 1 366 ? -6.073 1.949 -3.382 1.00 95.75 366 THR A C 1
ATOM 2788 O O . THR A 1 366 ? -6.492 1.278 -2.439 1.00 95.75 366 THR A O 1
ATOM 2791 N N . VAL A 1 367 ? -5.372 3.072 -3.165 1.00 97.00 367 VAL A N 1
ATOM 2792 C CA . VAL A 1 367 ? -4.855 3.412 -1.818 1.00 97.00 367 VAL A CA 1
ATOM 2793 C C . VAL A 1 367 ? -5.974 3.759 -0.834 1.00 97.00 367 VAL A C 1
ATOM 2795 O O . VAL A 1 367 ? -5.957 3.275 0.299 1.00 97.00 367 VAL A O 1
ATOM 2798 N N . ILE A 1 368 ? -6.937 4.601 -1.224 1.00 96.06 368 ILE A N 1
ATOM 2799 C CA . ILE A 1 368 ? -8.056 4.984 -0.350 1.00 96.06 368 ILE A CA 1
ATOM 2800 C C . ILE A 1 368 ? -8.987 3.785 -0.071 1.00 96.06 368 ILE A C 1
ATOM 2802 O O . ILE A 1 368 ? -9.217 3.536 1.115 1.00 96.06 368 ILE A O 1
ATOM 2806 N N . PRO A 1 369 ? -9.463 3.007 -1.070 1.00 96.44 369 PRO A N 1
ATOM 2807 C CA . PRO A 1 369 ? -10.297 1.824 -0.839 1.00 96.44 369 PRO A CA 1
ATOM 2808 C C . PRO A 1 369 ? -9.645 0.806 0.100 1.00 96.44 369 PRO A C 1
ATOM 2810 O O . PRO A 1 369 ? -10.217 0.507 1.146 1.00 96.44 369 PRO A O 1
ATOM 2813 N N . LEU A 1 370 ? -8.398 0.391 -0.166 1.00 97.31 370 LEU A N 1
ATOM 2814 C CA . LEU A 1 370 ? -7.696 -0.567 0.698 1.00 97.31 370 LEU A CA 1
ATOM 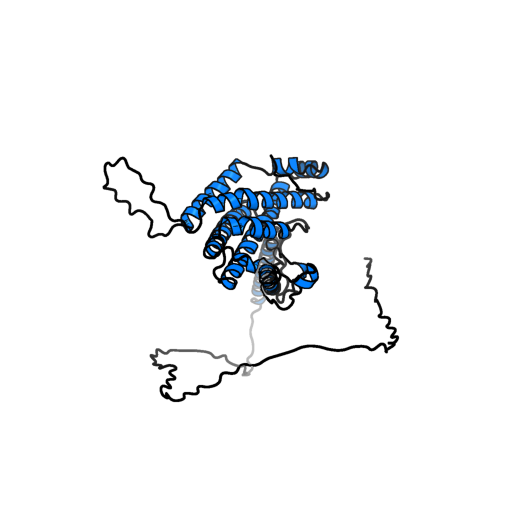2815 C C . LEU A 1 370 ? -7.417 -0.006 2.105 1.00 97.31 370 LEU A C 1
ATOM 2817 O O . LEU A 1 370 ? -7.409 -0.762 3.076 1.00 97.31 370 LEU A O 1
ATOM 2821 N N . THR A 1 371 ? -7.223 1.315 2.258 1.00 97.31 371 THR A N 1
ATOM 2822 C CA . THR A 1 371 ? -7.144 1.934 3.598 1.00 97.31 371 THR A CA 1
ATOM 2823 C C . THR A 1 371 ? -8.478 1.769 4.339 1.00 97.31 371 THR A C 1
ATOM 2825 O O . THR A 1 371 ? -8.474 1.392 5.510 1.00 97.31 371 THR A O 1
ATOM 2828 N N . LYS A 1 372 ? -9.620 2.003 3.671 1.00 96.94 372 LYS A N 1
ATOM 2829 C CA . LYS A 1 372 ? -10.955 1.812 4.267 1.00 96.94 372 LYS A CA 1
ATOM 2830 C C . LYS A 1 372 ? -11.223 0.340 4.599 1.00 96.94 372 LYS A C 1
ATOM 2832 O O . LYS A 1 372 ? -11.778 0.070 5.658 1.00 96.94 372 LYS A O 1
ATOM 2837 N N . ASP A 1 373 ? -10.760 -0.598 3.775 1.00 97.25 373 ASP A N 1
ATOM 2838 C CA . ASP A 1 373 ? -10.852 -2.038 4.059 1.00 97.25 373 ASP A CA 1
ATOM 2839 C C . ASP A 1 373 ? -10.099 -2.409 5.343 1.00 97.25 373 ASP A C 1
ATOM 2841 O O . ASP A 1 373 ? -10.648 -3.087 6.213 1.00 97.25 373 ASP A O 1
ATOM 2845 N N . VAL A 1 374 ? -8.874 -1.896 5.522 1.00 98.00 374 VAL A N 1
ATOM 2846 C CA . VAL A 1 374 ? -8.128 -2.041 6.784 1.00 98.00 374 VAL A CA 1
ATOM 2847 C C . VAL A 1 374 ? -8.882 -1.413 7.956 1.00 98.00 374 VAL A C 1
ATOM 2849 O O . VAL A 1 374 ? -8.936 -2.024 9.024 1.00 98.00 374 VAL A O 1
ATOM 2852 N N . GLU A 1 375 ? -9.461 -0.219 7.786 1.00 97.69 375 GLU A N 1
ATOM 2853 C CA . GLU A 1 375 ? -10.244 0.437 8.841 1.00 97.69 375 GLU A CA 1
ATOM 2854 C C . GLU A 1 375 ? -11.455 -0.421 9.261 1.00 97.69 375 GLU A C 1
ATOM 2856 O O . GLU A 1 375 ? -11.665 -0.631 10.456 1.00 97.69 375 GLU A O 1
ATOM 2861 N N . ILE A 1 376 ? -12.201 -0.986 8.304 1.00 97.81 376 ILE A N 1
ATOM 2862 C CA . ILE A 1 376 ? -13.360 -1.857 8.559 1.00 97.81 376 ILE A CA 1
ATOM 2863 C C . ILE A 1 376 ? -12.928 -3.154 9.253 1.00 97.81 376 ILE A C 1
ATOM 2865 O O . ILE A 1 376 ? -13.428 -3.459 10.336 1.00 97.81 376 ILE A O 1
ATOM 2869 N N . LEU A 1 377 ? -11.976 -3.903 8.682 1.00 97.62 377 LEU A N 1
ATOM 2870 C CA . LEU A 1 377 ? -11.499 -5.168 9.260 1.00 97.62 377 LEU A CA 1
ATOM 2871 C C . LEU A 1 377 ? -10.973 -4.968 10.685 1.00 97.62 377 LEU A C 1
ATOM 2873 O O . LEU A 1 377 ? -11.265 -5.768 11.576 1.00 97.62 377 LEU A O 1
ATOM 2877 N N . TYR A 1 378 ? -10.247 -3.870 10.919 1.00 97.94 378 TYR A N 1
ATOM 2878 C CA . TYR A 1 378 ? -9.769 -3.518 12.248 1.00 97.94 378 TYR A CA 1
ATOM 2879 C C . TYR A 1 378 ? -10.929 -3.271 13.218 1.00 97.94 378 TYR A C 1
ATOM 2881 O O . TYR A 1 378 ? -10.902 -3.813 14.317 1.00 97.94 378 TYR A O 1
ATOM 2889 N N . LEU A 1 379 ? -11.965 -2.515 12.831 1.00 98.06 379 LEU A N 1
ATOM 2890 C CA . LEU A 1 379 ? -13.116 -2.215 13.697 1.00 98.06 379 LEU A CA 1
ATOM 2891 C C . LEU A 1 379 ? -13.914 -3.464 14.100 1.00 98.06 379 LEU A C 1
ATOM 2893 O O . LEU A 1 379 ? -14.318 -3.578 15.261 1.00 98.06 379 LEU A O 1
ATOM 2897 N N . PHE A 1 380 ? -14.088 -4.427 13.192 1.00 97.75 380 PHE A N 1
ATOM 2898 C CA . PHE A 1 380 ? -14.748 -5.699 13.506 1.00 97.75 380 PHE A CA 1
ATOM 2899 C C . PHE A 1 380 ? -13.939 -6.527 14.520 1.00 97.75 380 PHE A C 1
ATOM 2901 O O . PHE A 1 380 ? -14.473 -6.916 15.563 1.00 97.75 380 PHE A O 1
ATOM 2908 N N . GLN A 1 381 ? -12.626 -6.693 14.311 1.00 97.25 381 GLN A N 1
ATOM 2909 C CA . GLN A 1 381 ? -11.759 -7.375 15.287 1.00 97.25 381 GLN A CA 1
ATOM 2910 C C . GLN A 1 381 ? -11.688 -6.621 16.625 1.00 97.25 381 GLN A C 1
ATOM 2912 O O . GLN A 1 381 ? -11.799 -7.221 17.695 1.00 97.25 381 GLN A O 1
ATOM 2917 N N . ARG A 1 382 ? -11.596 -5.288 16.575 1.00 96.06 382 ARG A N 1
ATOM 2918 C CA . ARG A 1 382 ? -11.552 -4.372 17.726 1.00 96.06 382 ARG A CA 1
ATOM 2919 C C . ARG A 1 382 ? -12.787 -4.456 18.625 1.00 96.06 382 ARG A C 1
ATOM 2921 O O . ARG A 1 382 ? -12.694 -4.134 19.816 1.00 96.06 382 ARG A O 1
ATOM 2928 N N . THR A 1 383 ? -13.923 -4.853 18.057 1.00 95.88 383 THR A N 1
ATOM 2929 C CA . THR A 1 383 ? -15.211 -5.026 18.744 1.00 95.88 383 THR A CA 1
ATOM 2930 C C . THR A 1 383 ? -15.544 -6.489 19.055 1.00 95.88 383 THR A C 1
ATOM 2932 O O . THR A 1 383 ? -16.497 -6.741 19.790 1.00 95.88 383 THR A O 1
ATOM 2935 N N . GLY A 1 384 ? -14.731 -7.441 18.581 1.00 94.94 384 GLY A N 1
ATOM 2936 C CA . GLY A 1 384 ? -14.878 -8.873 18.850 1.00 94.94 384 GLY A CA 1
ATOM 2937 C C . GLY A 1 384 ? -15.908 -9.593 17.974 1.00 94.94 384 GLY A C 1
ATOM 2938 O O . GLY A 1 384 ? -16.335 -10.689 18.340 1.00 94.94 384 GLY A O 1
ATOM 2939 N N . TYR A 1 385 ? -16.313 -9.005 16.844 1.00 94.69 385 TYR A N 1
ATOM 2940 C CA . TYR A 1 385 ? -17.230 -9.630 15.884 1.00 94.69 385 TYR A CA 1
ATOM 2941 C C . TYR A 1 385 ? -16.467 -10.212 14.677 1.00 94.69 385 TYR A C 1
ATOM 2943 O O . TYR A 1 385 ? -15.369 -9.745 14.365 1.00 94.69 385 TYR A O 1
ATOM 2951 N N . PRO A 1 386 ? -17.014 -11.232 13.983 1.00 92.62 386 PRO A N 1
ATOM 2952 C CA . PRO A 1 386 ? -16.384 -11.800 12.790 1.00 92.62 386 PRO A CA 1
ATOM 2953 C C . PRO A 1 386 ? -16.185 -10.756 11.687 1.00 92.62 386 PRO A C 1
ATOM 2955 O O . PRO A 1 386 ? -17.077 -9.945 11.440 1.00 92.62 386 PRO A O 1
ATOM 2958 N N . CYS A 1 387 ? -15.046 -10.801 10.992 1.00 92.00 387 CYS A N 1
ATOM 2959 C CA . CYS A 1 387 ? -14.802 -9.926 9.847 1.00 92.00 387 CYS A CA 1
ATOM 2960 C C . CYS A 1 387 ? -15.815 -10.194 8.713 1.00 92.00 387 CYS A C 1
ATOM 2962 O O . CYS A 1 387 ? -16.065 -11.360 8.391 1.00 92.00 387 CYS A O 1
ATOM 2964 N N . PRO A 1 388 ? -16.370 -9.147 8.079 1.00 90.94 388 PRO A N 1
ATOM 2965 C CA . PRO A 1 388 ? -17.249 -9.285 6.922 1.00 90.94 388 PRO A CA 1
ATOM 2966 C C . PRO A 1 388 ? -16.460 -9.648 5.653 1.00 90.94 388 PRO A C 1
ATOM 2968 O O . PRO A 1 388 ? -15.252 -9.418 5.571 1.00 90.94 388 PRO A O 1
ATOM 2971 N N . SER A 1 389 ? -17.159 -10.143 4.625 1.00 89.81 389 SER A N 1
ATOM 2972 C CA . SER A 1 389 ? -16.635 -10.059 3.255 1.00 89.81 389 SER A CA 1
ATOM 2973 C C . SER A 1 389 ? -16.695 -8.606 2.779 1.00 89.81 389 SER A C 1
ATOM 2975 O O . SER A 1 389 ? -17.673 -7.910 3.052 1.00 89.81 389 SER A O 1
ATOM 2977 N N . LEU A 1 390 ? -15.661 -8.166 2.063 1.00 88.81 390 LEU A N 1
ATOM 2978 C CA . LEU A 1 390 ? -15.557 -6.820 1.482 1.00 88.81 390 LEU A CA 1
ATOM 2979 C C . LEU A 1 390 ? -15.732 -6.819 -0.048 1.00 88.81 390 LEU A C 1
ATOM 2981 O O . LEU A 1 390 ? -15.562 -5.791 -0.701 1.00 88.81 390 LEU A O 1
ATOM 2985 N N . GLU A 1 391 ? -16.077 -7.966 -0.634 1.00 83.62 391 GLU A N 1
ATOM 2986 C CA . GLU A 1 391 ? -16.328 -8.091 -2.070 1.00 83.62 391 GLU A CA 1
ATOM 2987 C C . GLU A 1 391 ? -17.487 -7.173 -2.504 1.00 83.62 391 GLU A C 1
ATOM 2989 O O . GLU A 1 391 ? -18.576 -7.214 -1.932 1.00 83.62 391 GLU A O 1
ATOM 2994 N N . GLY A 1 392 ? -17.227 -6.297 -3.481 1.00 80.06 392 GLY A N 1
ATOM 2995 C CA . GLY A 1 392 ? -18.189 -5.308 -3.985 1.00 80.06 392 GLY A CA 1
ATOM 2996 C C . GLY A 1 392 ? -18.593 -4.202 -2.996 1.00 80.06 392 GLY A C 1
ATOM 2997 O O . GLY A 1 392 ? -19.570 -3.491 -3.233 1.00 80.06 392 GLY A O 1
ATOM 2998 N N . ILE A 1 393 ? -17.885 -4.023 -1.871 1.00 85.44 393 ILE A N 1
ATOM 2999 C CA . ILE A 1 393 ? -18.286 -3.028 -0.857 1.00 85.44 393 ILE A CA 1
ATOM 3000 C C . ILE A 1 393 ? -18.122 -1.574 -1.336 1.00 85.44 393 ILE A C 1
ATOM 3002 O O . ILE A 1 393 ? -18.888 -0.701 -0.924 1.00 85.44 393 ILE A O 1
ATOM 3006 N N . HIS A 1 394 ? -17.162 -1.333 -2.236 1.00 81.81 394 HIS A N 1
ATOM 3007 C CA . HIS A 1 394 ? -16.905 -0.030 -2.868 1.00 81.81 394 HIS A CA 1
ATOM 3008 C C . HIS A 1 394 ? -17.700 0.188 -4.163 1.00 81.81 394 HIS A C 1
ATOM 3010 O O . HIS A 1 394 ? -17.614 1.273 -4.734 1.00 81.81 394 HIS A O 1
ATOM 3016 N N . ASP A 1 395 ? -18.490 -0.796 -4.606 1.00 74.25 395 ASP A N 1
ATOM 3017 C CA . ASP A 1 395 ? -19.370 -0.644 -5.764 1.00 74.25 395 ASP A CA 1
ATOM 3018 C C . ASP A 1 395 ? -20.574 0.231 -5.359 1.00 74.25 395 ASP A C 1
ATOM 3020 O O . ASP A 1 395 ? -21.308 -0.095 -4.409 1.00 74.25 395 ASP A O 1
ATOM 3024 N N . ILE A 1 396 ? -20.737 1.368 -6.049 1.00 47.81 396 ILE A N 1
ATOM 3025 C CA . ILE A 1 396 ? -21.758 2.412 -5.829 1.00 47.81 396 ILE A CA 1
ATOM 3026 C C . ILE A 1 396 ? -22.327 2.857 -7.180 1.00 47.81 396 ILE A C 1
ATOM 3028 O O . ILE A 1 396 ? -21.512 3.231 -8.052 1.00 47.81 396 ILE A O 1
#

Organism: Ectocarpus siliculosus (NCBI:txid2880)

pLDDT: mean 71.93, std 27.01, range [26.94, 98.75]

Foldseek 3Di:
DDDDDDDDDDDDDDDDDDDDDDDDDDDDDDDDDYDDDDDDDDDDDDDDDDDDDDDDDDDDDDDDDDDDDDDDDDDDDDDDDDDDDDPDPPVVVVVVVVVVVVVVVVVVVVVVVVVPPLPQCDPVNLVVVLLVLLLLLLVLLLLQQVFALACQQQDFPSDPDPDDVVCVVVVGHGGNLVVVLLVVQQVVLQCVQVVDLLFDHPCPVSHDHHVDDDDDHRCNADDDDDFPLVVLLVCCSPPQSPLRYHHDHDPPSVSNSVSVSSNSRSLRSSLLSLRSVLSVVCVVPVPVLLVCLVVVNLLSLLVVSDDPVVLVVVLVVLLVSQLV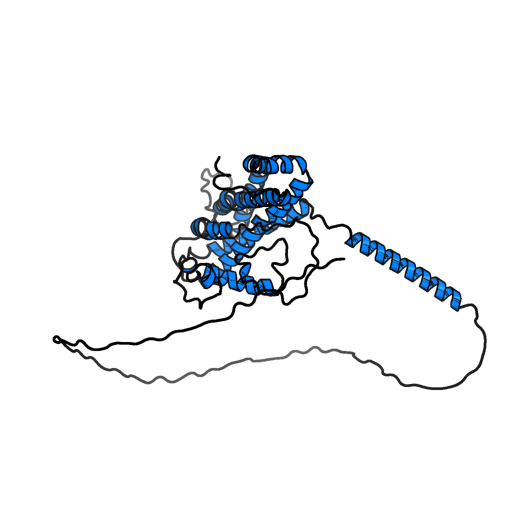VQADPVPPPPPPVPDPDDPDPPPPPRRGSTNSVSSSCCCVPPRVLSSSLSSSSRSNVRNPHDRHDCVCSPPD